Protein 5T0M (pdb70)

Foldseek 3Di:
DLAQAPLVPPFPDGAAEEEPADDDHDDDQAAEDQAADEDDDDCAPLPLVPDDEAADADLQPDQRGVQQVQQVGQQQDPVGFGPLPADQPDHGEHEAHEPSYNYDPRRNRCQQVNGADFHKYWYQDNPDGIFMFGQAKAAARHWHGWWYAYKAAPVVLVPDPDNLAWAWLDVAIIGRPSHYTHNVSRHEAAPPAQKGWHFYDYSHDRSRDTIIIITGRGIGHRPDTHHYHSDCVPLVPCLVPPFDDNVDPSGCTHPVNVVD/DDPDDDPD/DQDKDFQAQAPQVPPFPDGATEIERADDDHDDDQAAEDQAADEPDDPPAPLPLVPDDAAADPDLQQDQRGVQQVQLVGQQQDPVGFGNLPADQPDGGEHEAHEPNYPHDCNRRRCQQVVGADFHKYWYQDNPDGIFIFGQAKAAFRHWHHWWYAYKDWPVVLVPDPDNLAWAWLDDDPDGAIIGRPSHYTHNVSRHEAAPPAQKGWHFYDYSGPRSRDTITIITGRHIGHHPDTHHYHSDDVVLVPCLVPDFDPNPDPSGCTHPVNVVVVD/DDPDDDPD

Secondary structure (P-SEA, 3-state):
ccccccccccccbbbbbbbccccccccccbbbbcbbbbcccccccccccccccccccccccccccaaaaaaccccccccccccccccccccccccccccccccccccccccccccccbbbbbcccccccccccccccccccccccccccccccaaaaaacccccbbbbcccbbbbbccccccccccbbbbccccbbbbbbbcccccccbbbbbbbccccccccbbbbccccccccccccccccccccccccccccccccc/cccccccccccccccccbbbbbbbccccccccccbbbbcbbbbcccccccccccccccccccccccccccaaaaaaccccccccccccccccccccccccccccccccccccccccccccccbbbbbcccccccccccccccccccccccccccccccaaaaaacccccbbbbccccccbbbbbbccccccccccbbbbccccbbbbbbbcccccccbbbbbbbbcccccccbbbbcccccccccccccccccccccccccccaaaaaaac/cccccccc/cccccccc

Radius of gyration: 26.07 Å; Cα contacts (8 Å, |Δi|>4): 1324; chains: 4; bounding box: 69×45×85 Å

Organism: Homo sapiens (NCBI:txid9606)

B-factor: mean 37.74, std 10.96, range [20.21, 99.88]

Structure (mmCIF, N/CA/C/O backbone):
data_5T0M
#
_entry.id   5T0M
#
_cell.length_a   56.623
_cell.length_b   78.284
_cell.length_c   71.803
_cell.angle_alpha   90.00
_cell.angle_beta   91.16
_cell.angle_gamma   90.00
#
_symmetry.space_group_name_H-M   'P 1 21 1'
#
loop_
_entity.id
_entity.type
_entity.pdbx_description
1 polymer 'Histone-lysine N-methyltransferase EHMT2'
2 polymer THR-LYS-GLN-THR-ALA-ARG-NLE-SER-THR-GLY
3 non-polymer 'ZINC ION'
4 non-polymer S-ADENOSYLMETHIONINE
5 non-polymer S-ADENOSYL-L-HOMOCYSTEINE
6 water water
#
loop_
_atom_site.group_PDB
_atom_site.id
_atom_site.type_symbol
_atom_site.label_atom_id
_atom_site.label_alt_id
_atom_site.label_comp_id
_atom_site.label_asym_id
_atom_site.label_entity_id
_atom_site.label_seq_id
_atom_site.pdbx_PDB_ins_code
_atom_site.Cartn_x
_atom_site.Cartn_y
_atom_site.Cartn_z
_atom_site.occupancy
_atom_site.B_iso_or_equiv
_atom_site.auth_seq_id
_atom_site.auth_comp_id
_atom_site.auth_asym_id
_atom_site.auth_atom_id
_atom_site.pdbx_PDB_model_num
ATOM 1 N N . ILE A 1 9 ? 29.180 2.477 21.526 1.00 61.77 921 ILE A N 1
ATOM 2 C CA . ILE A 1 9 ? 30.295 1.686 22.030 1.00 55.43 921 ILE A CA 1
ATOM 3 C C . ILE A 1 9 ? 31.465 2.597 22.408 1.00 51.75 921 ILE A C 1
ATOM 4 O O . ILE A 1 9 ? 32.537 2.131 22.791 1.00 60.03 921 ILE A O 1
ATOM 9 N N . ILE A 1 10 ? 31.238 3.902 22.307 1.00 52.63 922 ILE A N 1
ATOM 10 C CA . ILE A 1 10 ? 32.124 4.891 22.904 1.00 48.46 922 ILE A CA 1
ATOM 11 C C . ILE A 1 10 ? 31.331 5.679 23.951 1.00 45.59 922 ILE A C 1
ATOM 12 O O . ILE A 1 10 ? 31.841 5.990 25.026 1.00 46.70 922 ILE A O 1
ATOM 17 N N A CYS A 1 11 ? 30.077 5.975 23.632 0.30 46.47 923 CYS A N 1
ATOM 18 N N B CYS A 1 11 ? 30.086 6.012 23.620 0.70 46.58 923 CYS A N 1
ATOM 19 C CA A CYS A 1 11 ? 29.154 6.574 24.588 0.30 41.64 923 CYS A CA 1
ATOM 20 C CA B CYS A 1 11 ? 29.145 6.571 24.589 0.70 41.66 923 CYS A CA 1
ATOM 21 C C A CYS A 1 11 ? 27.813 5.857 24.481 0.30 38.52 923 CYS A C 1
ATOM 22 C C B CYS A 1 11 ? 27.839 5.803 24.471 0.70 38.60 923 CYS A C 1
ATOM 23 O O A CYS A 1 11 ? 27.247 5.764 23.396 0.30 35.91 923 CYS A O 1
ATOM 24 O O B CYS A 1 11 ? 27.322 5.621 23.371 0.70 35.78 923 CYS A O 1
ATOM 29 N N . ARG A 1 12 ? 27.318 5.338 25.600 1.00 35.93 924 ARG A N 1
ATOM 30 C CA . ARG A 1 12 ? 26.111 4.513 25.582 1.00 34.49 924 ARG A CA 1
ATOM 31 C C . ARG A 1 12 ? 24.837 5.318 25.307 1.00 33.87 924 ARG A C 1
ATOM 32 O O . ARG A 1 12 ? 23.851 4.770 24.794 1.00 33.48 924 ARG A O 1
ATOM 40 N N . ASP A 1 13 ? 24.840 6.608 25.632 1.00 30.32 925 ASP A N 1
ATOM 41 C CA . ASP A 1 13 ? 23.663 7.426 25.336 1.00 30.23 925 ASP A CA 1
ATOM 42 C C . ASP A 1 13 ? 23.959 8.911 25.381 1.00 29.52 925 ASP A C 1
ATOM 43 O O . ASP A 1 13 ? 24.067 9.494 26.464 1.00 30.33 925 ASP A O 1
ATOM 48 N N . VAL A 1 14 ? 24.032 9.539 24.209 1.00 28.10 926 VAL A N 1
ATOM 49 C CA . VAL A 1 14 ? 24.373 10.954 24.152 1.00 29.19 926 VAL A CA 1
ATOM 50 C C . VAL A 1 14 ? 23.240 11.822 24.678 1.00 31.72 926 VAL A C 1
ATOM 51 O O . VAL A 1 14 ? 23.442 12.994 24.985 1.00 30.15 926 VAL A O 1
ATOM 55 N N . ALA A 1 15 ? 22.051 11.234 24.781 1.00 29.49 927 ALA A N 1
ATOM 56 C CA . ALA A 1 15 ? 20.871 11.936 25.286 1.00 30.86 927 ALA A CA 1
ATOM 57 C C . ALA A 1 15 ? 20.753 11.859 26.809 1.00 30.26 927 ALA A C 1
ATOM 58 O O . ALA A 1 15 ? 19.826 12.431 27.396 1.00 33.35 927 ALA A O 1
ATOM 60 N N . ARG A 1 16 ? 21.670 11.129 27.445 1.00 26.89 928 ARG A N 1
ATOM 61 C CA . ARG A 1 16 ? 21.708 11.032 28.905 1.00 32.27 928 ARG A CA 1
ATOM 62 C C . ARG A 1 16 ? 20.344 10.637 29.496 1.00 32.34 928 ARG A C 1
ATOM 63 O O . ARG A 1 16 ? 19.943 11.160 30.535 1.00 31.08 928 ARG A O 1
ATOM 71 N N . GLY A 1 17 ? 19.634 9.743 28.811 1.00 27.45 929 GLY A N 1
ATOM 72 C CA . GLY A 1 17 ? 18.369 9.221 29.304 1.00 37.30 929 GLY A CA 1
ATOM 73 C C . GLY A 1 17 ? 17.141 10.081 29.043 1.00 32.46 929 GLY A C 1
ATOM 74 O O . GLY A 1 17 ? 16.061 9.783 29.551 1.00 32.20 929 GLY A O 1
ATOM 75 N N . TYR A 1 18 ? 17.286 11.141 28.252 1.00 28.03 930 TYR A N 1
ATOM 76 C CA . TYR A 1 18 ? 16.163 12.042 28.002 1.00 34.86 930 TYR A CA 1
ATOM 77 C C . TYR A 1 18 ? 15.205 11.581 26.901 1.00 35.82 930 TYR A C 1
ATOM 78 O O . TYR A 1 18 ? 14.090 12.099 26.803 1.00 31.40 930 TYR A O 1
ATOM 87 N N . GLU A 1 19 ? 15.623 10.631 26.070 1.00 29.58 931 GLU A N 1
ATOM 88 C CA . GLU A 1 19 ? 14.749 10.145 25.002 1.00 36.03 931 GLU A CA 1
ATOM 89 C C . GLU A 1 19 ? 14.115 8.803 25.398 1.00 32.29 931 GLU A C 1
ATOM 90 O O . GLU A 1 19 ? 14.516 8.205 26.393 1.00 32.36 931 GLU A O 1
ATOM 96 N N . ASN A 1 20 ? 13.110 8.348 24.645 1.00 31.11 932 ASN A N 1
ATOM 97 C CA . ASN A 1 20 ? 12.493 7.041 24.911 1.00 32.37 932 ASN A CA 1
ATOM 98 C C . ASN A 1 20 ? 13.493 5.909 24.805 1.00 27.73 932 ASN A C 1
ATOM 99 O O . ASN A 1 20 ? 13.339 4.866 25.456 1.00 34.57 932 ASN A O 1
ATOM 104 N N . VAL A 1 21 ? 14.495 6.101 23.949 1.00 26.92 933 VAL A N 1
ATOM 105 C CA . VAL A 1 21 ? 15.497 5.072 23.672 1.00 26.77 933 VAL A CA 1
ATOM 106 C C . VAL A 1 21 ? 16.900 5.671 23.777 1.00 31.53 933 VAL A C 1
ATOM 107 O O . VAL A 1 21 ? 17.085 6.862 23.540 1.00 29.77 933 VAL A O 1
ATOM 111 N N . PRO A 1 22 ? 17.891 4.852 24.147 1.00 28.49 934 PRO A N 1
ATOM 112 C CA . PRO A 1 22 ? 19.241 5.428 24.198 1.00 32.35 934 PRO A CA 1
ATOM 113 C C . PRO A 1 22 ? 19.767 5.682 22.795 1.00 30.63 934 PRO A C 1
ATOM 114 O O . PRO A 1 22 ? 19.323 5.007 21.861 1.00 32.04 934 PRO A O 1
ATOM 118 N N . ILE A 1 23 ? 20.671 6.649 22.652 1.00 28.50 935 ILE A N 1
ATOM 119 C CA . ILE A 1 23 ? 21.275 6.969 21.365 1.00 29.40 935 ILE A CA 1
ATOM 120 C C . ILE A 1 23 ? 22.798 6.905 21.496 1.00 30.19 935 ILE A C 1
ATOM 121 O O . ILE A 1 23 ? 23.441 7.886 21.883 1.00 28.43 935 ILE A O 1
ATOM 126 N N . PRO A 1 24 ? 23.377 5.736 21.187 1.00 28.75 936 PRO A N 1
ATOM 127 C CA . PRO A 1 24 ? 24.814 5.553 21.407 1.00 25.35 936 PRO A CA 1
ATOM 128 C C . PRO A 1 24 ? 25.651 6.291 20.370 1.00 33.05 936 PRO A C 1
ATOM 129 O O . PRO A 1 24 ? 25.151 6.654 19.303 1.00 26.49 936 PRO A O 1
ATOM 133 N N . CYS A 1 25 ? 26.921 6.514 20.701 1.00 29.66 937 CYS A N 1
ATOM 134 C CA . CYS A 1 25 ? 27.866 7.168 19.803 1.00 28.47 937 CYS A CA 1
ATOM 135 C C . CYS A 1 25 ? 29.065 6.249 19.607 1.00 32.22 937 CYS A C 1
ATOM 136 O O . CYS A 1 25 ? 29.549 5.661 20.564 1.00 31.37 937 CYS A O 1
ATOM 139 N N . VAL A 1 26 ? 29.500 6.093 18.362 1.00 29.67 938 VAL A N 1
ATOM 140 C CA . VAL A 1 26 ? 30.687 5.293 18.048 1.00 34.62 938 VAL A CA 1
ATOM 141 C C . VAL A 1 26 ? 31.570 6.025 17.038 1.00 32.82 938 VAL A C 1
ATOM 142 O O . VAL A 1 26 ? 31.091 6.857 16.275 1.00 25.58 938 VAL A O 1
ATOM 146 N N . ASN A 1 27 ? 32.865 5.723 17.039 1.00 33.78 939 ASN A N 1
ATOM 147 C CA . ASN A 1 27 ? 33.770 6.291 16.046 1.00 30.83 939 ASN A CA 1
ATOM 148 C C . ASN A 1 27 ? 34.688 5.186 15.560 1.00 37.02 939 ASN A C 1
ATOM 149 O O . ASN A 1 27 ? 35.578 4.769 16.294 1.00 31.22 939 ASN A O 1
ATOM 154 N N . GLY A 1 28 ? 34.466 4.712 14.338 1.00 33.97 940 GLY A N 1
ATOM 155 C CA . GLY A 1 28 ? 35.360 3.738 13.729 1.00 35.47 940 GLY A CA 1
ATOM 156 C C . GLY A 1 28 ? 36.148 4.324 12.570 1.00 37.53 940 GLY A C 1
ATOM 157 O O . GLY A 1 28 ? 36.665 3.589 11.720 1.00 41.09 940 GLY A O 1
ATOM 158 N N . VAL A 1 29 ? 36.257 5.650 12.531 1.00 32.99 941 VAL A N 1
ATOM 159 C CA . VAL A 1 29 ? 36.926 6.312 11.409 1.00 36.31 941 VAL A CA 1
ATOM 160 C C . VAL A 1 29 ? 38.202 7.069 11.772 1.00 40.01 941 VAL A C 1
ATOM 161 O O . VAL A 1 29 ? 39.242 6.882 11.137 1.00 39.22 941 VAL A O 1
ATOM 165 N N . ASP A 1 30 ? 38.128 7.954 12.759 1.00 33.50 942 ASP A N 1
ATOM 166 C CA . ASP A 1 30 ? 39.312 8.708 13.144 1.00 31.75 942 ASP A CA 1
ATOM 167 C C . ASP A 1 30 ? 39.420 8.791 14.655 1.00 37.31 942 ASP A C 1
ATOM 168 O O . ASP A 1 30 ? 38.774 8.020 15.357 1.00 32.13 942 ASP A O 1
ATOM 173 N N . GLY A 1 31 ? 40.232 9.718 15.157 1.00 31.32 943 GLY A N 1
ATOM 174 C CA . GLY A 1 31 ? 40.479 9.761 16.586 1.00 30.70 943 GLY A CA 1
ATOM 175 C C . GLY A 1 31 ? 39.623 10.745 17.367 1.00 31.58 943 GLY A C 1
ATOM 176 O O . GLY A 1 31 ? 39.875 10.980 18.545 1.00 31.04 943 GLY A O 1
ATOM 177 N N . GLU A 1 32 ? 38.614 11.329 16.729 1.00 31.23 944 GLU A N 1
ATOM 178 C CA . GLU A 1 32 ? 37.820 12.353 17.405 1.00 36.61 944 GLU A CA 1
ATOM 179 C C . GLU A 1 32 ? 36.896 11.718 18.445 1.00 34.76 944 GLU A C 1
ATOM 180 O O . GLU A 1 32 ? 36.107 10.815 18.131 1.00 32.55 944 GLU A O 1
ATOM 186 N N . PRO A 1 33 ? 36.994 12.184 19.701 1.00 34.80 945 PRO A N 1
ATOM 187 C CA . PRO A 1 33 ? 36.111 11.695 20.763 1.00 31.56 945 PRO A CA 1
ATOM 188 C C . PRO A 1 33 ? 34.660 12.069 20.478 1.00 35.53 945 PRO A C 1
ATOM 189 O O . PRO A 1 33 ? 34.412 12.996 19.709 1.00 32.06 945 PRO A O 1
ATOM 193 N N . CYS A 1 34 ? 33.721 11.365 21.094 1.00 32.60 946 CYS A N 1
ATOM 194 C CA . CYS A 1 34 ? 32.306 11.682 20.910 1.00 27.60 946 CYS A CA 1
ATOM 195 C C . CYS A 1 34 ? 32.056 13.131 21.345 1.00 32.14 946 CYS A C 1
ATOM 196 O O . CYS A 1 34 ? 32.630 13.606 22.328 1.00 34.64 946 CYS A O 1
ATOM 199 N N . PRO A 1 35 ? 31.236 13.860 20.576 1.00 35.94 947 PRO A N 1
ATOM 200 C CA . PRO A 1 35 ? 31.169 15.318 20.745 1.00 37.30 947 PRO A CA 1
ATOM 201 C C . PRO A 1 35 ? 30.552 15.781 22.070 1.00 38.43 947 PRO A C 1
ATOM 202 O O . PRO A 1 35 ? 29.580 15.191 22.566 1.00 32.76 947 PRO A O 1
ATOM 206 N N . GLU A 1 36 ? 31.122 16.850 22.625 1.00 35.02 948 GLU A N 1
ATOM 207 C CA . GLU A 1 36 ? 30.660 17.400 23.895 1.00 44.48 948 GLU A CA 1
ATOM 208 C C . GLU A 1 36 ? 30.661 18.930 23.947 1.00 41.19 948 GLU A C 1
ATOM 209 O O . GLU A 1 36 ? 30.553 19.510 25.025 1.00 42.05 948 GLU A O 1
ATOM 215 N N . ASP A 1 37 ? 30.778 19.574 22.791 1.00 34.12 949 ASP A N 1
ATOM 216 C CA . ASP A 1 37 ? 30.792 21.032 22.718 1.00 35.89 949 ASP A CA 1
ATOM 217 C C . ASP A 1 37 ? 29.392 21.602 22.484 1.00 34.05 949 ASP A C 1
ATOM 218 O O . ASP A 1 37 ? 29.213 22.559 21.733 1.00 37.15 949 ASP A O 1
ATOM 223 N N . TYR A 1 38 ? 28.407 20.991 23.127 1.00 33.28 950 TYR A N 1
ATOM 224 C CA . TYR A 1 38 ? 27.019 21.426 23.021 1.00 31.71 950 TYR A CA 1
ATOM 225 C C . TYR A 1 38 ? 26.258 20.865 24.203 1.00 38.31 950 TYR A C 1
ATOM 226 O O . TYR A 1 38 ? 26.725 19.939 24.870 1.00 35.65 950 TYR A O 1
ATOM 235 N N . LYS A 1 39 ? 25.074 21.412 24.457 1.00 31.28 951 LYS A N 1
ATOM 236 C CA . LYS A 1 39 ? 24.225 20.902 25.510 1.00 29.39 951 LYS A CA 1
ATOM 237 C C . LYS A 1 39 ? 23.089 20.085 24.897 1.00 34.22 951 LYS A C 1
ATOM 238 O O . LYS A 1 39 ? 22.288 20.639 24.143 1.00 26.37 951 LYS A O 1
ATOM 244 N N . TYR A 1 40 ? 23.029 18.781 25.187 1.00 29.06 952 TYR A N 1
ATOM 245 C CA . TYR A 1 40 ? 21.938 17.956 24.682 1.00 26.14 952 TYR A CA 1
ATOM 246 C C . TYR A 1 40 ? 20.658 18.320 25.424 1.00 32.42 952 TYR A C 1
ATOM 247 O O . TYR A 1 40 ? 20.607 18.306 26.656 1.00 29.32 952 TYR A O 1
ATOM 256 N N . ILE A 1 41 ? 19.629 18.644 24.655 1.00 31.16 953 ILE A N 1
ATOM 257 C CA . ILE A 1 41 ? 18.300 18.862 25.211 1.00 28.30 953 ILE A CA 1
ATOM 258 C C . ILE A 1 41 ? 17.305 18.124 24.346 1.00 28.76 953 ILE A C 1
ATOM 259 O O . ILE A 1 41 ? 17.480 18.025 23.132 1.00 27.79 953 ILE A O 1
ATOM 264 N N . SER A 1 42 ? 16.247 17.617 24.961 1.00 26.55 954 SER A N 1
ATOM 265 C CA . SER A 1 42 ? 15.303 16.790 24.221 1.00 29.66 954 SER A CA 1
ATOM 266 C C . SER A 1 42 ? 14.090 17.582 23.725 1.00 31.93 954 SER A C 1
ATOM 267 O O . SER A 1 42 ? 13.341 17.091 22.877 1.00 27.82 954 SER A O 1
ATOM 270 N N . GLU A 1 43 ? 13.924 18.807 24.236 1.00 28.25 955 GLU A N 1
ATOM 271 C CA . GLU A 1 43 ? 12.870 19.724 23.793 1.00 27.09 955 GLU A CA 1
ATOM 272 C C . GLU A 1 43 ? 13.435 21.119 23.584 1.00 28.67 955 GLU A C 1
ATOM 273 O O . GLU A 1 43 ? 14.388 21.499 24.247 1.00 28.69 955 GLU A O 1
ATOM 279 N N . ASN A 1 44 ? 12.824 21.883 22.681 1.00 27.94 956 ASN A N 1
ATOM 280 C CA . ASN A 1 44 ? 13.251 23.255 22.393 1.00 35.29 956 ASN A CA 1
ATOM 281 C C . ASN A 1 44 ? 13.339 24.144 23.637 1.00 33.13 956 ASN A C 1
ATOM 282 O O . ASN A 1 44 ? 12.507 24.045 24.535 1.00 33.00 956 ASN A O 1
ATOM 287 N N . CYS A 1 45 ? 14.357 25.000 23.686 1.00 35.43 957 CYS A N 1
ATOM 288 C CA . CYS A 1 45 ? 14.552 25.916 24.810 1.00 28.83 957 CYS A CA 1
ATOM 289 C C . CYS A 1 45 ? 14.482 27.367 24.359 1.00 28.48 957 CYS A C 1
ATOM 290 O O . CYS A 1 45 ? 14.584 27.663 23.168 1.00 30.47 957 CYS A O 1
ATOM 293 N N . GLU A 1 46 ? 14.292 28.263 25.323 1.00 30.17 958 GLU A N 1
ATOM 294 C CA . GLU A 1 46 ? 14.292 29.697 25.064 1.00 29.79 958 GLU A CA 1
ATOM 295 C C . GLU A 1 46 ? 15.443 30.369 25.792 1.00 25.90 958 GLU A C 1
ATOM 296 O O . GLU A 1 46 ? 15.816 29.952 26.886 1.00 31.69 958 GLU A O 1
ATOM 302 N N . THR A 1 47 ? 15.978 31.427 25.197 1.00 30.25 959 THR A N 1
ATOM 303 C CA . THR A 1 47 ? 17.069 32.188 25.807 1.00 31.29 959 THR A CA 1
ATOM 304 C C . THR A 1 47 ? 16.760 33.675 25.842 1.00 31.04 959 THR A C 1
ATOM 305 O O . THR A 1 47 ? 17.605 34.483 26.219 1.00 38.73 959 THR A O 1
ATOM 309 N N . SER A 1 48 ? 15.547 34.022 25.431 1.00 36.59 960 SER A N 1
ATOM 310 C CA . SER A 1 48 ? 15.047 35.385 25.508 1.00 34.10 960 SER A CA 1
ATOM 311 C C . SER A 1 48 ? 13.525 35.348 25.579 1.00 49.66 960 SER A C 1
ATOM 312 O O . SER A 1 48 ? 12.930 34.276 25.551 1.00 38.98 960 SER A O 1
ATOM 315 N N . THR A 1 49 ? 12.903 36.522 25.651 1.00 42.20 961 THR A N 1
ATOM 316 C CA . THR A 1 49 ? 11.451 36.634 25.788 1.00 45.19 961 THR A CA 1
ATOM 317 C C . THR A 1 49 ? 10.748 36.283 24.476 1.00 40.28 961 THR A C 1
ATOM 318 O O . THR A 1 49 ? 10.874 36.989 23.480 1.00 47.45 961 THR A O 1
ATOM 322 N N . MET A 1 50 ? 10.019 35.173 24.484 1.00 44.31 962 MET A N 1
ATOM 323 C CA . MET A 1 50 ? 9.365 34.656 23.286 1.00 45.61 962 MET A CA 1
ATOM 324 C C . MET A 1 50 ? 7.834 34.661 23.410 1.00 35.58 962 MET A C 1
ATOM 325 O O . MET A 1 50 ? 7.119 34.888 22.437 1.00 33.95 962 MET A O 1
ATOM 330 N N . ASN A 1 51 ? 7.354 34.400 24.617 1.00 28.70 963 ASN A N 1
ATOM 331 C CA . ASN A 1 51 ? 5.926 34.334 24.908 1.00 30.49 963 ASN A CA 1
ATOM 332 C C . ASN A 1 51 ? 5.133 33.495 23.919 1.00 33.08 963 ASN A C 1
ATOM 333 O O . ASN A 1 51 ? 4.222 33.990 23.254 1.00 33.57 963 ASN A O 1
ATOM 338 N N . ILE A 1 52 ? 5.486 32.222 23.814 1.00 33.48 964 ILE A N 1
ATOM 339 C CA . ILE A 1 52 ? 4.703 31.316 23.000 1.00 27.22 964 ILE A CA 1
ATOM 340 C C . ILE A 1 52 ? 3.284 31.278 23.543 1.00 28.08 964 ILE A C 1
ATOM 341 O O . ILE A 1 52 ? 3.067 31.240 24.754 1.00 32.05 964 ILE A O 1
ATOM 346 N N . ASP A 1 53 ? 2.319 31.319 22.639 1.00 28.37 965 ASP A N 1
ATOM 347 C CA . ASP A 1 53 ? 0.917 31.335 23.016 1.00 28.47 965 ASP A CA 1
ATOM 348 C C . ASP A 1 53 ? 0.505 29.926 23.439 1.00 26.99 965 ASP A C 1
ATOM 349 O O . ASP A 1 53 ? 0.291 29.080 22.591 1.00 27.59 965 ASP A O 1
ATOM 354 N N . ARG A 1 54 ? 0.417 29.696 24.748 1.00 28.89 966 ARG A N 1
ATOM 355 C CA . ARG A 1 54 ? -0.007 28.408 25.315 1.00 31.30 966 ARG A CA 1
ATOM 356 C C . ARG A 1 54 ? -1.409 28.461 25.910 1.00 36.37 966 ARG A C 1
ATOM 357 O O . ARG A 1 54 ? -1.787 27.595 26.709 1.00 35.08 966 ARG A O 1
ATOM 365 N N . ASN A 1 55 ? -2.171 29.484 25.543 1.00 34.49 967 ASN A N 1
ATOM 366 C CA . ASN A 1 55 ? -3.539 29.615 26.056 1.00 29.79 967 ASN A CA 1
ATOM 367 C C . ASN A 1 55 ? -4.374 28.411 25.628 1.00 32.52 967 ASN A C 1
ATOM 368 O O . ASN A 1 55 ? -4.616 28.215 24.442 1.00 37.33 967 ASN A O 1
ATOM 373 N N . ILE A 1 56 ? -4.801 27.597 26.592 1.00 30.12 968 ILE A N 1
ATOM 374 C CA . ILE A 1 56 ? -5.515 26.364 26.270 1.00 28.00 968 ILE A CA 1
ATOM 375 C C . ILE A 1 56 ? -6.855 26.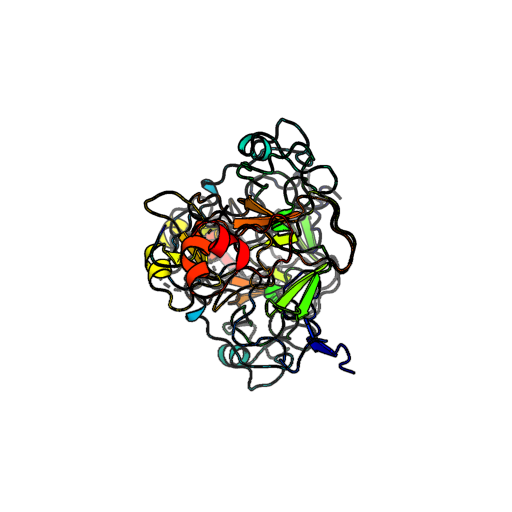675 25.590 1.00 36.00 968 ILE A C 1
ATOM 376 O O . ILE A 1 56 ? -7.371 25.867 24.812 1.00 37.08 968 ILE A O 1
ATOM 381 N N . THR A 1 57 ? -7.411 27.854 25.864 1.00 32.28 969 THR A N 1
ATOM 382 C CA . THR A 1 57 ? -8.683 28.239 25.256 1.00 34.61 969 THR A CA 1
ATOM 383 C C . THR A 1 57 ? -8.469 28.632 23.790 1.00 33.55 969 THR A C 1
ATOM 384 O O . THR A 1 57 ? -9.425 28.740 23.028 1.00 43.85 969 THR A O 1
ATOM 388 N N . HIS A 1 58 ? -7.217 28.846 23.401 1.00 36.85 970 HIS A N 1
ATOM 389 C CA . HIS A 1 58 ? -6.912 29.225 22.021 1.00 44.88 970 HIS A CA 1
ATOM 390 C C . HIS A 1 58 ? -6.774 28.013 21.106 1.00 44.57 970 HIS A C 1
ATOM 391 O O . HIS A 1 58 ? -6.805 28.144 19.883 1.00 47.11 970 HIS A O 1
ATOM 398 N N . LEU A 1 59 ? -6.615 26.837 21.704 1.00 40.99 971 LEU A N 1
ATOM 399 C CA . LEU A 1 59 ? -6.353 25.617 20.944 1.00 30.78 971 LEU A CA 1
ATOM 400 C C . LEU A 1 59 ? -7.557 25.138 20.153 1.00 36.87 971 LEU A C 1
ATOM 401 O O . LEU A 1 59 ? -8.634 24.922 20.722 1.00 33.32 971 LEU A O 1
ATOM 406 N N . GLN A 1 60 ? -7.389 24.948 18.851 1.00 30.99 972 GLN A N 1
ATOM 407 C CA . GLN A 1 60 ? -8.389 24.190 18.112 1.00 33.21 972 GLN A CA 1
ATOM 408 C C . GLN A 1 60 ? -8.233 22.721 18.484 1.00 34.21 972 GLN A C 1
ATOM 409 O O . GLN A 1 60 ? -7.115 22.202 18.554 1.00 26.85 972 GLN A O 1
ATOM 415 N N . HIS A 1 61 ? -9.356 22.064 18.742 1.00 30.10 973 HIS A N 1
ATOM 416 C CA . HIS A 1 61 ? -9.352 20.705 19.262 1.00 28.17 973 HIS A CA 1
ATOM 417 C C . HIS A 1 61 ? -10.562 19.944 18.768 1.00 35.44 973 HIS A C 1
ATOM 418 O O . HIS A 1 61 ? -11.536 20.551 18.311 1.00 28.93 973 HIS A O 1
ATOM 425 N N . CYS A 1 62 ? -10.519 18.622 18.899 1.00 34.45 974 CYS A N 1
ATOM 426 C CA . CYS A 1 62 ? -11.612 17.784 18.417 1.00 30.47 974 CYS A CA 1
ATOM 427 C C . CYS A 1 62 ? -12.461 17.230 19.550 1.00 28.03 974 CYS A C 1
ATOM 428 O O . CYS A 1 62 ? -12.067 17.250 20.721 1.00 26.03 974 CYS A O 1
ATOM 431 N N . THR A 1 63 ? -13.641 16.729 19.189 1.00 28.89 975 THR A N 1
ATOM 432 C CA . THR A 1 63 ? -14.577 16.199 20.160 1.00 28.44 975 THR A CA 1
ATOM 433 C C . THR A 1 63 ? -14.718 14.677 20.074 1.00 32.32 975 THR A C 1
ATOM 434 O O . THR A 1 63 ? -15.623 14.105 20.671 1.00 31.62 975 THR A O 1
ATOM 438 N N . CYS A 1 64 ? -13.820 14.034 19.326 1.00 24.76 976 CYS A N 1
ATOM 439 C CA . CYS A 1 64 ? -13.831 12.583 19.137 1.00 28.45 976 CYS A CA 1
ATOM 440 C C . CYS A 1 64 ? -13.830 11.798 20.440 1.00 29.28 976 CYS A C 1
ATOM 441 O O . CYS A 1 64 ? -13.092 12.132 21.363 1.00 30.27 976 CYS A O 1
ATOM 444 N N . VAL A 1 65 ? -14.650 10.751 20.516 1.00 31.29 977 VAL A N 1
ATOM 445 C CA . VAL A 1 65 ? -14.539 9.794 21.614 1.00 30.88 977 VAL A CA 1
ATOM 446 C C . VAL A 1 65 ? -14.110 8.424 21.086 1.00 36.02 977 VAL A C 1
ATOM 447 O O . VAL A 1 65 ? -14.162 7.423 21.807 1.00 37.52 977 VAL A O 1
ATOM 451 N N . ASP A 1 66 ? -13.688 8.381 19.825 1.00 26.65 978 ASP A N 1
ATOM 452 C CA . ASP A 1 66 ? -13.069 7.185 19.276 1.00 32.27 978 ASP A CA 1
ATOM 453 C C . ASP A 1 66 ? -11.558 7.461 19.262 1.00 33.89 978 ASP A C 1
ATOM 454 O O . ASP A 1 66 ? -11.085 8.309 20.020 1.00 29.76 978 ASP A O 1
ATOM 459 N N . ASP A 1 67 ? -10.820 6.779 18.397 1.00 30.52 979 ASP A N 1
ATOM 460 C CA . ASP A 1 67 ? -9.359 6.893 18.382 1.00 33.47 979 ASP A CA 1
ATOM 461 C C . ASP A 1 67 ? -8.866 7.921 17.362 1.00 28.56 979 ASP A C 1
ATOM 462 O O . ASP A 1 67 ? -7.693 7.909 16.976 1.00 31.16 979 ASP A O 1
ATOM 467 N N . CYS A 1 68 ? -9.773 8.797 16.935 1.00 31.38 980 CYS A N 1
ATOM 468 C CA . CYS A 1 68 ? -9.505 9.843 15.952 1.00 30.39 980 CYS A CA 1
ATOM 469 C C . CYS A 1 68 ? -9.070 9.287 14.593 1.00 33.24 980 CYS A C 1
ATOM 470 O O . CYS A 1 68 ? -8.245 9.885 13.907 1.00 32.19 980 CYS A O 1
ATOM 473 N N . SER A 1 69 ? -9.653 8.165 14.190 1.00 32.06 981 SER A N 1
ATOM 474 C CA . SER A 1 69 ? -9.395 7.609 12.861 1.00 36.00 981 SER A CA 1
ATOM 475 C C . SER A 1 69 ? -10.449 8.051 11.837 1.00 41.83 981 SER A C 1
ATOM 476 O O . SER A 1 69 ? -10.345 7.742 10.647 1.00 33.41 981 SER A O 1
ATOM 479 N N . SER A 1 70 ? -11.470 8.771 12.302 1.00 33.14 982 SER A N 1
ATOM 480 C CA . SER A 1 70 ? -12.564 9.162 11.419 1.00 30.60 982 SER A CA 1
ATOM 481 C C . SER A 1 70 ? -12.251 10.498 10.754 1.00 32.80 982 SER A C 1
ATOM 482 O O . SER A 1 70 ? -11.483 11.304 11.290 1.00 32.10 982 SER A O 1
ATOM 485 N N . SER A 1 71 ? -12.857 10.748 9.596 1.00 35.93 983 SER A N 1
ATOM 486 C CA . SER A 1 71 ? -12.622 12.002 8.880 1.00 41.23 983 SER A CA 1
ATOM 487 C C . SER A 1 71 ? -13.325 13.204 9.519 1.00 38.55 983 SER A C 1
ATOM 488 O O . SER A 1 71 ? -13.163 14.341 9.056 1.00 38.97 983 SER A O 1
ATOM 491 N N . ASN A 1 72 ? -14.100 12.954 10.575 1.00 36.20 984 ASN A N 1
ATOM 492 C CA . ASN A 1 72 ? -14.819 14.014 11.289 1.00 36.58 984 ASN A CA 1
ATOM 493 C C . ASN A 1 72 ? -13.934 14.681 12.340 1.00 35.86 984 ASN A C 1
ATOM 494 O O . ASN A 1 72 ? -14.278 15.731 12.874 1.00 41.27 984 ASN A O 1
ATOM 499 N N . CYS A 1 73 ? -12.793 14.061 12.639 1.00 34.93 985 CYS A N 1
ATOM 500 C CA . CYS A 1 73 ? -11.841 14.633 13.585 1.00 29.60 985 CYS A CA 1
ATOM 501 C C . CYS A 1 73 ? -11.384 16.006 13.100 1.00 29.74 985 CYS A C 1
ATOM 502 O O . CYS A 1 73 ? -10.782 16.114 12.027 1.00 36.57 985 CYS A O 1
ATOM 505 N N . LEU A 1 74 ? -11.652 17.048 13.880 1.00 24.76 986 LEU A N 1
ATOM 506 C CA . LEU A 1 74 ? -11.287 18.402 13.462 1.00 30.59 986 LEU A CA 1
ATOM 507 C C . LEU A 1 74 ? -9.780 18.538 13.287 1.00 34.38 986 LEU A C 1
ATOM 508 O O . LEU A 1 74 ? -9.292 19.224 12.380 1.00 31.06 986 LEU A O 1
ATOM 513 N N . CYS A 1 75 ? -9.044 17.896 14.179 1.00 30.33 987 CYS A N 1
ATOM 514 C CA . CYS A 1 75 ? -7.593 18.031 14.166 1.00 32.59 987 CYS A CA 1
ATOM 515 C C . CYS A 1 75 ? -7.029 17.480 12.863 1.00 33.47 987 CYS A C 1
ATOM 516 O O . CYS A 1 75 ? -6.133 18.077 12.258 1.00 35.36 987 CYS A O 1
ATOM 519 N N . GLY A 1 76 ? -7.584 16.357 12.423 1.00 31.58 988 GLY A N 1
ATOM 520 C CA . GLY A 1 76 ? -7.280 15.810 11.117 1.00 33.75 988 GLY A CA 1
ATOM 521 C C . GLY A 1 76 ? -7.639 16.783 10.011 1.00 33.98 988 GLY A C 1
ATOM 522 O O . GLY A 1 76 ? -6.858 16.998 9.082 1.00 33.08 988 GLY A O 1
ATOM 523 N N . GLN A 1 77 ? -8.815 17.397 10.117 1.00 32.49 989 GLN A N 1
ATOM 524 C CA . GLN A 1 77 ? -9.261 18.339 9.093 1.00 34.19 989 GLN A CA 1
ATOM 525 C C . GLN A 1 77 ? -8.352 1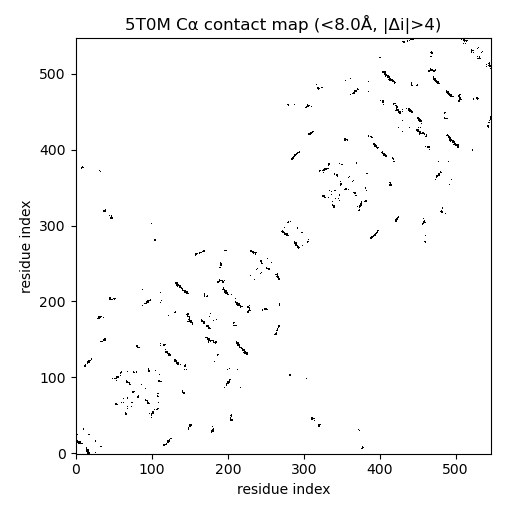9.563 8.955 1.00 36.44 989 GLN A C 1
ATOM 526 O O . GLN A 1 77 ? -8.162 20.066 7.853 1.00 42.35 989 GLN A O 1
ATOM 532 N N . LEU A 1 78 ? -7.799 20.046 10.064 1.00 33.31 990 LEU A N 1
ATOM 533 C CA . LEU A 1 78 ? -6.866 21.169 10.032 1.00 37.50 990 LEU A CA 1
ATOM 534 C C . LEU A 1 78 ? -5.621 20.792 9.234 1.00 39.08 990 LEU A C 1
ATOM 535 O O . LEU A 1 78 ? -4.973 21.648 8.628 1.00 38.86 990 LEU A O 1
ATOM 540 N N . SER A 1 79 ? -5.315 19.497 9.242 1.00 35.86 991 SER A N 1
ATOM 541 C CA . SER A 1 79 ? -4.174 18.928 8.527 1.00 44.39 991 SER A CA 1
ATOM 542 C C . SER A 1 79 ? -4.547 18.516 7.110 1.00 46.00 991 SER A C 1
ATOM 543 O O . SER A 1 79 ? -3.798 17.769 6.483 1.00 40.87 991 SER A O 1
ATOM 546 N N . ILE A 1 80 ? -5.705 18.993 6.635 1.00 42.29 992 ILE A N 1
ATOM 547 C CA . ILE A 1 80 ? -6.377 18.507 5.417 1.00 41.35 992 ILE A CA 1
ATOM 548 C C . ILE A 1 80 ? -7.021 17.138 5.686 1.00 46.22 992 ILE A C 1
ATOM 549 O O . ILE A 1 80 ? -8.208 16.942 5.444 1.00 47.06 992 ILE A O 1
ATOM 554 N N . ARG A 1 81 ? -6.218 16.194 6.168 1.00 46.66 993 ARG A N 1
ATOM 555 C CA . ARG A 1 81 ? -6.708 14.955 6.767 1.00 38.66 993 ARG A CA 1
ATOM 556 C C . ARG A 1 81 ? -5.609 14.487 7.708 1.00 40.55 993 ARG A C 1
ATOM 557 O O . ARG A 1 81 ? -4.494 14.999 7.642 1.00 40.58 993 ARG A O 1
ATOM 565 N N . CYS A 1 82 ? -5.896 13.533 8.585 1.00 36.25 994 CYS A N 1
ATOM 566 C CA . CYS A 1 82 ? -4.823 12.967 9.387 1.00 37.67 994 CYS A CA 1
ATOM 567 C C . CYS A 1 82 ? -3.982 12.096 8.461 1.00 40.75 994 CYS A C 1
ATOM 568 O O . CYS A 1 82 ? -4.518 11.245 7.750 1.00 42.46 994 CYS A O 1
ATOM 571 N N . TRP A 1 83 ? -2.672 12.311 8.455 1.00 33.39 995 TRP A N 1
ATOM 572 C CA . TRP A 1 83 ? -1.812 11.613 7.499 1.00 38.17 995 TRP A CA 1
ATOM 573 C C . TRP A 1 83 ? -1.156 10.363 8.087 1.00 33.59 995 TRP A C 1
ATOM 574 O O . TRP A 1 83 ? -0.351 9.701 7.421 1.00 35.35 995 TRP A O 1
ATOM 585 N N . TYR A 1 84 ? -1.521 10.023 9.321 1.00 30.83 996 TYR A N 1
ATOM 586 C CA . TYR A 1 84 ? -0.939 8.862 9.987 1.00 33.10 996 TYR A CA 1
ATOM 587 C C . TYR A 1 84 ? -1.780 7.611 9.780 1.00 40.20 996 TYR A C 1
ATOM 588 O O . TYR A 1 84 ? -2.991 7.651 9.982 1.00 33.95 996 TYR A O 1
ATOM 597 N N . ASP A 1 85 ? -1.151 6.501 9.405 1.00 38.60 997 ASP A N 1
ATOM 598 C CA . ASP A 1 85 ? -1.892 5.243 9.318 1.00 38.07 997 ASP A CA 1
ATOM 599 C C . ASP A 1 85 ? -2.033 4.622 10.704 1.00 34.23 997 ASP A C 1
ATOM 600 O O . ASP A 1 85 ? -1.721 5.255 11.713 1.00 33.19 997 ASP A O 1
ATOM 605 N N . LYS A 1 86 ? -2.500 3.380 10.751 1.00 36.35 998 LYS A N 1
ATOM 606 C CA . LYS A 1 86 ? -2.775 2.720 12.020 1.00 37.74 998 LYS A CA 1
ATOM 607 C C . LYS A 1 86 ? -1.498 2.480 12.826 1.00 42.02 998 LYS A C 1
ATOM 608 O O . LYS A 1 86 ? -1.546 2.331 14.048 1.00 36.53 998 LYS A O 1
ATOM 614 N N . ASP A 1 87 ? -0.356 2.471 12.141 1.00 31.59 999 ASP A N 1
ATOM 615 C CA . ASP A 1 87 ? 0.928 2.248 12.794 1.00 36.81 999 ASP A CA 1
ATOM 616 C C . ASP A 1 87 ? 1.718 3.543 12.992 1.00 40.09 999 ASP A C 1
ATOM 617 O O . ASP A 1 87 ? 2.898 3.504 13.346 1.00 40.60 999 ASP A O 1
ATOM 622 N N . GLY A 1 88 ? 1.074 4.679 12.747 1.00 34.86 1000 GLY A N 1
ATOM 623 C CA . GLY A 1 88 ? 1.697 5.974 12.984 1.00 34.53 1000 GLY A CA 1
ATOM 624 C C . GLY A 1 88 ? 2.696 6.413 11.927 1.00 38.67 1000 GLY A C 1
ATOM 625 O O . GLY A 1 88 ? 3.526 7.297 12.171 1.00 33.03 1000 GLY A O 1
ATOM 626 N N . ARG A 1 89 ? 2.617 5.805 10.748 1.00 32.24 1001 ARG A N 1
ATOM 627 C CA . ARG A 1 89 ? 3.462 6.206 9.634 1.00 32.45 1001 ARG A CA 1
ATOM 628 C C . ARG A 1 89 ? 2.691 7.082 8.654 1.00 34.32 1001 ARG A C 1
ATOM 629 O O . ARG A 1 89 ? 1.481 6.932 8.505 1.00 38.63 1001 ARG A O 1
ATOM 637 N N . LEU A 1 90 ? 3.386 7.985 7.977 1.00 30.34 1002 LEU A N 1
ATOM 638 C CA . LEU A 1 90 ? 2.745 8.828 6.966 1.00 34.31 1002 LEU A CA 1
ATOM 639 C C . LEU A 1 90 ? 2.174 7.971 5.834 1.00 44.67 1002 LEU A C 1
ATOM 640 O O . LEU A 1 90 ? 2.783 6.965 5.442 1.00 41.83 1002 LEU A O 1
ATOM 645 N N . LEU A 1 91 ? 1.009 8.357 5.316 1.00 39.14 1003 LEU A N 1
ATOM 646 C CA . LEU A 1 91 ? 0.444 7.679 4.151 1.00 44.52 1003 LEU A CA 1
ATOM 647 C C . LEU A 1 91 ? 1.401 7.821 2.968 1.00 47.15 1003 LEU A C 1
ATOM 648 O O . LEU A 1 91 ? 2.125 8.808 2.874 1.00 41.33 1003 LEU A O 1
ATOM 653 N N . GLN A 1 92 ? 1.395 6.836 2.074 1.00 49.05 1004 GLN A N 1
ATOM 654 C CA . GLN A 1 92 ? 2.285 6.833 0.914 1.00 55.27 1004 GLN A CA 1
ATOM 655 C C . GLN A 1 92 ? 2.051 8.050 0.026 1.00 58.10 1004 GLN A C 1
ATOM 656 O O . GLN A 1 92 ? 2.980 8.574 -0.592 1.00 56.44 1004 GLN A O 1
ATOM 662 N N . GLU A 1 93 ? 0.803 8.504 -0.019 1.00 57.18 1005 GLU A N 1
ATOM 663 C CA . GLU A 1 93 ? 0.418 9.606 -0.889 1.00 54.31 1005 GLU A CA 1
ATOM 664 C C . GLU A 1 93 ? 0.581 10.958 -0.194 1.00 54.46 1005 GLU A C 1
ATOM 665 O O . GLU A 1 93 ? 0.039 11.972 -0.646 1.00 58.00 1005 GLU A O 1
ATOM 671 N N . PHE A 1 94 ? 1.329 10.967 0.906 1.00 50.28 1006 PHE A N 1
ATOM 672 C CA . PHE A 1 94 ? 1.671 12.207 1.605 1.00 50.56 1006 PHE A CA 1
ATOM 673 C C . PHE A 1 94 ? 2.607 13.048 0.737 1.00 53.63 1006 PHE A C 1
ATOM 674 O O . PHE A 1 94 ? 3.562 12.529 0.158 1.00 48.92 1006 PHE A O 1
ATOM 682 N N . ASN A 1 95 ? 2.329 14.343 0.649 1.00 52.77 1007 ASN A N 1
ATOM 683 C CA . ASN A 1 95 ? 3.124 15.242 -0.181 1.00 46.48 1007 ASN A CA 1
ATOM 684 C C . ASN A 1 95 ? 4.518 15.469 0.405 1.00 53.30 1007 ASN A C 1
ATOM 685 O O . ASN A 1 95 ? 4.700 16.302 1.296 1.00 47.11 1007 ASN A O 1
ATOM 690 N N . LYS A 1 96 ? 5.498 14.732 -0.113 1.00 53.90 1008 LYS A N 1
ATOM 691 C CA . LYS A 1 96 ? 6.860 14.758 0.414 1.00 52.24 1008 LYS A CA 1
ATOM 692 C C . LYS A 1 96 ? 7.671 15.956 -0.082 1.00 55.80 1008 LYS A C 1
ATOM 693 O O . LYS A 1 96 ? 8.692 16.313 0.510 1.00 56.11 1008 LYS A O 1
ATOM 699 N N . ILE A 1 97 ? 7.222 16.575 -1.168 1.00 55.20 1009 ILE A N 1
ATOM 700 C CA . ILE A 1 97 ? 7.921 17.730 -1.719 1.00 58.02 1009 ILE A CA 1
ATOM 701 C C . ILE A 1 97 ? 7.464 19.016 -1.040 1.00 56.66 1009 ILE A C 1
ATOM 702 O O . ILE A 1 97 ? 8.284 19.836 -0.621 1.00 57.43 1009 ILE A O 1
ATOM 707 N N . GLU A 1 98 ? 6.150 19.183 -0.934 1.00 60.45 1010 GLU A N 1
ATOM 708 C CA . GLU A 1 98 ? 5.571 20.336 -0.257 1.00 58.40 1010 GLU A CA 1
ATOM 709 C C . GLU A 1 98 ? 4.602 19.885 0.831 1.00 51.91 1010 GLU A C 1
ATOM 710 O O . GLU A 1 98 ? 3.395 19.841 0.609 1.00 57.65 1010 GLU A O 1
ATOM 716 N N . PRO A 1 99 ? 5.135 19.553 2.015 1.00 47.05 1011 PRO A N 1
ATOM 717 C CA . PRO A 1 99 ? 4.348 18.996 3.124 1.00 42.77 1011 PRO A CA 1
ATOM 718 C C . PRO A 1 99 ? 3.281 19.942 3.665 1.00 45.56 1011 PRO A C 1
ATOM 719 O O . PRO A 1 99 ? 3.497 21.150 3.747 1.00 39.85 1011 PRO A O 1
ATOM 723 N N . PRO A 1 100 ? 2.120 19.390 4.033 1.00 42.05 1012 PRO A N 1
ATOM 724 C CA . PRO A 1 100 ? 1.104 20.198 4.712 1.00 42.07 1012 PRO A CA 1
ATOM 725 C C . PRO A 1 100 ? 1.509 20.482 6.154 1.00 40.28 1012 PRO A C 1
ATOM 726 O O . PRO A 1 100 ? 2.420 19.822 6.654 1.00 44.26 1012 PRO A O 1
ATOM 730 N N . LEU A 1 101 ? 0.866 21.449 6.805 1.00 34.11 1013 LEU A N 1
ATOM 731 C CA . LEU A 1 101 ? 1.036 21.616 8.241 1.00 33.85 1013 LEU A CA 1
ATOM 732 C C . LEU A 1 101 ? 0.296 20.501 8.950 1.00 38.25 1013 LEU A C 1
ATOM 733 O O . LEU A 1 101 ? -0.845 20.204 8.594 1.00 41.81 1013 LEU A O 1
ATOM 738 N N . ILE A 1 102 ? 0.920 19.896 9.956 1.00 26.28 1014 ILE A N 1
ATOM 739 C CA . ILE A 1 102 ? 0.243 18.863 10.724 1.00 32.08 1014 ILE A CA 1
ATOM 740 C C . ILE A 1 102 ? -0.189 19.365 12.096 1.00 30.83 1014 ILE A C 1
ATOM 741 O O . ILE A 1 102 ? 0.607 19.902 12.862 1.00 28.93 1014 ILE A O 1
ATOM 746 N N . PHE A 1 103 ? -1.471 19.188 12.392 1.00 21.57 1015 PHE A N 1
ATOM 747 C CA . PHE A 1 103 ? -1.989 19.493 13.713 1.00 28.65 1015 PHE A CA 1
ATOM 748 C C . PHE A 1 103 ? -2.325 18.218 14.460 1.00 31.78 1015 PHE A C 1
ATOM 749 O O . PHE A 1 103 ? -3.355 17.573 14.200 1.00 29.38 1015 PHE A O 1
ATOM 757 N N . GLU A 1 104 ? -1.469 17.857 15.402 1.00 24.84 1016 GLU A N 1
ATOM 758 C CA . GLU A 1 104 ? -1.756 16.696 16.230 1.00 24.97 1016 GLU A CA 1
ATOM 759 C C . GLU A 1 104 ? -2.801 17.037 17.288 1.00 27.72 1016 GLU A C 1
ATOM 760 O O . GLU A 1 104 ? -3.046 18.215 17.569 1.00 26.30 1016 GLU A O 1
ATOM 766 N N . CYS A 1 105 ? -3.414 16.008 17.875 1.00 22.40 1017 CYS A N 1
ATOM 767 C CA . CYS A 1 105 ? -4.341 16.232 18.986 1.00 29.85 1017 CYS A CA 1
ATOM 768 C C . CYS A 1 105 ? -3.579 16.755 20.192 1.00 26.62 1017 CYS A C 1
ATOM 769 O O . CYS A 1 105 ? -2.356 16.654 20.272 1.00 28.04 1017 CYS A O 1
ATOM 772 N N . ASN A 1 106 ? -4.309 17.344 21.128 1.00 28.36 1018 ASN A N 1
ATOM 773 C CA . ASN A 1 106 ? -3.674 18.068 22.207 1.00 27.19 1018 ASN A CA 1
ATOM 774 C C . ASN A 1 106 ? -4.460 17.886 23.501 1.00 26.31 1018 ASN A C 1
ATOM 775 O O . ASN A 1 106 ? -5.391 17.089 23.564 1.00 28.11 1018 ASN A O 1
ATOM 780 N N . GLN A 1 107 ? -4.090 18.657 24.512 1.00 29.16 1019 GLN A N 1
ATOM 781 C CA . GLN A 1 107 ? -4.667 18.542 25.842 1.00 29.86 1019 GLN A CA 1
ATOM 782 C C . GLN A 1 107 ? -6.104 19.088 25.944 1.00 27.23 1019 GLN A C 1
ATOM 783 O O . GLN A 1 107 ? -6.796 18.837 26.932 1.00 23.96 1019 GLN A O 1
ATOM 789 N N . ALA A 1 108 ? -6.551 19.834 24.938 1.00 27.16 1020 ALA A N 1
ATOM 790 C CA . ALA A 1 108 ? -7.932 20.335 24.934 1.00 30.48 1020 ALA A CA 1
ATOM 791 C C . ALA A 1 108 ? -8.895 19.354 24.260 1.00 31.67 1020 ALA A C 1
ATOM 792 O O . ALA A 1 108 ? -10.112 19.425 24.471 1.00 25.22 1020 ALA A O 1
ATOM 794 N N . CYS A 1 109 ? -8.352 18.454 23.442 1.00 26.32 1021 CYS A N 1
ATOM 795 C CA . CYS A 1 109 ? -9.166 17.445 22.745 1.00 30.13 1021 CYS A CA 1
ATOM 796 C C . CYS A 1 109 ? -9.892 16.525 23.732 1.00 28.21 1021 CYS A C 1
ATOM 797 O O . CYS A 1 109 ? -9.419 16.299 24.844 1.00 29.54 1021 CYS A O 1
ATOM 800 N N . SER A 1 110 ? -11.043 16.001 23.316 1.00 28.28 1022 SER A N 1
ATOM 801 C CA . SER A 1 110 ? -11.785 15.015 24.097 1.00 24.25 1022 SER A CA 1
ATOM 802 C C . SER A 1 110 ? -11.162 13.618 24.062 1.00 30.65 1022 SER A C 1
ATOM 803 O O . SER A 1 110 ? -11.437 12.793 24.926 1.00 28.38 1022 SER A O 1
ATOM 806 N N . CYS A 1 111 ? -10.333 13.355 23.056 1.00 29.48 1023 CYS A N 1
ATOM 807 C CA . CYS A 1 111 ? -9.810 12.000 22.846 1.00 30.18 1023 CYS A CA 1
ATOM 808 C C . CYS A 1 111 ? -8.776 11.587 23.903 1.00 30.73 1023 CYS A C 1
ATOM 809 O O . CYS A 1 111 ? -8.298 12.414 24.680 1.00 29.97 1023 CYS A O 1
ATOM 812 N N . TRP A 1 112 ? -8.421 10.305 23.910 1.00 28.82 1024 TRP A N 1
ATOM 813 C CA . TRP A 1 112 ? -7.427 9.787 24.843 1.00 28.91 1024 TRP A CA 1
ATOM 814 C C . TRP A 1 112 ? -6.007 9.977 24.311 1.00 27.80 1024 TRP A C 1
ATOM 815 O O . TRP A 1 112 ? -5.798 10.236 23.122 1.00 31.51 1024 TRP A O 1
ATOM 826 N N . ARG A 1 113 ? -5.032 9.845 25.201 1.00 30.36 1025 ARG A N 1
ATOM 827 C CA . ARG A 1 113 ? -3.619 10.069 24.855 1.00 28.79 1025 ARG A CA 1
ATOM 828 C C . ARG A 1 113 ? -3.091 9.068 23.817 1.00 27.50 1025 ARG A C 1
ATOM 829 O O . ARG A 1 113 ? -2.057 9.303 23.183 1.00 34.89 1025 ARG A O 1
ATOM 837 N N . ASN A 1 114 ? -3.813 7.967 23.639 1.00 30.09 1026 ASN A N 1
ATOM 838 C CA . ASN A 1 114 ? -3.418 6.901 22.718 1.00 31.73 1026 ASN A CA 1
ATOM 839 C C . ASN A 1 114 ? -4.135 6.960 21.370 1.00 39.38 1026 ASN A C 1
ATOM 840 O O . ASN A 1 114 ? -4.100 5.987 20.617 1.00 32.91 1026 ASN A O 1
ATOM 845 N N . CYS A 1 115 ? -4.785 8.089 21.064 1.00 31.38 1027 CYS A N 1
ATOM 846 C CA . CYS A 1 115 ? -5.489 8.239 19.789 1.00 29.89 1027 CYS A CA 1
ATOM 847 C C . CYS A 1 115 ? -4.481 8.200 18.644 1.00 30.38 1027 CYS A C 1
ATOM 848 O O . CYS A 1 115 ? -3.261 8.212 18.886 1.00 26.91 1027 CYS A O 1
ATOM 851 N N . LYS A 1 116 ? -4.974 8.144 17.407 1.00 24.25 1028 LYS A N 1
ATOM 852 C CA . LYS A 1 116 ? -4.105 7.911 16.244 1.00 30.23 1028 LYS A CA 1
ATOM 853 C C . LYS A 1 116 ? -3.403 9.159 15.716 1.00 31.30 1028 LYS A C 1
ATOM 854 O O . LYS A 1 116 ? -2.642 9.087 14.755 1.00 26.20 1028 LYS A O 1
ATOM 860 N N . ASN A 1 117 ? -3.657 10.295 16.346 1.00 25.44 1029 ASN A N 1
ATOM 861 C CA . ASN A 1 117 ? -3.151 11.555 15.846 1.00 21.13 1029 ASN A CA 1
ATOM 862 C C . ASN A 1 117 ? -2.171 12.188 16.829 1.00 29.07 1029 ASN A C 1
ATOM 863 O O . ASN A 1 117 ? -2.259 13.385 17.121 1.00 28.35 1029 ASN A O 1
ATOM 868 N N . ARG A 1 118 ? -1.220 11.396 17.325 1.00 26.57 1030 ARG A N 1
ATOM 869 C CA . ARG A 1 118 ? -0.281 11.891 18.328 1.00 25.80 1030 ARG A CA 1
ATOM 870 C C . ARG A 1 118 ? 1.121 11.304 18.152 1.00 28.14 1030 ARG A C 1
ATOM 871 O O . ARG A 1 118 ? 1.816 11.035 19.124 1.00 35.19 1030 ARG A O 1
ATOM 879 N N . VAL A 1 119 ? 1.532 11.130 16.904 1.00 26.55 1031 VAL A N 1
ATOM 880 C CA . VAL A 1 119 ? 2.803 10.484 16.605 1.00 29.17 1031 VAL A CA 1
ATOM 881 C C . VAL A 1 119 ? 4.020 11.254 17.110 1.00 26.92 1031 VAL A C 1
ATOM 882 O O . VAL A 1 119 ? 4.807 10.711 17.891 1.00 26.56 1031 VAL A O 1
ATOM 886 N N . VAL A 1 120 ? 4.167 12.511 16.695 1.00 24.55 1032 VAL A N 1
ATOM 887 C CA . VAL A 1 120 ? 5.389 13.263 17.001 1.00 30.28 1032 VAL A CA 1
ATOM 888 C C . VAL A 1 120 ? 5.506 13.517 18.501 1.00 28.71 1032 VAL A C 1
ATOM 889 O O . VAL A 1 120 ? 6.579 13.394 19.079 1.00 24.67 1032 VAL A O 1
ATOM 893 N N . GLN A 1 121 ? 4.381 13.817 19.145 1.00 25.22 1033 GLN A N 1
ATOM 894 C CA . GLN A 1 121 ? 4.408 14.134 20.564 1.00 26.55 1033 GLN A CA 1
ATOM 895 C C . GLN A 1 121 ? 4.810 12.940 21.440 1.00 25.62 1033 GLN A C 1
ATOM 896 O O . GLN A 1 121 ? 5.161 13.111 22.608 1.00 30.30 1033 GLN A O 1
ATOM 902 N N . SER A 1 122 ? 4.768 11.737 20.877 1.00 21.49 1034 SER A N 1
ATOM 903 C CA . SER A 1 122 ? 5.134 10.539 21.615 1.00 24.56 1034 SER A CA 1
ATOM 904 C C . SER A 1 122 ? 6.640 10.255 21.567 1.00 27.57 1034 SER A C 1
ATOM 905 O O . SER A 1 122 ? 7.121 9.324 22.220 1.00 26.67 1034 SER A O 1
ATOM 908 N N . GLY A 1 123 ? 7.369 11.022 20.760 1.00 23.32 1035 GLY A N 1
ATOM 909 C CA . GLY A 1 123 ? 8.836 10.942 20.760 1.00 22.04 1035 GLY A CA 1
ATOM 910 C C . GLY A 1 123 ? 9.511 9.850 19.931 1.00 25.54 1035 GLY A C 1
ATOM 911 O O . GLY A 1 123 ? 8.891 9.152 19.132 1.00 25.86 1035 GLY A O 1
ATOM 912 N N . ILE A 1 124 ? 10.819 9.707 20.114 1.00 26.76 1036 ILE A N 1
ATOM 913 C CA . ILE A 1 124 ? 11.605 8.773 19.309 1.00 23.98 1036 ILE A CA 1
ATOM 914 C C . ILE A 1 124 ? 11.264 7.313 19.606 1.00 25.10 1036 ILE A C 1
ATOM 915 O O . ILE A 1 124 ? 11.214 6.913 20.762 1.00 26.11 1036 ILE A O 1
ATOM 920 N N . LYS A 1 125 ? 11.067 6.520 18.560 1.00 24.58 1037 LYS A N 1
ATOM 921 C CA . LYS A 1 125 ? 10.824 5.092 18.736 1.00 31.10 1037 LYS A CA 1
ATOM 922 C C . LYS A 1 125 ? 11.896 4.204 18.099 1.00 30.84 1037 LYS A C 1
ATOM 923 O O . LYS A 1 125 ? 12.103 3.074 18.535 1.00 28.89 1037 LYS A O 1
ATOM 929 N N . VAL A 1 126 ? 12.584 4.710 17.084 1.00 32.21 1038 VAL A N 1
ATOM 930 C CA . VAL A 1 126 ? 13.505 3.866 16.337 1.00 23.87 1038 VAL A CA 1
ATOM 931 C C . VAL A 1 126 ? 14.910 3.912 16.937 1.00 31.14 1038 VAL A C 1
ATOM 932 O O . VAL A 1 126 ? 15.250 4.827 17.687 1.00 27.52 1038 VAL A O 1
ATOM 936 N N . ARG A 1 127 ? 15.721 2.908 16.616 1.00 30.88 1039 ARG A N 1
ATOM 937 C CA . ARG A 1 127 ? 17.070 2.829 17.161 1.00 26.66 1039 ARG A CA 1
ATOM 938 C C . ARG A 1 127 ? 18.011 3.541 16.215 1.00 28.36 1039 ARG A C 1
ATOM 939 O O . ARG A 1 127 ? 18.131 3.171 15.043 1.00 30.09 1039 ARG A O 1
ATOM 947 N N . LEU A 1 128 ? 18.655 4.579 16.735 1.00 29.10 1040 LEU A N 1
ATOM 948 C CA . LEU A 1 128 ? 19.552 5.419 15.953 1.00 27.18 1040 LEU A CA 1
ATOM 949 C C . LEU A 1 128 ? 20.939 5.376 16.561 1.00 28.43 1040 LEU A C 1
ATOM 950 O O . LEU A 1 128 ? 21.119 4.962 17.705 1.00 29.21 1040 LEU A O 1
ATOM 955 N N . GLN A 1 129 ? 21.916 5.844 15.800 1.00 25.27 1041 GLN A N 1
ATOM 956 C CA . GLN A 1 129 ? 23.279 5.883 16.293 1.00 27.59 1041 GLN A CA 1
ATOM 957 C C . GLN A 1 129 ? 24.032 7.094 15.756 1.00 27.54 1041 GLN A C 1
ATOM 958 O O . GLN A 1 129 ? 23.978 7.405 14.563 1.00 27.40 1041 GLN A O 1
ATOM 964 N N . LEU A 1 130 ? 24.699 7.800 16.662 1.00 27.15 1042 LEU A N 1
ATOM 965 C CA . LEU A 1 130 ? 25.606 8.862 16.274 1.00 25.56 1042 LEU A CA 1
ATOM 966 C C . LEU A 1 130 ? 26.912 8.175 15.891 1.00 26.82 1042 LEU A C 1
ATOM 967 O O . LEU A 1 130 ? 27.431 7.380 16.665 1.00 27.45 1042 LEU A O 1
ATOM 972 N N . TYR A 1 131 ? 27.424 8.454 14.702 1.00 25.34 1043 TYR A N 1
ATOM 973 C CA . TYR A 1 131 ? 28.663 7.810 14.275 1.00 27.77 1043 TYR A CA 1
ATOM 974 C C . TYR A 1 131 ? 29.546 8.759 13.493 1.00 30.39 1043 TYR A C 1
ATOM 975 O O . TYR A 1 131 ? 29.108 9.819 13.045 1.00 26.06 1043 TYR A O 1
ATOM 984 N N . ARG A 1 132 ? 30.815 8.390 13.349 1.00 27.45 1044 ARG A N 1
ATOM 985 C CA . ARG A 1 132 ? 31.721 9.229 12.602 1.00 24.49 1044 ARG A CA 1
ATOM 986 C C . ARG A 1 132 ? 31.680 8.834 11.132 1.00 25.03 1044 ARG A C 1
ATOM 987 O O . ARG A 1 132 ? 31.857 7.670 10.799 1.00 30.01 1044 ARG A O 1
ATOM 995 N N . THR A 1 133 ? 31.417 9.795 10.258 1.00 30.97 1045 THR A N 1
ATOM 996 C CA . THR A 1 133 ? 31.387 9.530 8.832 1.00 25.85 1045 THR A CA 1
ATOM 997 C C . THR A 1 133 ? 32.787 9.658 8.266 1.00 36.04 1045 THR A C 1
ATOM 998 O O . THR A 1 133 ? 33.708 10.107 8.944 1.00 30.07 1045 THR A O 1
ATOM 1002 N N . ALA A 1 134 ? 32.925 9.279 7.008 1.00 40.45 1046 ALA A N 1
ATOM 1003 C CA . ALA A 1 134 ? 34.206 9.350 6.327 1.00 38.68 1046 ALA A CA 1
ATOM 1004 C C . ALA A 1 134 ? 34.553 10.788 5.952 1.00 42.88 1046 ALA A C 1
ATOM 1005 O O . ALA A 1 134 ? 35.714 11.203 6.048 1.00 40.28 1046 ALA A O 1
ATOM 1007 N N . LYS A 1 135 ? 33.558 11.570 5.543 1.00 35.05 1047 LYS A N 1
ATOM 1008 C CA . LYS A 1 135 ? 33.872 12.880 4.977 1.00 32.94 1047 LYS A CA 1
ATOM 1009 C C . LYS A 1 135 ? 33.009 14.065 5.437 1.00 37.27 1047 LYS A C 1
ATO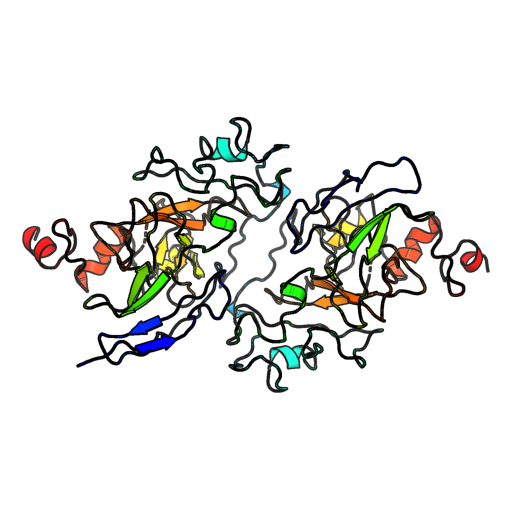M 1010 O O . LYS A 1 135 ? 33.277 15.198 5.053 1.00 35.32 1047 LYS A O 1
ATOM 1016 N N . MET A 1 136 ? 31.995 13.824 6.263 1.00 35.05 1048 MET A N 1
ATOM 1017 C CA . MET A 1 136 ? 31.116 14.910 6.693 1.00 34.82 1048 MET A CA 1
ATOM 1018 C C . MET A 1 136 ? 31.088 15.093 8.210 1.00 38.10 1048 MET A C 1
ATOM 1019 O O . MET A 1 136 ? 30.114 15.626 8.756 1.00 35.47 1048 MET A O 1
ATOM 1024 N N . GLY A 1 137 ? 32.135 14.644 8.895 1.00 33.63 1049 GLY A N 1
ATOM 1025 C CA . GLY A 1 137 ? 32.177 14.725 10.347 1.00 30.06 1049 GLY A CA 1
ATOM 1026 C C . GLY A 1 137 ? 31.236 13.707 10.978 1.00 35.30 1049 GLY A C 1
ATOM 1027 O O . GLY A 1 137 ? 31.173 12.559 10.536 1.00 32.95 1049 GLY A O 1
ATOM 1028 N N . TRP A 1 138 ? 30.511 14.118 12.014 1.00 29.11 1050 TRP A N 1
ATOM 1029 C CA . TRP A 1 138 ? 29.551 13.221 12.650 1.00 30.30 1050 TRP A CA 1
ATOM 1030 C C . TRP A 1 138 ? 28.285 13.159 11.816 1.00 27.47 1050 TRP A C 1
ATOM 1031 O O . TRP A 1 138 ? 27.970 14.090 11.080 1.00 26.98 1050 TRP A O 1
ATOM 1042 N N . GLY A 1 139 ? 27.579 12.045 11.926 1.00 28.94 1051 GLY A N 1
ATOM 1043 C CA . GLY A 1 139 ? 26.313 11.864 11.242 1.00 32.07 1051 GLY A CA 1
ATOM 1044 C C . GLY A 1 139 ? 25.426 10.943 12.049 1.00 28.15 1051 GLY A C 1
ATOM 1045 O O . GLY A 1 139 ? 25.790 10.500 13.139 1.00 28.91 1051 GLY A O 1
ATOM 1046 N N . VAL A 1 140 ? 24.244 10.654 11.524 1.00 27.93 1052 VAL A N 1
ATOM 1047 C CA . VAL A 1 140 ? 23.316 9.794 12.229 1.00 25.43 1052 VAL A CA 1
ATOM 1048 C C . VAL A 1 140 ? 22.894 8.669 11.297 1.00 28.77 1052 VAL A C 1
ATOM 1049 O O . VAL A 1 140 ? 22.569 8.916 10.139 1.00 28.42 1052 VAL A O 1
ATOM 1053 N N . ARG A 1 141 ? 22.913 7.439 11.794 1.00 26.69 1053 ARG A N 1
ATOM 1054 C CA . ARG A 1 141 ? 22.419 6.310 11.006 1.00 29.40 1053 ARG A CA 1
ATOM 1055 C C . ARG A 1 141 ? 21.458 5.419 11.790 1.00 31.11 1053 ARG A C 1
ATOM 1056 O O . ARG A 1 141 ? 21.417 5.442 13.025 1.00 30.83 1053 ARG A O 1
ATOM 1064 N N . ALA A 1 142 ? 20.679 4.632 11.053 1.00 29.35 1054 ALA A N 1
ATOM 1065 C CA . ALA A 1 142 ? 19.720 3.722 11.646 1.00 30.82 1054 ALA A CA 1
ATOM 1066 C C . ALA A 1 142 ? 20.371 2.413 12.091 1.00 35.52 1054 ALA A C 1
ATOM 1067 O O . ALA A 1 142 ? 21.263 1.889 11.417 1.00 32.38 1054 ALA A O 1
ATOM 1069 N N . LEU A 1 143 ? 19.929 1.919 13.244 1.00 28.03 1055 LEU A N 1
ATOM 1070 C CA . LEU A 1 143 ? 20.341 0.628 13.765 1.00 33.02 1055 LEU A CA 1
ATOM 1071 C C . LEU A 1 143 ? 19.265 -0.429 13.508 1.00 36.48 1055 LEU A C 1
ATOM 1072 O O . LEU A 1 143 ? 19.290 -1.504 14.103 1.00 35.08 1055 LEU A O 1
ATOM 1077 N N . GLN A 1 144 ? 18.325 -0.107 12.622 1.00 32.69 1056 GLN A N 1
ATOM 1078 C CA . GLN A 1 144 ? 17.221 -0.998 12.300 1.00 34.75 1056 GLN A CA 1
ATOM 1079 C C . GLN A 1 144 ? 16.641 -0.659 10.939 1.00 35.16 1056 GLN A C 1
ATOM 1080 O O . GLN A 1 144 ? 16.941 0.386 10.372 1.00 30.44 1056 GLN A O 1
ATOM 1086 N N . THR A 1 145 ? 15.787 -1.540 10.430 1.00 36.62 1057 THR A N 1
ATOM 1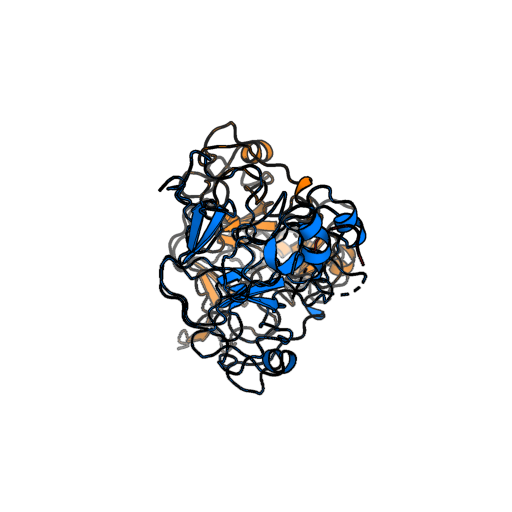087 C CA . THR A 1 145 ? 14.963 -1.211 9.279 1.00 40.71 1057 THR A CA 1
ATOM 1088 C C . THR A 1 145 ? 13.951 -0.150 9.684 1.00 31.29 1057 THR A C 1
ATOM 1089 O O . THR A 1 145 ? 13.366 -0.237 10.757 1.00 30.53 1057 THR A O 1
ATOM 1093 N N . ILE A 1 146 ? 13.781 0.857 8.833 1.00 32.61 1058 ILE A N 1
ATOM 1094 C CA . ILE A 1 146 ? 12.810 1.919 9.059 1.00 31.81 1058 ILE A CA 1
ATOM 1095 C C . ILE A 1 146 ? 11.944 2.097 7.822 1.00 31.47 1058 ILE A C 1
ATOM 1096 O O . ILE A 1 146 ? 12.386 2.655 6.831 1.00 35.33 1058 ILE A O 1
ATOM 1101 N N . PRO A 1 147 ? 10.698 1.612 7.877 1.00 35.00 1059 PRO A N 1
ATOM 1102 C CA . PRO A 1 147 ? 9.791 1.733 6.730 1.00 36.35 1059 PRO A CA 1
ATOM 1103 C C . PRO A 1 147 ? 9.505 3.187 6.367 1.00 34.95 1059 PRO A C 1
ATOM 1104 O O . PRO A 1 147 ? 9.607 4.072 7.223 1.00 34.17 1059 PRO A O 1
ATOM 1108 N N . GLN A 1 148 ? 9.175 3.430 5.103 1.00 32.92 1060 GLN A N 1
ATOM 1109 C CA . GLN A 1 148 ? 8.789 4.760 4.649 1.00 35.57 1060 GLN A CA 1
ATOM 1110 C C . GLN A 1 148 ? 7.640 5.320 5.507 1.00 33.23 1060 GLN A C 1
ATOM 1111 O O . GLN A 1 148 ? 6.723 4.581 5.873 1.00 36.47 1060 GLN A O 1
ATOM 1117 N N . GLY A 1 149 ? 7.713 6.608 5.852 1.00 33.17 1061 GLY A N 1
ATOM 1118 C CA . GLY A 1 149 ? 6.648 7.269 6.600 1.00 30.32 1061 GLY A CA 1
ATOM 1119 C C . GLY A 1 149 ? 6.797 7.253 8.116 1.00 29.90 1061 GLY A C 1
ATOM 1120 O O . GLY A 1 149 ? 5.947 7.778 8.837 1.00 27.40 1061 GLY A O 1
ATOM 1121 N N . THR A 1 150 ? 7.890 6.671 8.604 1.00 32.32 1062 THR A N 1
ATOM 1122 C CA . THR A 1 150 ? 8.124 6.545 10.039 1.00 25.87 1062 THR A CA 1
ATOM 1123 C C . THR A 1 150 ? 8.672 7.831 10.642 1.00 27.75 1062 THR A C 1
ATOM 1124 O O . THR A 1 150 ? 9.599 8.419 10.095 1.00 29.29 1062 THR A O 1
ATOM 1128 N N . PHE A 1 151 ? 8.103 8.256 11.769 1.00 25.74 1063 PHE A N 1
ATOM 1129 C CA . PHE A 1 151 ? 8.680 9.354 12.544 1.00 28.11 1063 PHE A CA 1
ATOM 1130 C C . PHE A 1 151 ? 10.067 8.949 13.041 1.00 24.86 1063 PHE A C 1
ATOM 1131 O O . PHE A 1 151 ? 10.222 7.871 13.611 1.00 29.34 1063 PHE A O 1
ATOM 1139 N N . ILE A 1 152 ? 11.055 9.814 12.818 1.00 21.06 1064 ILE A N 1
ATOM 1140 C CA . ILE A 1 152 ? 12.438 9.590 13.260 1.00 23.89 1064 ILE A CA 1
ATOM 1141 C C . ILE A 1 152 ? 12.771 10.371 14.523 1.00 24.93 1064 ILE A C 1
ATOM 1142 O O . ILE A 1 152 ? 13.046 9.792 15.567 1.00 27.43 1064 ILE A O 1
ATOM 1147 N N . CYS A 1 153 ? 12.737 11.696 14.419 1.00 21.01 1065 CYS A N 1
ATOM 1148 C CA . CYS A 1 153 ? 13.149 12.553 15.514 1.00 20.92 1065 CYS A CA 1
ATOM 1149 C C . CYS A 1 153 ? 12.759 13.983 15.178 1.00 25.39 1065 CYS A C 1
ATOM 1150 O O . CYS A 1 153 ? 12.373 14.290 14.043 1.00 25.55 1065 CYS A O 1
ATOM 1153 N N . GLU A 1 154 ? 12.829 14.846 16.179 1.00 23.64 1066 GLU A N 1
ATOM 1154 C CA . GLU A 1 154 ? 12.487 16.258 15.993 1.00 22.59 1066 GLU A CA 1
ATOM 1155 C C . GLU A 1 154 ? 13.767 17.113 15.934 1.00 27.53 1066 GLU A C 1
ATOM 1156 O O . GLU A 1 154 ? 14.739 16.822 16.642 1.00 27.34 1066 GLU A O 1
ATOM 1162 N N . TYR A 1 155 ? 13.788 18.135 15.071 1.00 23.98 1067 TYR A N 1
ATOM 1163 C CA . TYR A 1 155 ? 14.900 19.086 15.073 1.00 34.08 1067 TYR A CA 1
ATOM 1164 C C . TYR A 1 155 ? 14.739 20.026 16.254 1.00 28.69 1067 TYR A C 1
ATOM 1165 O O . TYR A 1 155 ? 13.887 20.907 16.256 1.00 29.51 1067 TYR A O 1
ATOM 1174 N N . VAL A 1 156 ? 15.567 19.815 17.267 1.00 28.29 1068 VAL A N 1
ATOM 1175 C CA . VAL A 1 156 ? 15.393 20.486 18.545 1.00 27.35 1068 VAL A CA 1
ATOM 1176 C C . VAL A 1 156 ? 16.561 21.399 18.882 1.00 29.17 1068 VAL A C 1
ATOM 1177 O O . VAL A 1 156 ? 17.722 21.037 18.680 1.00 25.04 1068 VAL A O 1
ATOM 1181 N N . GLY A 1 157 ? 16.261 22.577 19.420 1.00 28.70 1069 GLY A N 1
ATOM 1182 C CA . GLY A 1 157 ? 17.328 23.441 19.884 1.00 28.11 1069 GLY A CA 1
ATOM 1183 C C . GLY A 1 157 ? 16.835 24.742 20.475 1.00 32.39 1069 GLY A C 1
ATOM 1184 O O . GLY A 1 157 ? 15.764 24.799 21.101 1.00 29.83 1069 GLY A O 1
ATOM 1185 N N . GLU A 1 158 ? 17.636 25.779 20.261 1.00 33.57 1070 GLU A N 1
ATOM 1186 C CA . GLU A 1 158 ? 17.415 27.116 20.804 1.00 26.15 1070 GLU A CA 1
ATOM 1187 C C . GLU A 1 158 ? 16.534 27.957 19.878 1.00 29.04 1070 GLU A C 1
ATOM 1188 O O . GLU A 1 158 ? 16.894 28.211 18.726 1.00 32.83 1070 GLU A O 1
ATOM 1194 N N . LEU A 1 159 ? 15.381 28.388 20.384 1.00 28.48 1071 LEU A N 1
ATOM 1195 C CA . LEU A 1 159 ? 14.479 29.247 19.629 1.00 28.32 1071 LEU A CA 1
ATOM 1196 C C . LEU A 1 159 ? 14.998 30.686 19.666 1.00 30.08 1071 LEU A C 1
ATOM 1197 O O . LEU A 1 159 ? 15.177 31.264 20.735 1.00 35.43 1071 LEU A O 1
ATOM 1202 N N . ILE A 1 160 ? 15.260 31.246 18.495 1.00 31.37 1072 ILE A N 1
ATOM 1203 C CA . ILE A 1 160 ? 15.766 32.625 18.384 1.00 33.34 1072 ILE A CA 1
ATOM 1204 C C . ILE A 1 160 ? 15.064 33.382 17.264 1.00 33.10 1072 ILE A C 1
ATOM 1205 O O . ILE A 1 160 ? 14.488 32.775 16.365 1.00 35.82 1072 ILE A O 1
ATOM 1210 N N . SER A 1 161 ? 15.137 34.712 17.295 1.00 34.14 1073 SER A N 1
ATOM 1211 C CA . SER A 1 161 ? 14.517 35.508 16.246 1.00 32.34 1073 SER A CA 1
ATOM 1212 C C . SER A 1 161 ? 15.296 35.431 14.941 1.00 38.67 1073 SER A C 1
ATOM 1213 O O . SER A 1 161 ? 16.482 35.074 14.924 1.00 36.65 1073 SER A O 1
ATOM 1216 N N . ASP A 1 162 ? 14.625 35.784 13.849 1.00 37.38 1074 ASP A N 1
ATOM 1217 C CA . ASP A 1 162 ? 15.279 35.949 12.552 1.00 42.37 1074 ASP A CA 1
ATOM 1218 C C . ASP A 1 162 ? 16.496 36.877 12.656 1.00 42.85 1074 ASP A C 1
ATOM 1219 O O . ASP A 1 162 ? 17.564 36.588 12.103 1.00 38.73 1074 ASP A O 1
ATOM 1224 N N . ALA A 1 163 ? 16.327 37.977 13.385 1.00 42.85 1075 ALA A N 1
ATOM 1225 C CA . ALA A 1 163 ? 17.378 38.978 13.566 1.00 43.65 1075 ALA A CA 1
ATOM 1226 C C . ALA A 1 163 ? 18.585 38.408 14.307 1.00 38.08 1075 ALA A C 1
ATOM 1227 O O . ALA A 1 163 ? 19.738 38.716 13.978 1.00 35.84 1075 ALA A O 1
ATOM 1229 N N . GLU A 1 164 ? 18.310 37.578 15.308 1.00 35.46 1076 GLU A N 1
ATOM 1230 C CA . GLU A 1 164 ? 19.346 36.973 16.139 1.00 35.46 1076 GLU A CA 1
ATOM 1231 C C . GLU A 1 164 ? 20.112 35.904 15.375 1.00 41.02 1076 GLU A C 1
ATOM 1232 O O . GLU A 1 164 ? 21.344 35.811 15.470 1.00 42.20 1076 GLU A O 1
ATOM 1238 N N . ALA A 1 165 ? 19.372 35.090 14.628 1.00 39.82 1077 ALA A N 1
ATOM 1239 C CA . ALA A 1 165 ? 19.993 34.073 13.795 1.00 39.49 1077 ALA A CA 1
ATOM 1240 C C . ALA A 1 165 ? 20.982 34.706 12.837 1.00 38.62 1077 ALA A C 1
ATOM 1241 O O . ALA A 1 165 ? 22.006 34.117 12.512 1.00 39.39 1077 ALA A O 1
ATOM 1243 N N . ASP A 1 166 ? 20.702 35.923 12.386 1.00 39.11 1078 ASP A N 1
ATOM 1244 C CA . ASP A 1 166 ? 21.514 36.414 11.295 1.00 41.48 1078 ASP A CA 1
ATOM 1245 C C . ASP A 1 166 ? 22.796 37.087 11.783 1.00 34.80 1078 ASP A C 1
ATOM 1246 O O . ASP A 1 166 ? 23.595 37.531 10.967 1.00 36.68 1078 ASP A O 1
ATOM 1251 N N . VAL A 1 167 ? 23.003 37.147 13.097 1.00 37.17 1079 VAL A N 1
ATOM 1252 C CA . VAL A 1 167 ? 24.271 37.613 13.642 1.00 37.52 1079 VAL A CA 1
ATOM 1253 C C . VAL A 1 167 ? 24.974 36.479 14.373 1.00 39.42 1079 VAL A C 1
ATOM 1254 O O . VAL A 1 167 ? 25.993 36.678 15.027 1.00 41.14 1079 VAL A O 1
ATOM 1258 N N . ARG A 1 168 ? 24.434 35.274 14.236 1.00 42.20 1080 ARG A N 1
ATOM 1259 C CA . ARG A 1 168 ? 25.066 34.103 14.819 1.00 38.07 1080 ARG A CA 1
ATOM 1260 C C . ARG A 1 168 ? 26.344 33.762 14.058 1.00 38.12 1080 ARG A C 1
ATOM 1261 O O . ARG A 1 168 ? 26.309 33.596 12.840 1.00 40.07 1080 ARG A O 1
ATOM 1269 N N . GLU A 1 169 ? 27.462 33.663 14.779 1.00 35.66 1081 GLU A N 1
ATOM 1270 C CA . GLU A 1 169 ? 28.764 33.398 14.161 1.00 43.13 1081 GLU A CA 1
ATOM 1271 C C . GLU A 1 169 ? 28.831 32.002 13.533 1.00 46.38 1081 GLU A C 1
ATOM 1272 O O . GLU A 1 169 ? 29.411 31.822 12.466 1.00 36.95 1081 GLU A O 1
ATOM 1278 N N . ASP A 1 170 ? 28.232 31.022 14.202 1.00 44.62 1082 ASP A N 1
ATOM 1279 C CA . ASP A 1 170 ? 28.179 29.660 13.690 1.00 33.23 1082 ASP A CA 1
ATOM 1280 C C . ASP A 1 170 ? 26.799 29.435 13.090 1.00 39.91 1082 ASP A C 1
ATOM 1281 O O . ASP A 1 170 ? 25.782 29.396 13.809 1.00 38.78 1082 ASP A O 1
ATOM 1286 N N . ASP A 1 171 ? 26.762 29.317 11.768 1.00 37.50 1083 ASP A N 1
ATOM 1287 C CA . ASP A 1 171 ? 25.503 29.144 11.065 1.00 36.88 1083 ASP A CA 1
ATOM 1288 C C . ASP A 1 171 ? 25.423 27.775 10.403 1.00 35.49 1083 ASP A C 1
ATOM 1289 O O . ASP A 1 171 ? 24.935 27.644 9.279 1.00 37.91 1083 ASP A O 1
ATOM 1294 N N . SER A 1 172 ? 25.889 26.755 11.124 1.00 30.84 1084 SER A N 1
ATOM 1295 C CA . SER A 1 172 ? 25.843 25.384 10.635 1.00 29.70 1084 SER A CA 1
ATOM 1296 C C . SER A 1 172 ? 24.622 24.602 11.164 1.00 28.86 1084 SER A C 1
ATOM 1297 O O . SER A 1 172 ? 24.342 23.500 10.691 1.00 29.58 1084 SER A O 1
ATOM 1300 N N . TYR A 1 173 ? 23.892 25.173 12.124 1.00 28.70 1085 TYR A N 1
ATOM 1301 C CA . TYR A 1 173 ? 22.789 24.450 12.788 1.00 28.77 1085 TYR A CA 1
ATOM 1302 C C . TYR A 1 173 ? 21.494 25.263 12.902 1.00 30.35 1085 TYR A C 1
ATOM 1303 O O . TYR A 1 173 ? 20.713 25.076 13.841 1.00 31.06 1085 TYR A O 1
ATOM 1312 N N . LEU A 1 174 ? 21.267 26.155 11.945 1.00 31.93 1086 LEU A N 1
ATOM 1313 C CA . LEU A 1 174 ? 20.111 27.044 11.970 1.00 32.92 1086 LEU A CA 1
ATOM 1314 C C . LEU A 1 174 ? 18.985 26.527 11.090 1.00 34.13 1086 LEU A C 1
ATOM 1315 O O . LEU A 1 174 ? 19.178 26.285 9.901 1.00 35.09 1086 LEU A O 1
ATOM 1320 N N . PHE A 1 175 ? 17.804 26.366 11.674 1.00 28.59 1087 PHE A N 1
ATOM 1321 C CA . PHE A 1 175 ? 16.656 25.882 10.931 1.00 32.43 1087 PHE A CA 1
ATOM 1322 C C . PHE A 1 175 ? 15.571 26.947 10.988 1.00 32.28 1087 PHE A C 1
ATOM 1323 O O . PHE A 1 175 ? 15.107 27.281 12.071 1.00 30.71 1087 PHE A O 1
ATOM 1331 N N . ASP A 1 176 ? 15.199 27.487 9.826 1.00 33.93 1088 ASP A N 1
ATOM 1332 C CA . ASP A 1 176 ? 14.129 28.479 9.712 1.00 28.92 1088 ASP A CA 1
ATOM 1333 C C . ASP A 1 176 ? 12.765 27.824 9.869 1.00 31.49 1088 ASP A C 1
ATOM 1334 O O . ASP A 1 176 ? 12.466 26.846 9.194 1.00 32.43 1088 ASP A O 1
ATOM 1339 N N . LEU A 1 177 ? 11.923 28.387 10.725 1.00 32.91 1089 LEU A N 1
ATOM 1340 C CA . LEU A 1 177 ? 10.623 27.776 10.995 1.00 31.22 1089 LEU A CA 1
ATOM 1341 C C . LEU A 1 177 ? 9.549 28.139 9.956 1.00 39.39 1089 LEU A C 1
ATOM 1342 O O . LEU A 1 177 ? 8.550 27.431 9.808 1.00 47.34 1089 LEU A O 1
ATOM 1347 N N A ASP A 1 178 ? 9.737 29.239 9.238 0.50 43.69 1090 ASP A N 1
ATOM 1348 N N B ASP A 1 178 ? 9.792 29.231 9.238 0.50 43.68 1090 ASP A N 1
ATOM 1349 C CA A ASP A 1 178 ? 8.849 29.581 8.126 0.50 44.41 1090 ASP A CA 1
ATOM 1350 C CA B ASP A 1 178 ? 8.884 29.715 8.208 0.50 44.55 1090 ASP A CA 1
ATOM 1351 C C A ASP A 1 178 ? 9.635 30.330 7.047 0.50 49.45 1090 ASP A C 1
ATOM 1352 C C B ASP A 1 178 ? 9.678 30.456 7.130 0.50 49.45 1090 ASP A C 1
ATOM 1353 O O A ASP A 1 178 ? 10.042 29.748 6.039 0.50 47.09 1090 ASP A O 1
ATOM 1354 O O B ASP A 1 178 ? 10.131 29.862 6.152 0.50 46.97 1090 ASP A O 1
ATOM 1363 N N . GLU A 1 183 ? 10.624 38.355 10.216 1.00 56.06 1095 GLU A N 1
ATOM 1364 C CA . GLU A 1 183 ? 9.210 38.007 10.320 1.00 62.35 1095 GLU A CA 1
ATOM 1365 C C . GLU A 1 183 ? 9.032 36.573 10.827 1.00 57.35 1095 GLU A C 1
ATOM 1366 O O . GLU A 1 183 ? 7.946 36.178 11.257 1.00 56.44 1095 GLU A O 1
ATOM 1372 N N . VAL A 1 184 ? 10.112 35.802 10.778 1.00 49.54 1096 VAL A N 1
ATOM 1373 C CA . VAL A 1 184 ? 10.073 34.399 11.157 1.00 42.44 1096 VAL A CA 1
ATOM 1374 C C . VAL A 1 184 ? 11.016 34.104 12.313 1.00 44.02 1096 VAL A C 1
ATOM 1375 O O . VAL A 1 184 ? 11.814 34.954 12.718 1.00 42.34 1096 VAL A O 1
ATOM 1379 N N . TYR A 1 185 ? 10.932 32.889 12.835 1.00 33.80 1097 TYR A N 1
ATOM 1380 C CA . TYR A 1 185 ? 11.812 32.483 13.919 1.00 32.31 1097 TYR A CA 1
ATOM 1381 C C . TYR A 1 185 ? 12.664 31.292 13.476 1.00 30.81 1097 TYR A C 1
ATOM 1382 O O . TYR A 1 185 ? 12.425 30.704 12.428 1.00 29.61 1097 TYR A O 1
ATOM 1391 N N A CYS A 1 186 ? 13.648 30.934 14.294 0.64 30.78 1098 CYS A N 1
ATOM 1392 N N B CYS A 1 186 ? 13.677 30.967 14.269 0.36 30.84 1098 CYS A N 1
ATOM 1393 C CA A CYS A 1 186 ? 14.678 29.987 13.885 0.64 31.84 1098 CYS A CA 1
ATOM 1394 C CA B CYS A 1 186 ? 14.628 29.935 13.888 0.36 31.81 1098 CYS A CA 1
ATOM 1395 C C A CYS A 1 186 ? 15.113 29.078 15.030 0.64 29.59 1098 CYS A C 1
ATOM 1396 C C B CYS A 1 186 ? 14.911 28.997 15.045 0.36 29.94 1098 CYS A C 1
ATOM 1397 O O A CYS A 1 186 ? 15.147 29.500 16.183 0.64 34.67 1098 CYS A O 1
ATOM 1398 O O B CYS A 1 186 ? 14.650 29.318 16.204 0.36 33.40 1098 CYS A O 1
ATOM 1403 N N . ILE A 1 187 ? 15.432 27.825 14.720 1.00 29.77 1099 ILE A N 1
ATOM 1404 C CA . ILE A 1 187 ? 15.947 26.934 15.731 1.00 24.86 1099 ILE A CA 1
ATOM 1405 C C . ILE A 1 187 ? 17.453 26.863 15.504 1.00 27.79 1099 ILE A C 1
ATOM 1406 O O . ILE A 1 187 ? 17.889 26.471 14.424 1.00 28.49 1099 ILE A O 1
ATOM 1411 N N . ASP A 1 188 ? 18.228 27.251 16.510 1.00 27.01 1100 ASP A N 1
ATOM 1412 C CA . ASP A 1 188 ? 19.686 27.109 16.462 1.00 26.96 1100 ASP A CA 1
ATOM 1413 C C . ASP A 1 188 ? 20.068 25.950 17.347 1.00 23.63 1100 ASP A C 1
ATOM 1414 O O . ASP A 1 188 ? 19.900 26.004 18.561 1.00 26.38 1100 ASP A O 1
ATOM 1419 N N . ALA A 1 189 ? 20.576 24.888 16.747 1.00 27.71 1101 ALA A N 1
ATOM 1420 C CA . ALA A 1 189 ? 20.940 23.726 17.536 1.00 26.43 1101 ALA A CA 1
ATOM 1421 C C . ALA A 1 189 ? 22.446 23.709 17.855 1.00 29.22 1101 ALA A C 1
ATOM 1422 O O . ALA A 1 189 ? 22.977 22.694 18.301 1.00 29.49 1101 ALA A O 1
ATOM 1424 N N . ARG A 1 190 ? 23.126 24.833 17.651 1.00 29.32 1102 ARG A N 1
ATOM 1425 C CA . ARG A 1 190 ? 24.591 24.874 17.863 1.00 29.59 1102 ARG A CA 1
ATOM 1426 C C . ARG A 1 190 ? 24.985 24.640 19.320 1.00 27.75 1102 ARG A C 1
ATOM 1427 O O . ARG A 1 190 ? 25.815 23.793 19.622 1.00 28.70 1102 ARG A O 1
ATOM 1435 N N . TYR A 1 191 ? 24.384 25.409 20.219 1.00 32.89 1103 TYR A N 1
ATOM 1436 C CA . TYR A 1 191 ? 24.770 25.386 21.625 1.00 35.38 1103 TYR A CA 1
ATOM 1437 C C . TYR A 1 191 ? 23.890 24.446 22.431 1.00 30.88 1103 TYR A C 1
ATOM 1438 O O . TYR A 1 191 ? 24.345 23.808 23.383 1.00 31.87 1103 TYR A O 1
ATOM 1447 N N . TYR A 1 192 ? 22.633 24.358 22.011 1.00 29.11 1104 TYR A N 1
ATOM 1448 C CA . TYR A 1 192 ? 21.633 23.477 22.600 1.00 32.50 1104 TYR A CA 1
ATOM 1449 C C . TYR A 1 192 ? 20.953 22.697 21.487 1.00 28.00 1104 TYR A C 1
ATOM 1450 O O . TYR A 1 192 ? 20.469 23.300 20.541 1.00 29.67 1104 TYR A O 1
ATOM 1459 N N . GLY A 1 193 ? 20.914 21.368 21.579 1.00 27.94 1105 GLY A N 1
ATOM 1460 C CA . GLY A 1 193 ? 20.360 20.578 20.495 1.00 26.74 1105 GLY A CA 1
ATOM 1461 C C . GLY A 1 193 ? 20.155 19.120 20.854 1.00 24.37 1105 GLY A C 1
ATOM 1462 O O . GLY A 1 193 ? 20.660 18.655 21.865 1.00 26.95 1105 GLY A O 1
ATOM 1463 N N . ASN A 1 194 ? 19.390 18.397 20.043 1.00 28.32 1106 ASN A N 1
ATOM 1464 C CA . ASN A 1 194 ? 19.263 16.948 20.224 1.00 21.91 1106 ASN A CA 1
ATOM 1465 C C . ASN A 1 194 ? 19.995 16.198 19.107 1.00 26.45 1106 ASN A C 1
ATOM 1466 O O . ASN A 1 194 ? 20.802 16.787 18.392 1.00 26.66 1106 ASN A O 1
ATOM 1471 N N . ILE A 1 195 ? 19.698 14.910 18.942 1.00 24.90 1107 ILE A N 1
ATOM 1472 C CA . ILE A 1 195 ? 20.382 14.072 17.949 1.00 26.67 1107 ILE A CA 1
ATOM 1473 C C . ILE A 1 195 ? 20.260 14.614 16.515 1.00 26.99 1107 ILE A C 1
ATOM 1474 O O . ILE A 1 195 ? 21.108 14.336 15.670 1.00 27.69 1107 ILE A O 1
ATOM 1479 N N A SER A 1 196 ? 19.229 15.414 16.254 0.56 26.04 1108 SER A N 1
ATOM 1480 N N B SER A 1 196 ? 19.216 15.394 16.254 0.44 26.06 1108 SER A N 1
ATOM 1481 C CA A SER A 1 196 ? 19.001 15.938 14.904 0.56 28.39 1108 SER A CA 1
ATOM 1482 C CA B SER A 1 196 ? 18.992 15.947 14.919 0.44 28.38 1108 SER A CA 1
ATOM 1483 C C A SER A 1 196 ? 20.063 16.944 14.444 0.56 28.43 1108 SER A C 1
ATOM 1484 C C B SER A 1 196 ? 20.092 16.899 14.448 0.44 28.40 1108 SER A C 1
ATOM 1485 O O A SER A 1 196 ? 20.220 17.186 13.248 0.56 27.87 1108 SER A O 1
ATOM 1486 O O B SER A 1 196 ? 20.298 17.063 13.247 0.44 27.92 1108 SER A O 1
ATOM 1491 N N . ARG A 1 197 ? 20.777 17.538 15.393 1.00 25.30 1109 ARG A N 1
ATOM 1492 C CA . ARG A 1 197 ? 21.828 18.497 15.056 1.00 27.97 1109 ARG A CA 1
ATOM 1493 C C . ARG A 1 197 ? 22.954 17.788 14.307 1.00 26.61 1109 ARG A C 1
ATOM 1494 O O . ARG A 1 197 ? 23.806 18.427 13.679 1.00 28.47 1109 ARG A O 1
ATOM 1502 N N . PHE A 1 198 ? 22.940 16.461 14.361 1.00 26.90 1110 PHE A N 1
ATOM 1503 C CA . PHE A 1 198 ? 24.019 15.667 13.790 1.00 27.68 1110 PHE A CA 1
ATOM 1504 C C . PHE A 1 198 ? 23.648 15.059 12.442 1.00 28.45 1110 PHE A C 1
ATOM 1505 O O . PHE A 1 198 ? 24.486 14.424 11.792 1.00 27.90 1110 PHE A O 1
ATOM 1513 N N . ILE A 1 199 ? 22.403 15.257 12.010 1.00 25.20 1111 ILE A N 1
ATOM 1514 C CA . ILE A 1 199 ? 21.988 14.764 10.696 1.00 25.57 1111 ILE A CA 1
ATOM 1515 C C . ILE A 1 199 ? 22.564 15.605 9.554 1.00 29.56 1111 ILE A C 1
ATOM 1516 O O . ILE A 1 199 ? 22.400 16.824 9.517 1.00 29.11 1111 ILE A O 1
ATOM 1521 N N . ASN A 1 200 ? 23.230 14.938 8.614 1.00 28.61 1112 ASN A N 1
ATOM 1522 C CA . ASN A 1 200 ? 23.881 15.625 7.509 1.00 25.53 1112 ASN A CA 1
ATOM 1523 C C . ASN A 1 200 ? 22.978 15.881 6.314 1.00 29.25 1112 ASN A C 1
ATOM 1524 O O . ASN A 1 200 ? 21.860 15.352 6.234 1.00 30.30 1112 ASN A O 1
ATOM 1529 N N . HIS A 1 201 ? 23.450 16.739 5.412 1.00 31.75 1113 HIS A N 1
ATOM 1530 C CA . HIS A 1 201 ? 22.767 17.000 4.150 1.00 29.14 1113 HIS A CA 1
ATOM 1531 C C . HIS A 1 201 ? 23.042 15.905 3.141 1.00 35.26 1113 HIS A C 1
ATOM 1532 O O . HIS A 1 201 ? 24.201 15.519 2.928 1.00 33.44 1113 HIS A O 1
ATOM 1539 N N . LEU A 1 202 ? 21.975 15.412 2.520 1.00 33.37 1114 LEU A N 1
ATOM 1540 C CA . LEU A 1 202 ? 22.092 14.498 1.389 1.00 36.45 1114 LEU A CA 1
ATOM 1541 C C . LEU A 1 202 ? 21.314 15.036 0.196 1.00 39.57 1114 LEU A C 1
ATOM 1542 O O . LEU A 1 202 ? 20.167 15.467 0.339 1.00 36.09 1114 LEU A O 1
ATOM 1547 N N . CYS A 1 203 ? 21.942 15.009 -0.977 1.00 34.85 1115 CYS A N 1
ATOM 1548 C CA . CYS A 1 203 ? 21.283 15.434 -2.208 1.00 39.93 1115 CYS A CA 1
ATOM 1549 C C . CYS A 1 203 ? 20.309 14.357 -2.689 1.00 38.84 1115 CYS A C 1
ATOM 1550 O O . CYS A 1 203 ? 19.438 14.620 -3.516 1.00 39.76 1115 CYS A O 1
ATOM 1553 N N . ASP A 1 204 ? 20.455 13.147 -2.157 1.00 40.42 1116 ASP A N 1
ATOM 1554 C CA . ASP A 1 204 ? 19.477 12.086 -2.368 1.00 42.06 1116 ASP A CA 1
ATOM 1555 C C . ASP A 1 204 ? 18.949 11.659 -1.000 1.00 36.61 1116 ASP A C 1
ATOM 1556 O O . ASP A 1 204 ? 19.303 10.591 -0.500 1.00 36.64 1116 ASP A O 1
ATOM 1561 N N . PRO A 1 205 ? 18.112 12.514 -0.385 1.00 33.54 1117 PRO A N 1
ATOM 1562 C CA . PRO A 1 205 ? 17.689 12.366 1.012 1.00 39.29 1117 PRO A CA 1
ATOM 1563 C C . PRO A 1 205 ? 16.787 11.165 1.263 1.00 33.61 1117 PRO A C 1
ATOM 1564 O O . PRO A 1 205 ? 16.082 10.727 0.354 1.00 34.59 1117 PRO A O 1
ATOM 1568 N N . ASN A 1 206 ? 16.805 10.645 2.488 1.00 32.11 1118 ASN A N 1
ATOM 1569 C CA . ASN A 1 206 ? 15.869 9.593 2.864 1.00 34.26 1118 ASN A CA 1
ATOM 1570 C C . ASN A 1 206 ? 14.932 10.017 4.000 1.00 31.30 1118 ASN A C 1
ATOM 1571 O O . ASN A 1 206 ? 14.133 9.209 4.470 1.00 31.64 1118 ASN A O 1
ATOM 1576 N N . ILE A 1 207 ? 15.046 11.264 4.455 1.00 30.91 1119 ILE A N 1
ATOM 1577 C CA . ILE A 1 207 ? 14.085 11.814 5.423 1.00 30.69 1119 ILE A CA 1
ATOM 1578 C C . ILE A 1 207 ? 13.655 13.223 5.024 1.00 31.94 1119 ILE A C 1
ATOM 1579 O O . ILE A 1 207 ? 14.380 13.922 4.332 1.00 32.80 1119 ILE A O 1
ATOM 1584 N N . ILE A 1 208 ? 12.460 13.628 5.456 1.00 32.12 1120 ILE A N 1
ATOM 1585 C CA . ILE A 1 208 ? 11.966 14.978 5.189 1.00 26.81 1120 ILE A CA 1
ATOM 1586 C C . ILE A 1 208 ? 11.487 15.660 6.474 1.00 32.97 1120 ILE A C 1
ATOM 1587 O O . ILE A 1 208 ? 10.878 15.011 7.342 1.00 30.75 1120 ILE A O 1
ATOM 1592 N N . PRO A 1 209 ? 11.755 16.970 6.602 1.00 27.16 1121 PRO A N 1
ATOM 1593 C CA . PRO A 1 209 ? 11.238 17.731 7.741 1.00 28.58 1121 PRO A CA 1
ATOM 1594 C C . PRO A 1 209 ? 9.806 18.150 7.500 1.00 32.87 1121 PRO A C 1
ATOM 1595 O O . PRO A 1 209 ? 9.468 18.550 6.381 1.00 31.26 1121 PRO A O 1
ATOM 1599 N N . VAL A 1 210 ? 8.989 18.057 8.544 1.00 29.02 1122 VAL A N 1
ATOM 1600 C CA . VAL A 1 210 ? 7.593 18.482 8.485 1.00 29.52 1122 VAL A CA 1
ATOM 1601 C C . VAL A 1 210 ? 7.254 19.394 9.671 1.00 32.06 1122 VAL A C 1
ATOM 1602 O O . VAL A 1 210 ? 7.653 19.132 10.807 1.00 26.36 1122 VAL A O 1
ATOM 1606 N N . ARG A 1 211 ? 6.526 20.473 9.408 1.00 27.58 1123 ARG A N 1
ATOM 1607 C CA . ARG A 1 211 ? 6.077 21.347 10.482 1.00 28.08 1123 ARG A CA 1
ATOM 1608 C C . ARG A 1 211 ? 4.865 20.764 11.187 1.00 27.42 1123 ARG A C 1
ATOM 1609 O O . ARG A 1 211 ? 3.879 20.415 10.546 1.00 31.28 1123 ARG A O 1
ATOM 1617 N N . VAL A 1 212 ? 4.946 20.671 12.510 1.00 25.54 1124 VAL A N 1
ATOM 1618 C CA . VAL A 1 212 ? 3.913 20.047 13.313 1.00 27.80 1124 VAL A CA 1
ATOM 1619 C C . VAL A 1 212 ? 3.539 20.936 14.492 1.00 27.07 1124 VAL A C 1
ATOM 1620 O O . VAL A 1 212 ? 4.378 21.644 15.054 1.00 27.42 1124 VAL A O 1
ATOM 1624 N N . PHE A 1 213 ? 2.263 20.892 14.851 1.00 21.77 1125 PHE A N 1
ATOM 1625 C CA . PHE A 1 213 ? 1.775 21.547 16.053 1.00 26.46 1125 PHE A CA 1
ATOM 1626 C C . PHE A 1 213 ? 1.213 20.516 17.017 1.00 24.96 1125 PHE A C 1
ATOM 1627 O O . PHE A 1 213 ? 0.553 19.568 16.608 1.00 24.35 1125 PHE A O 1
ATOM 1635 N N . MET A 1 214 ? 1.531 20.677 18.293 1.00 25.84 1126 MET A N 1
ATOM 1636 C CA . MET A 1 214 ? 1.072 19.738 19.302 1.00 27.36 1126 MET A CA 1
ATOM 1637 C C . MET A 1 214 ? 0.425 20.450 20.492 1.00 27.14 1126 MET A C 1
ATOM 1638 O O . MET A 1 214 ? -0.791 20.668 20.488 1.00 26.25 1126 MET A O 1
ATOM 1643 N N . LEU A 1 215 ? 1.217 20.812 21.499 1.00 24.61 1127 LEU A N 1
ATOM 1644 C CA . LEU A 1 215 ? 0.658 21.321 22.759 1.00 27.25 1127 LEU A CA 1
ATOM 1645 C C . LEU A 1 215 ? 0.291 22.802 22.691 1.00 26.39 1127 LEU A C 1
ATOM 1646 O O . LEU A 1 215 ? -0.358 23.344 23.600 1.00 27.95 1127 LEU A O 1
ATOM 1651 N N . HIS A 1 216 ? 0.694 23.444 21.604 1.00 25.31 1128 HIS A N 1
ATOM 1652 C CA . HIS A 1 216 ? 0.329 24.822 21.323 1.00 25.44 1128 HIS A CA 1
ATOM 1653 C C . HIS A 1 216 ? 0.120 24.938 19.828 1.00 27.39 1128 HIS A C 1
ATOM 1654 O O . HIS A 1 216 ? 0.547 24.057 19.065 1.00 26.25 1128 HIS A O 1
ATOM 1661 N N . GLN A 1 217 ? -0.540 26.017 19.419 1.00 23.54 1129 GLN A N 1
ATOM 1662 C CA . GLN A 1 217 ? -0.811 26.288 18.013 1.00 26.02 1129 GLN A CA 1
ATOM 1663 C C . GLN A 1 217 ? -0.411 27.715 17.655 1.00 32.27 1129 GLN A C 1
ATOM 1664 O O . GLN A 1 217 ? -1.064 28.383 16.845 1.00 28.60 1129 GLN A O 1
ATOM 1670 N N . ASP A 1 218 ? 0.669 28.169 18.283 1.00 27.69 1130 ASP A N 1
ATOM 1671 C CA . ASP A 1 218 ? 1.285 29.460 17.973 1.00 29.06 1130 ASP A CA 1
ATOM 1672 C C . ASP A 1 218 ? 2.041 29.309 16.652 1.00 29.05 1130 ASP A C 1
ATOM 1673 O O . ASP A 1 218 ? 3.102 28.681 16.610 1.00 30.70 1130 ASP A O 1
ATOM 1678 N N . LEU A 1 219 ? 1.499 29.882 15.579 1.00 30.10 1131 LEU A N 1
ATOM 1679 C CA . LEU A 1 219 ? 1.993 29.621 14.219 1.00 28.60 1131 LEU A CA 1
ATOM 1680 C C . LEU A 1 219 ? 3.401 30.148 13.937 1.00 35.17 1131 LEU A C 1
ATOM 1681 O O . LEU A 1 219 ? 3.986 29.847 12.894 1.00 32.33 1131 LEU A O 1
ATOM 1686 N N . ARG A 1 220 ? 3.940 30.933 14.861 1.00 35.57 1132 ARG A N 1
ATOM 1687 C CA . ARG A 1 220 ? 5.329 31.362 14.778 1.00 28.56 1132 ARG A CA 1
ATOM 1688 C C . ARG A 1 220 ? 6.274 30.213 15.101 1.00 33.10 1132 ARG A C 1
ATOM 1689 O O . ARG A 1 220 ? 7.462 30.242 14.749 1.00 28.81 1132 ARG A O 1
ATOM 1697 N N . PHE A 1 221 ? 5.750 29.198 15.782 1.00 28.25 1133 PHE A N 1
ATOM 1698 C CA . PHE A 1 221 ? 6.612 28.131 16.276 1.00 27.71 1133 PHE A CA 1
ATOM 1699 C C . PHE A 1 221 ? 6.153 26.720 15.939 1.00 26.14 1133 PHE A C 1
ATOM 1700 O O . PHE A 1 221 ? 5.898 25.925 16.839 1.00 30.04 1133 PHE A O 1
ATOM 1708 N N . PRO A 1 222 ? 6.091 26.396 14.640 1.00 29.41 1134 PRO A N 1
ATOM 1709 C CA . PRO A 1 222 ? 5.980 24.982 14.285 1.00 28.04 1134 PRO A CA 1
ATOM 1710 C C . PRO A 1 222 ? 7.164 24.219 14.868 1.00 29.57 1134 PRO A C 1
ATOM 1711 O O . PRO A 1 222 ? 8.223 24.808 15.112 1.00 28.51 1134 PRO A O 1
ATOM 1715 N N . ARG A 1 223 ? 6.969 22.932 15.124 1.00 28.04 1135 ARG A N 1
ATOM 1716 C CA . ARG A 1 223 ? 8.059 22.072 15.535 1.00 29.61 1135 ARG A CA 1
ATOM 1717 C C . ARG A 1 223 ? 8.418 21.229 14.335 1.00 26.24 1135 ARG A C 1
ATOM 1718 O O . ARG A 1 223 ? 7.555 20.898 13.515 1.00 26.23 1135 ARG A O 1
ATOM 1726 N N . ILE A 1 224 ? 9.699 20.917 14.206 1.00 25.04 1136 ILE A N 1
ATOM 1727 C CA . ILE A 1 224 ? 10.179 20.302 12.993 1.00 25.13 1136 ILE A CA 1
ATOM 1728 C C . ILE A 1 224 ? 10.366 18.813 13.199 1.00 24.70 1136 ILE A C 1
ATOM 1729 O O . ILE A 1 224 ? 11.184 18.385 14.010 1.00 24.17 1136 ILE A O 1
ATOM 1734 N N . ALA A 1 225 ? 9.599 18.029 12.453 1.00 26.05 1137 ALA A N 1
ATOM 1735 C CA . ALA A 1 225 ? 9.594 16.580 12.600 1.00 20.90 1137 ALA A CA 1
ATOM 1736 C C . ALA A 1 225 ? 10.146 15.888 11.355 1.00 22.18 1137 ALA A C 1
ATOM 1737 O O . ALA A 1 225 ? 9.686 16.143 10.246 1.00 26.36 1137 ALA A O 1
ATOM 1739 N N . PHE A 1 226 ? 11.106 14.988 11.549 1.00 25.59 1138 PHE A N 1
ATOM 1740 C CA . PHE A 1 226 ? 11.673 14.228 10.440 1.00 28.53 1138 PHE A CA 1
ATOM 1741 C C . PHE A 1 226 ? 10.964 12.886 10.297 1.00 23.74 1138 PHE A C 1
ATOM 1742 O O . PHE A 1 226 ? 10.880 12.119 11.252 1.00 26.04 1138 PHE A O 1
ATOM 1750 N N . PHE A 1 227 ? 10.453 12.624 9.099 1.00 28.18 1139 PHE A N 1
ATOM 1751 C CA . PHE A 1 227 ? 9.907 11.314 8.726 1.00 28.29 1139 PHE A CA 1
ATOM 1752 C C . PHE A 1 227 ? 10.735 10.689 7.601 1.00 26.53 1139 PHE A C 1
ATOM 1753 O O . PHE A 1 227 ? 11.208 11.401 6.719 1.00 26.81 1139 PHE A O 1
ATOM 1761 N N . SER A 1 228 ? 10.886 9.368 7.605 1.00 27.56 1140 SER A N 1
ATOM 1762 C CA . SER A 1 228 ? 11.534 8.694 6.473 1.00 29.10 1140 SER A CA 1
ATOM 1763 C C . SER A 1 228 ? 10.720 8.911 5.191 1.00 35.25 1140 SER A C 1
ATOM 1764 O O . SER A 1 228 ? 9.486 8.829 5.210 1.00 30.08 1140 SER A O 1
ATOM 1767 N N . SER A 1 229 ? 11.403 9.237 4.092 1.00 34.27 1141 SER A N 1
ATOM 1768 C CA . SER A 1 229 ? 10.721 9.477 2.818 1.00 35.64 1141 SER A CA 1
ATOM 1769 C C . SER A 1 229 ? 10.713 8.203 1.965 1.00 38.58 1141 SER A C 1
ATOM 1770 O O . SER A 1 229 ? 10.068 8.141 0.918 1.00 38.87 1141 SER A O 1
ATOM 1773 N N . ARG A 1 230 ? 11.438 7.189 2.424 1.00 34.69 1142 ARG A N 1
ATOM 1774 C CA . ARG A 1 230 ? 11.420 5.874 1.798 1.00 38.19 1142 ARG A CA 1
ATOM 1775 C C . ARG A 1 230 ? 11.864 4.838 2.827 1.00 36.33 1142 ARG A C 1
ATOM 1776 O O . ARG A 1 230 ? 12.185 5.190 3.960 1.00 37.75 1142 ARG A O 1
ATOM 1784 N N . ASP A 1 231 ? 11.860 3.561 2.455 1.00 37.14 1143 ASP A N 1
ATOM 1785 C CA . ASP A 1 231 ? 12.332 2.530 3.371 1.00 34.95 1143 ASP A CA 1
ATOM 1786 C C . ASP A 1 231 ? 13.829 2.728 3.594 1.00 40.76 1143 ASP A C 1
ATOM 1787 O O . ASP A 1 231 ? 14.562 3.026 2.651 1.00 36.99 1143 ASP A O 1
ATOM 1792 N N . ILE A 1 232 ? 14.277 2.573 4.835 1.00 36.92 1144 ILE A N 1
ATOM 1793 C CA . ILE A 1 232 ? 15.689 2.767 5.165 1.00 39.82 1144 ILE A CA 1
ATOM 1794 C C . ILE A 1 232 ? 16.280 1.480 5.732 1.00 36.13 1144 ILE A C 1
ATOM 1795 O O . ILE A 1 232 ? 15.701 0.864 6.631 1.00 39.46 1144 ILE A O 1
ATOM 1800 N N . ARG A 1 233 ? 17.424 1.076 5.180 1.00 39.29 1145 ARG A N 1
ATOM 1801 C CA . ARG A 1 233 ? 18.148 -0.116 5.613 1.00 44.03 1145 ARG A CA 1
ATOM 1802 C C . ARG A 1 233 ? 18.904 0.118 6.909 1.00 38.80 1145 ARG A C 1
ATOM 1803 O O . ARG A 1 233 ? 19.369 1.226 7.163 1.00 34.67 1145 ARG A O 1
ATOM 1811 N N . THR A 1 234 ? 19.053 -0.932 7.708 1.00 36.73 1146 THR A N 1
ATOM 1812 C CA . THR A 1 234 ? 19.945 -0.889 8.858 1.00 38.50 1146 THR A CA 1
ATOM 1813 C C . THR A 1 234 ? 21.327 -0.407 8.419 1.00 38.42 1146 THR A C 1
ATOM 1814 O O . THR A 1 234 ? 21.867 -0.897 7.429 1.00 34.38 1146 THR A O 1
ATOM 1818 N N . GLY A 1 235 ? 21.865 0.589 9.124 1.00 35.73 1147 GLY A N 1
ATOM 1819 C CA . GLY A 1 235 ? 23.211 1.080 8.869 1.00 32.81 1147 GLY A CA 1
ATOM 1820 C C . GLY A 1 235 ? 23.302 2.248 7.903 1.00 33.17 1147 GLY A C 1
ATOM 1821 O O . GLY A 1 235 ? 24.361 2.860 7.755 1.00 35.14 1147 GLY A O 1
ATOM 1822 N N . GLU A 1 236 ? 22.196 2.561 7.235 1.00 32.77 1148 GLU A N 1
ATOM 1823 C CA . GLU A 1 236 ? 22.178 3.678 6.300 1.00 34.89 1148 GLU A CA 1
ATOM 1824 C C . GLU A 1 236 ? 22.210 5.020 7.025 1.00 33.77 1148 GLU A C 1
ATOM 1825 O O . GLU A 1 236 ? 21.490 5.223 8.004 1.00 29.91 1148 GLU A O 1
ATOM 1831 N N . GLU A 1 237 ? 23.039 5.939 6.547 1.00 32.25 1149 GLU A N 1
ATOM 1832 C CA . GLU A 1 237 ? 23.021 7.290 7.099 1.00 36.43 1149 GLU A CA 1
ATOM 1833 C C . GLU A 1 237 ? 21.670 7.965 6.820 1.00 33.10 1149 GLU A C 1
ATOM 1834 O O . GLU A 1 237 ? 21.107 7.829 5.732 1.00 31.91 1149 GLU A O 1
ATOM 1840 N N . LEU A 1 238 ? 21.143 8.669 7.819 1.00 31.73 1150 LEU A N 1
ATOM 1841 C CA . LEU A 1 238 ? 19.990 9.529 7.611 1.00 30.93 1150 LEU A CA 1
ATOM 1842 C C . LEU A 1 238 ? 20.437 10.895 7.111 1.00 29.70 1150 LEU A C 1
ATOM 1843 O O . LEU A 1 238 ? 21.475 11.416 7.525 1.00 32.49 1150 LEU A O 1
ATOM 1848 N N . GLY A 1 239 ? 19.653 11.481 6.219 1.00 33.99 1151 GLY A N 1
ATOM 1849 C CA . GLY A 1 239 ? 19.929 12.829 5.773 1.00 28.08 1151 GLY A CA 1
ATOM 1850 C C . GLY A 1 239 ? 18.761 13.471 5.052 1.00 28.54 1151 GLY A C 1
ATOM 1851 O O . GLY A 1 239 ? 17.951 12.798 4.420 1.00 32.34 1151 GLY A O 1
ATOM 1852 N N . PHE A 1 240 ? 18.674 14.789 5.135 1.00 26.71 1152 PHE A N 1
ATOM 1853 C CA . PHE A 1 240 ? 17.665 15.505 4.380 1.00 31.18 1152 PHE A CA 1
ATOM 1854 C C . PHE A 1 240 ? 18.324 16.553 3.509 1.00 35.21 1152 PHE A C 1
ATOM 1855 O O . PHE A 1 240 ? 19.520 16.810 3.629 1.00 35.49 1152 PHE A O 1
ATOM 1863 N N . ASP A 1 241 ? 17.554 17.102 2.583 1.00 35.83 1153 ASP A N 1
ATOM 1864 C CA . ASP A 1 241 ? 18.029 18.186 1.743 1.00 35.91 1153 ASP A CA 1
ATOM 1865 C C . ASP A 1 241 ? 17.910 19.468 2.553 1.00 36.78 1153 ASP A C 1
ATOM 1866 O O . ASP A 1 241 ? 16.807 19.945 2.798 1.00 29.60 1153 ASP A O 1
ATOM 1871 N N . TYR A 1 242 ? 19.046 20.018 2.971 1.00 32.45 1154 TYR A N 1
ATOM 1872 C CA . TYR A 1 242 ? 19.068 21.250 3.759 1.00 29.83 1154 TYR A CA 1
ATOM 1873 C C . TYR A 1 242 ? 18.421 22.424 3.032 1.00 32.68 1154 TYR A C 1
ATOM 1874 O O . TYR A 1 242 ? 17.890 23.342 3.672 1.00 39.31 1154 TYR A O 1
ATOM 1883 N N . GLY A 1 243 ? 18.499 22.420 1.703 1.00 34.83 1155 GLY A N 1
ATOM 1884 C CA . GLY A 1 243 ? 17.920 23.478 0.890 1.00 39.14 1155 GLY A CA 1
ATOM 1885 C C . GLY A 1 243 ? 18.850 24.627 0.530 1.00 36.70 1155 GLY A C 1
ATOM 1886 O O . GLY A 1 243 ? 19.912 24.800 1.132 1.00 38.87 1155 GLY A O 1
ATOM 1887 N N . ASP A 1 244 ? 18.429 25.435 -0.441 1.00 37.95 1156 ASP A N 1
ATOM 1888 C CA . ASP A 1 244 ? 19.271 26.496 -0.996 1.00 52.93 1156 ASP A CA 1
ATOM 1889 C C . ASP A 1 244 ? 19.522 27.653 -0.030 1.00 47.27 1156 ASP A C 1
ATOM 1890 O O . ASP A 1 244 ? 20.535 28.339 -0.145 1.00 47.15 1156 ASP A O 1
ATOM 1895 N N . ARG A 1 245 ? 18.621 27.867 0.926 1.00 41.00 1157 ARG A N 1
ATOM 1896 C CA . ARG A 1 245 ? 18.825 28.923 1.921 1.00 41.20 1157 ARG A CA 1
ATOM 1897 C C . ARG A 1 245 ? 20.008 28.594 2.827 1.00 37.12 1157 ARG A C 1
ATOM 1898 O O . ARG A 1 245 ? 20.455 29.437 3.600 1.00 41.25 1157 ARG A O 1
ATOM 1906 N N . PHE A 1 246 ? 20.485 27.356 2.742 1.00 36.25 1158 PHE A N 1
ATOM 1907 C CA . PHE A 1 246 ? 21.685 26.917 3.442 1.00 41.34 1158 PHE A CA 1
ATOM 1908 C C . PHE A 1 246 ? 22.881 26.992 2.499 1.00 40.60 1158 PHE A C 1
ATOM 1909 O O . PHE A 1 246 ? 23.876 27.674 2.780 1.00 42.39 1158 PHE A O 1
ATOM 1917 N N . TRP A 1 247 ? 22.774 26.303 1.367 1.00 36.73 1159 TRP A N 1
ATOM 1918 C CA . TRP A 1 247 ? 23.921 26.141 0.475 1.00 37.72 1159 TRP A CA 1
ATOM 1919 C C . TRP A 1 247 ? 24.319 27.397 -0.300 1.00 42.04 1159 TRP A C 1
ATOM 1920 O O . TRP A 1 247 ? 25.478 27.524 -0.684 1.00 46.43 1159 TRP A O 1
ATOM 1931 N N . ASP A 1 248 ? 23.379 28.307 -0.545 1.00 45.88 1160 ASP A N 1
ATOM 1932 C CA . ASP A 1 248 ? 23.713 29.565 -1.218 1.00 44.82 1160 ASP A CA 1
ATOM 1933 C C . ASP A 1 248 ? 24.822 30.273 -0.453 1.00 48.98 1160 ASP A C 1
ATOM 1934 O O . ASP A 1 248 ? 25.776 30.788 -1.040 1.00 50.27 1160 ASP A O 1
ATOM 1939 N N . ILE A 1 249 ? 24.702 30.264 0.868 1.00 44.99 1161 ILE A N 1
ATOM 1940 C CA . ILE A 1 249 ? 25.694 30.883 1.731 1.00 44.64 1161 ILE A CA 1
ATOM 1941 C C . ILE A 1 249 ? 26.883 29.964 1.975 1.00 45.09 1161 ILE A C 1
ATOM 1942 O O . ILE A 1 249 ? 28.036 30.368 1.845 1.00 54.12 1161 ILE A O 1
ATOM 1947 N N . LYS A 1 250 ? 26.592 28.713 2.308 1.00 40.12 1162 LYS A N 1
ATOM 1948 C CA . LYS A 1 250 ? 27.606 27.796 2.813 1.00 36.01 1162 LYS A CA 1
ATOM 1949 C C . LYS A 1 250 ? 28.577 27.279 1.748 1.00 42.91 1162 LYS A C 1
ATOM 1950 O O . LYS A 1 250 ? 29.728 26.958 2.056 1.00 40.20 1162 LYS A O 1
ATOM 1956 N N . SER A 1 251 ? 28.119 27.200 0.502 1.00 42.23 1163 SER A N 1
ATOM 1957 C CA . SER A 1 251 ? 28.941 26.639 -0.568 1.00 46.06 1163 SER A CA 1
ATOM 1958 C C . SER A 1 251 ? 30.197 27.480 -0.814 1.00 51.21 1163 SER A C 1
ATOM 1959 O O . SER A 1 251 ? 31.179 26.999 -1.373 1.00 50.12 1163 SER A O 1
ATOM 1962 N N . LYS A 1 252 ? 30.180 28.731 -0.375 1.00 53.49 1164 LYS A N 1
ATOM 1963 C CA . LYS A 1 252 ? 31.352 29.579 -0.531 1.00 56.94 1164 LYS A CA 1
ATOM 1964 C C . LYS A 1 252 ? 32.401 29.276 0.540 1.00 53.77 1164 LYS A C 1
ATOM 1965 O O . LYS A 1 252 ? 33.454 29.905 0.578 1.00 57.73 1164 LYS A O 1
ATOM 1971 N N . TYR A 1 253 ? 32.113 28.309 1.406 1.00 48.56 1165 TYR A N 1
ATOM 1972 C CA . TYR A 1 253 ? 33.063 27.905 2.442 1.00 46.73 1165 TYR A CA 1
ATOM 1973 C C . TYR A 1 253 ? 33.422 26.428 2.327 1.00 47.69 1165 TYR A C 1
ATOM 1974 O O . TYR A 1 253 ? 34.536 26.026 2.664 1.00 52.96 1165 TYR A O 1
ATOM 1983 N N . PHE A 1 254 ? 32.467 25.618 1.877 1.00 45.57 1166 PHE A N 1
ATOM 1984 C CA . PHE A 1 254 ? 32.725 24.204 1.616 1.00 39.74 1166 PHE A CA 1
ATOM 1985 C C . PHE A 1 254 ? 31.720 23.639 0.625 1.00 42.78 1166 PHE A C 1
ATOM 1986 O O . PHE A 1 254 ? 30.693 24.252 0.336 1.00 48.34 1166 PHE A O 1
ATOM 1994 N N . THR A 1 255 ? 32.017 22.449 0.125 1.00 42.14 1167 THR A N 1
ATOM 1995 C CA . THR A 1 255 ? 31.198 21.825 -0.905 1.00 43.89 1167 THR A CA 1
ATOM 1996 C C . THR A 1 255 ? 30.605 20.520 -0.396 1.00 40.35 1167 THR A C 1
ATOM 1997 O O . THR A 1 255 ? 31.018 20.004 0.643 1.00 38.25 1167 THR A O 1
ATOM 2001 N N . CYS A 1 256 ? 29.637 19.985 -1.132 1.00 43.52 1168 CYS A N 1
ATOM 2002 C CA . CYS A 1 256 ? 28.906 18.807 -0.682 1.00 38.13 1168 CYS A CA 1
ATOM 2003 C C . CYS A 1 256 ? 29.666 17.501 -0.913 1.00 39.53 1168 CYS A C 1
ATOM 2004 O O . CYS A 1 256 ? 30.143 17.225 -2.012 1.00 40.83 1168 CYS A O 1
ATOM 2007 N N . GLN A 1 257 ? 29.760 16.688 0.132 1.00 39.43 1169 GLN A N 1
ATOM 2008 C CA . GLN A 1 257 ? 30.438 15.399 0.040 1.00 42.10 1169 GLN A CA 1
ATOM 2009 C C . GLN A 1 257 ? 29.482 14.205 0.020 1.00 36.76 1169 GLN A C 1
ATOM 2010 O O . GLN A 1 257 ? 29.890 13.090 0.341 1.00 45.39 1169 GLN A O 1
ATOM 2016 N N . CYS A 1 258 ? 28.217 14.410 -0.346 1.00 39.41 1170 CYS A N 1
ATOM 2017 C CA . CYS A 1 258 ? 27.246 13.320 -0.239 1.00 42.16 1170 CYS A CA 1
ATOM 2018 C C . CYS A 1 258 ? 27.569 12.203 -1.227 1.00 43.10 1170 CYS A C 1
ATOM 2019 O O . CYS A 1 258 ? 27.182 11.058 -1.029 1.00 42.64 1170 CYS A O 1
ATOM 2022 N N . GLY A 1 259 ? 28.281 12.545 -2.291 1.00 43.92 1171 GLY A N 1
ATOM 2023 C CA . GLY A 1 259 ? 28.821 11.545 -3.192 1.00 47.81 1171 GLY A CA 1
ATOM 2024 C C . GLY A 1 259 ? 27.805 10.992 -4.167 1.00 50.70 1171 GLY A C 1
ATOM 2025 O O . GLY A 1 259 ? 28.106 10.079 -4.935 1.00 46.30 1171 GLY A O 1
ATOM 2026 N N . SER A 1 260 ? 26.601 11.549 -4.144 1.00 41.74 1172 SER A N 1
ATOM 2027 C CA . SER A 1 260 ? 25.547 11.096 -5.038 1.00 50.22 1172 SER A CA 1
ATOM 2028 C C . SER A 1 260 ? 25.805 11.538 -6.464 1.00 54.47 1172 SER A C 1
ATOM 2029 O O . SER A 1 260 ? 26.381 12.596 -6.695 1.00 43.46 1172 SER A O 1
ATOM 2032 N N . GLU A 1 261 ? 25.351 10.735 -7.421 1.00 53.29 1173 GLU A N 1
ATOM 2033 C CA . GLU A 1 261 ? 25.523 11.086 -8.823 1.00 60.99 1173 GLU A CA 1
ATOM 2034 C C . GLU A 1 261 ? 24.628 12.266 -9.182 1.00 56.30 1173 GLU A C 1
ATOM 2035 O O . GLU A 1 261 ? 24.840 12.928 -10.200 1.00 60.02 1173 GLU A O 1
ATOM 2041 N N . LYS A 1 262 ? 23.648 12.534 -8.321 1.00 52.99 1174 LYS A N 1
ATOM 2042 C CA . LYS A 1 262 ? 22.714 13.640 -8.506 1.00 58.14 1174 LYS A CA 1
ATOM 2043 C C . LYS A 1 262 ? 23.081 14.851 -7.649 1.00 52.98 1174 LYS A C 1
ATOM 2044 O O . LYS A 1 262 ? 22.269 15.756 -7.467 1.00 54.59 1174 LYS A O 1
ATOM 2050 N N . CYS A 1 263 ? 24.303 14.861 -7.127 1.00 47.62 1175 CYS A N 1
ATOM 2051 C CA . CYS A 1 263 ? 24.724 15.881 -6.176 1.00 41.96 1175 CYS A CA 1
ATOM 2052 C C . CYS A 1 263 ? 24.694 17.273 -6.799 1.00 47.73 1175 CYS A C 1
ATOM 2053 O O . CYS A 1 263 ? 25.200 17.485 -7.900 1.00 51.29 1175 CYS A O 1
ATOM 2056 N N . LYS A 1 264 ? 24.086 18.217 -6.085 1.00 41.55 1176 LYS A N 1
ATOM 2057 C CA . LYS A 1 264 ? 23.833 19.542 -6.622 1.00 40.54 1176 LYS A CA 1
ATOM 2058 C C . LYS A 1 264 ? 24.817 20.571 -6.092 1.00 45.38 1176 LYS A C 1
ATOM 2059 O O . LYS A 1 264 ? 24.810 21.722 -6.526 1.00 46.99 1176 LYS A O 1
ATOM 2065 N N . HIS A 1 265 ? 25.646 20.173 -5.134 1.00 37.68 1177 HIS A N 1
ATOM 2066 C CA . HIS A 1 265 ? 26.475 21.152 -4.443 1.00 43.83 1177 HIS A CA 1
ATOM 2067 C C . HIS A 1 265 ? 27.923 20.706 -4.282 1.00 41.82 1177 HIS A C 1
ATOM 2068 O O . HIS A 1 265 ? 28.628 21.215 -3.411 1.00 39.88 1177 HIS A O 1
ATOM 2075 N N . SER A 1 266 ? 28.363 19.767 -5.116 1.00 37.57 1178 SER A N 1
ATOM 2076 C CA . SER A 1 266 ? 29.748 19.308 -5.076 1.00 45.15 1178 SER A CA 1
ATOM 2077 C C . SER A 1 266 ? 30.689 20.391 -5.581 1.00 44.74 1178 SER A C 1
ATOM 2078 O O . SER A 1 266 ? 30.256 21.367 -6.192 1.00 41.64 1178 SER A O 1
ATOM 2081 N N . ALA A 1 267 ? 31.977 20.209 -5.327 1.00 40.31 1179 ALA A N 1
ATOM 2082 C CA . ALA A 1 267 ? 32.987 21.087 -5.902 1.00 45.52 1179 ALA A CA 1
ATOM 2083 C C . ALA A 1 267 ? 32.820 21.115 -7.420 1.00 39.85 1179 ALA A C 1
ATOM 2084 O O . ALA A 1 267 ? 32.821 22.175 -8.039 1.00 43.28 1179 ALA A O 1
ATOM 2086 N N . GLU A 1 268 ? 32.632 19.931 -7.992 1.00 43.65 1180 GLU A N 1
ATOM 2087 C CA . GLU A 1 268 ? 32.453 19.742 -9.426 1.00 45.20 1180 GLU A CA 1
ATOM 2088 C C . GLU A 1 268 ? 31.198 20.433 -9.967 1.00 53.69 1180 GLU A C 1
ATOM 2089 O O . GLU A 1 268 ? 31.289 21.251 -10.882 1.00 55.89 1180 GLU A O 1
ATOM 2095 N N . ALA A 1 269 ? 30.032 20.091 -9.411 1.00 53.67 1181 ALA A N 1
ATOM 2096 C CA . ALA A 1 269 ? 28.752 20.626 -9.886 1.00 44.30 1181 ALA A CA 1
ATOM 2097 C C . ALA A 1 269 ? 28.729 22.155 -9.874 1.00 50.19 1181 ALA A C 1
ATOM 2098 O O . ALA A 1 269 ? 28.208 22.783 -10.794 1.00 59.97 1181 ALA A O 1
ATOM 2100 N N . ILE A 1 270 ? 29.297 22.749 -8.831 1.00 46.29 1182 ILE A N 1
ATOM 2101 C CA . ILE A 1 270 ? 29.437 24.196 -8.761 1.00 45.79 1182 ILE A CA 1
ATOM 2102 C C . ILE A 1 270 ? 30.312 24.705 -9.910 1.00 55.18 1182 ILE A C 1
ATOM 2103 O O . ILE A 1 270 ? 30.021 25.739 -10.516 1.00 48.88 1182 ILE A O 1
ATOM 2108 N N . ALA A 1 271 ? 31.376 23.967 -10.221 1.00 57.76 1183 ALA A N 1
ATOM 2109 C CA . ALA A 1 271 ? 32.264 24.346 -11.317 1.00 55.37 1183 ALA A CA 1
ATOM 2110 C C . ALA A 1 271 ? 31.591 24.124 -12.670 1.00 55.02 1183 ALA A C 1
ATOM 2111 O O . ALA A 1 271 ? 31.710 24.954 -13.569 1.00 62.33 1183 ALA A O 1
ATOM 2113 N N . LEU A 1 272 ? 30.875 23.009 -12.803 1.00 56.23 1184 LEU A N 1
ATOM 2114 C CA . LEU A 1 272 ? 30.186 22.678 -14.051 1.00 57.72 1184 LEU A CA 1
ATOM 2115 C C . LEU A 1 272 ? 29.063 23.665 -14.355 1.00 69.61 1184 LEU A C 1
ATOM 2116 O O . LEU A 1 272 ? 28.738 23.910 -15.518 1.00 75.36 1184 LEU A O 1
ATOM 2121 N N . THR B 2 3 ? 17.194 37.210 0.880 1.00 64.79 3 THR P N 1
ATOM 2122 C CA . THR B 2 3 ? 18.593 36.859 1.112 1.00 59.77 3 THR P CA 1
ATOM 2123 C C . THR B 2 3 ? 19.041 37.273 2.510 1.00 62.26 3 THR P C 1
ATOM 2124 O O . THR B 2 3 ? 18.928 38.440 2.888 1.00 60.30 3 THR P O 1
ATOM 2128 N N . LYS B 2 4 ? 19.554 36.310 3.270 1.00 56.47 4 LYS P N 1
ATOM 2129 C CA . LYS B 2 4 ? 19.977 36.552 4.644 1.00 48.16 4 LYS P CA 1
ATOM 2130 C C . LYS B 2 4 ? 21.494 36.500 4.756 1.00 43.97 4 LYS P C 1
ATOM 2131 O O . LYS B 2 4 ? 22.167 36.138 3.799 1.00 45.16 4 LYS P O 1
ATOM 2137 N N . GLN B 2 5 ? 22.029 36.863 5.920 1.00 41.96 5 GLN P N 1
ATOM 2138 C CA . GLN B 2 5 ? 23.478 36.874 6.126 1.00 42.28 5 GLN P CA 1
ATOM 2139 C C . GLN B 2 5 ? 23.980 35.498 6.582 1.00 44.35 5 GLN P C 1
ATOM 2140 O O . GLN B 2 5 ? 25.146 35.166 6.370 1.00 46.06 5 GLN P O 1
ATOM 2146 N N . THR B 2 6 ? 23.112 34.698 7.208 1.00 41.70 6 THR P N 1
ATOM 2147 C CA . THR B 2 6 ? 23.528 33.394 7.734 1.00 37.74 6 THR P CA 1
ATOM 2148 C C . THR B 2 6 ? 22.802 32.239 7.057 1.00 33.07 6 THR P C 1
ATOM 2149 O O . THR B 2 6 ? 21.688 32.400 6.572 1.00 34.10 6 THR P O 1
ATOM 2153 N N . ALA B 2 7 ? 23.452 31.078 7.017 1.00 35.26 7 ALA P N 1
ATOM 2154 C CA . ALA B 2 7 ? 22.877 29.878 6.408 1.00 36.20 7 ALA P CA 1
ATOM 2155 C C . ALA B 2 7 ? 21.689 29.353 7.211 1.00 33.18 7 ALA P C 1
ATOM 2156 O O . ALA B 2 7 ? 21.767 29.236 8.433 1.00 35.15 7 ALA P O 1
ATOM 2158 N N . ARG B 2 8 ? 20.594 29.043 6.521 1.00 35.80 8 ARG P N 1
ATOM 2159 C CA . ARG B 2 8 ? 19.395 28.508 7.168 1.00 31.32 8 ARG P CA 1
ATOM 2160 C C . ARG B 2 8 ? 18.922 27.222 6.491 1.00 31.40 8 ARG P C 1
ATOM 2161 O O . ARG B 2 8 ? 18.645 27.225 5.295 1.00 36.82 8 ARG P O 1
ATOM 2177 N N . SER B 2 10 ? 15.896 24.579 5.780 1.00 37.36 10 SER P N 1
ATOM 2178 C CA . SER B 2 10 ? 14.478 24.918 5.587 1.00 43.43 10 SER P CA 1
ATOM 2179 C C . SER B 2 10 ? 13.602 23.751 5.104 1.00 42.55 10 SER P C 1
ATOM 2180 O O . SER B 2 10 ? 14.103 22.798 4.511 1.00 36.38 10 SER P O 1
ATOM 2183 N N . THR B 2 11 ? 12.292 23.837 5.363 1.00 42.49 11 THR P N 1
ATOM 2184 C CA . THR B 2 11 ? 11.319 22.857 4.870 1.00 39.14 11 THR P CA 1
ATOM 2185 C C . THR B 2 11 ? 10.843 23.199 3.458 1.00 47.64 11 THR P C 1
ATOM 2186 O O . THR B 2 11 ? 10.738 24.369 3.098 1.00 54.69 11 THR P O 1
ATOM 2190 N N . GLY B 2 12 ? 10.530 22.176 2.671 1.00 49.57 12 GLY P N 1
ATOM 2191 N N . ILE C 1 4 ? -28.139 -2.509 49.389 1.00 61.58 916 ILE B N 1
ATOM 2192 C CA . ILE C 1 4 ? -28.218 -3.350 48.200 1.00 61.51 916 ILE B CA 1
ATOM 2193 C C . ILE C 1 4 ? -27.428 -2.725 47.054 1.00 56.35 916 ILE B C 1
ATOM 2194 O O . ILE C 1 4 ? -27.237 -3.342 46.008 1.00 51.81 916 ILE B O 1
ATOM 2199 N N . ARG C 1 5 ? -26.985 -1.489 47.259 1.00 56.53 917 ARG B N 1
ATOM 2200 C CA . ARG C 1 5 ? -26.177 -0.780 46.273 1.00 62.62 917 ARG B CA 1
ATOM 2201 C C . ARG C 1 5 ? -24.836 -1.485 46.067 1.00 58.09 917 ARG B C 1
ATOM 2202 O O . ARG C 1 5 ? -24.048 -1.617 47.004 1.00 52.04 917 ARG B O 1
ATOM 2210 N N . THR C 1 6 ? -24.577 -1.939 44.847 1.00 50.98 918 THR B N 1
ATOM 2211 C CA . THR C 1 6 ? -23.273 -2.515 44.530 1.00 59.97 918 THR B CA 1
ATOM 2212 C C . THR C 1 6 ? -22.310 -1.441 44.022 1.00 53.49 918 THR B C 1
ATOM 2213 O O . THR C 1 6 ? -22.732 -0.382 43.553 1.00 47.59 918 THR B O 1
ATOM 2217 N N . GLU C 1 7 ? -21.014 -1.716 44.129 1.00 41.16 919 GLU B N 1
ATOM 2218 C CA . GLU C 1 7 ? -20.001 -0.777 43.668 1.00 41.51 919 GLU B CA 1
ATOM 2219 C C . GLU C 1 7 ? -19.832 -0.921 42.165 1.00 38.92 919 GLU B C 1
ATOM 2220 O O . GLU C 1 7 ? -19.534 -2.007 41.666 1.00 48.06 919 GLU B O 1
ATOM 2226 N N . LYS C 1 8 ? -20.043 0.166 41.441 1.00 35.05 920 LYS B N 1
ATOM 2227 C CA . LYS C 1 8 ? -19.898 0.151 39.991 1.00 41.01 920 LYS B CA 1
ATOM 2228 C C . LYS C 1 8 ? -18.638 0.880 39.538 1.00 35.18 920 LYS B C 1
ATOM 2229 O O . LYS C 1 8 ? -18.327 1.954 40.043 1.00 33.75 920 LYS B O 1
ATOM 2235 N N . ILE C 1 9 ? -17.937 0.297 38.573 1.00 34.52 921 ILE B N 1
ATOM 2236 C CA . ILE C 1 9 ? -16.820 0.964 37.921 1.00 36.75 921 ILE B CA 1
ATOM 2237 C C . ILE C 1 9 ? -17.379 1.769 36.755 1.00 38.76 921 ILE B C 1
ATOM 2238 O O . ILE C 1 9 ? -17.843 1.210 35.762 1.00 41.55 921 ILE B O 1
ATOM 2243 N N . ILE C 1 10 ? -17.362 3.084 36.893 1.00 31.60 922 ILE B N 1
ATOM 2244 C CA . ILE C 1 10 ? -18.029 3.956 35.939 1.00 39.41 922 ILE B CA 1
ATOM 2245 C C . ILE C 1 10 ? -17.050 4.474 34.884 1.00 42.55 922 ILE B C 1
ATOM 2246 O O . ILE C 1 10 ? -17.439 4.825 33.770 1.00 44.78 922 ILE B O 1
ATOM 2251 N N . CYS C 1 11 ? -15.770 4.501 35.231 1.00 35.89 923 CYS B N 1
ATOM 2252 C CA . CYS C 1 11 ? -14.750 4.937 34.290 1.00 30.93 923 CYS B CA 1
ATOM 2253 C C . CYS C 1 11 ? -13.454 4.183 34.545 1.00 29.39 923 CYS B C 1
ATOM 2254 O O . CYS C 1 11 ? -12.995 4.117 35.682 1.00 32.50 923 CYS B O 1
ATOM 2257 N N . ARG C 1 12 ? -12.879 3.604 33.495 1.00 34.52 924 ARG B N 1
ATOM 2258 C CA . ARG C 1 12 ? -11.615 2.892 33.621 1.00 34.99 924 ARG B CA 1
ATOM 2259 C C . ARG C 1 12 ? -10.452 3.835 33.941 1.00 33.59 924 ARG B C 1
ATOM 2260 O O . ARG C 1 12 ? -9.529 3.459 34.663 1.00 29.75 924 ARG B O 1
ATOM 2268 N N . ASP C 1 13 ? -10.491 5.054 33.399 1.00 29.97 925 ASP B N 1
ATOM 2269 C CA . ASP C 1 13 ? -9.404 6.008 33.608 1.00 29.01 925 ASP B CA 1
ATOM 2270 C C . ASP C 1 13 ? -9.862 7.453 33.410 1.00 29.20 925 ASP B C 1
ATOM 2271 O O . ASP C 1 13 ? -10.045 7.900 32.280 1.00 28.08 925 ASP B O 1
ATOM 2276 N N . VAL C 1 14 ? -10.023 8.189 34.503 1.00 28.76 926 VAL B N 1
ATOM 2277 C CA . VAL C 1 14 ? -10.445 9.582 34.381 1.00 29.53 926 VAL B CA 1
ATOM 2278 C C . VAL C 1 14 ? -9.386 10.447 33.701 1.00 24.40 926 VAL B C 1
ATOM 2279 O O . VAL C 1 14 ? -9.699 11.542 33.228 1.00 25.73 926 VAL B O 1
ATOM 2283 N N . ALA C 1 15 ? -8.140 9.966 33.630 1.00 25.62 927 ALA B N 1
ATOM 2284 C CA . ALA C 1 15 ? -7.061 10.772 33.028 1.00 29.79 927 ALA B CA 1
ATOM 2285 C C . ALA C 1 15 ? -6.892 10.504 31.535 1.00 28.24 927 ALA B C 1
ATOM 2286 O O . ALA C 1 15 ? -6.016 11.088 30.888 1.00 25.67 927 ALA B O 1
ATOM 2288 N N . ARG C 1 16 ? -7.734 9.617 31.003 1.00 31.33 928 ARG B N 1
ATOM 2289 C CA . ARG C 1 16 ? -7.782 9.316 29.574 1.00 28.89 928 ARG B CA 1
ATOM 2290 C C . ARG C 1 16 ? -6.394 8.944 29.058 1.00 32.33 928 ARG B C 1
ATOM 2291 O O . ARG C 1 16 ? -6.010 9.316 27.952 1.00 28.75 928 ARG B O 1
ATOM 2299 N N . GLY C 1 17 ? -5.636 8.233 29.883 1.00 25.83 929 GLY B N 1
ATOM 2300 C CA . GLY C 1 17 ? -4.334 7.733 29.464 1.00 29.68 929 GLY B CA 1
ATOM 2301 C C . GLY C 1 17 ? -3.180 8.714 29.555 1.00 30.87 929 GLY B C 1
ATOM 2302 O O . GLY C 1 17 ? -2.067 8.410 29.091 1.00 26.38 929 GLY B O 1
ATOM 2303 N N . TYR C 1 18 ? -3.414 9.890 30.144 1.00 24.55 930 TYR B N 1
ATOM 2304 C CA . TYR C 1 18 ? -2.352 10.907 30.210 1.00 28.41 930 TYR B CA 1
ATOM 2305 C C . TYR C 1 18 ? -1.360 10.689 31.346 1.00 27.34 930 TYR B C 1
ATOM 2306 O O . TYR C 1 18 ? -0.314 11.320 31.377 1.00 29.63 930 TYR B O 1
ATOM 2315 N N . GLU C 1 19 ? -1.711 9.850 32.315 1.00 26.01 931 GLU B N 1
ATOM 2316 C CA . GLU C 1 19 ? -0.826 9.602 33.450 1.00 28.24 931 GLU B CA 1
ATOM 2317 C C . GLU C 1 19 ? -0.054 8.293 33.245 1.00 29.36 931 GLU B C 1
ATOM 2318 O O . GLU C 1 19 ? -0.346 7.543 32.316 1.00 26.51 931 GLU B O 1
ATOM 2324 N N . ASN C 1 20 ? 0.922 8.026 34.110 1.00 28.89 932 ASN B N 1
ATOM 2325 C CA . ASN C 1 20 ? 1.735 6.812 34.001 1.00 30.87 932 ASN B CA 1
ATOM 2326 C C . ASN C 1 20 ? 0.891 5.572 34.276 1.00 31.12 932 ASN B C 1
ATOM 2327 O O . ASN C 1 20 ? 1.198 4.471 33.803 1.00 32.17 932 ASN B O 1
ATOM 2332 N N . VAL C 1 21 ? -0.177 5.767 35.043 1.00 30.18 933 VAL B N 1
ATOM 2333 C CA . VAL C 1 21 ? -1.056 4.698 35.496 1.00 33.53 933 VAL B CA 1
ATOM 2334 C C . VAL C 1 21 ? -2.511 5.129 35.320 1.00 30.31 933 VAL B C 1
ATOM 2335 O O . VAL C 1 21 ? -2.792 6.330 35.256 1.00 29.21 933 VAL B O 1
ATOM 2339 N N . PRO C 1 22 ? -3.433 4.161 35.211 1.00 31.57 934 PRO B N 1
ATOM 2340 C CA . PRO C 1 22 ? -4.848 4.540 35.122 1.00 26.92 934 PRO B CA 1
ATOM 2341 C C . PRO C 1 22 ? -5.399 5.005 36.468 1.00 29.33 934 PRO B C 1
ATOM 2342 O O . PRO C 1 22 ? -4.875 4.622 37.515 1.00 30.34 934 PRO B O 1
ATOM 2346 N N . ILE C 1 23 ? -6.444 5.829 36.434 1.00 26.57 935 ILE B N 1
ATOM 2347 C CA . ILE C 1 23 ? -7.109 6.287 37.647 1.00 22.44 935 ILE B CA 1
ATOM 2348 C C . ILE C 1 23 ? -8.597 6.092 37.444 1.00 26.97 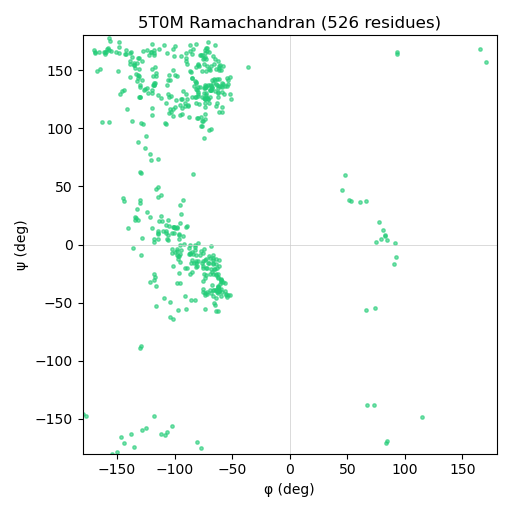935 ILE B C 1
ATOM 2349 O O . ILE C 1 23 ? -9.288 6.995 36.961 1.00 26.32 935 ILE B O 1
ATOM 2354 N N . PRO C 1 24 ? -9.091 4.893 37.793 1.00 29.73 936 PRO B N 1
ATOM 2355 C CA . PRO C 1 24 ? -10.495 4.539 37.593 1.00 28.34 936 PRO B CA 1
ATOM 2356 C C . PRO C 1 24 ? -11.401 5.260 38.563 1.00 27.74 936 PRO B C 1
ATOM 2357 O O . PRO C 1 24 ? -10.955 5.709 39.627 1.00 24.21 936 PRO B O 1
ATOM 2361 N N . CYS C 1 25 ? -12.673 5.338 38.201 1.00 25.53 937 CYS B N 1
ATOM 2362 C CA . CYS C 1 25 ? -13.672 5.947 39.053 1.00 26.19 937 CYS B CA 1
ATOM 2363 C C . CYS C 1 25 ? -14.729 4.909 39.374 1.00 29.83 937 CYS B C 1
ATOM 2364 O O . CYS C 1 25 ? -15.191 4.197 38.481 1.00 30.73 937 CYS B O 1
ATOM 2367 N N . VAL C 1 26 ? -15.091 4.809 40.646 1.00 25.32 938 VAL B N 1
ATOM 2368 C CA . VAL C 1 26 ? -16.139 3.889 41.051 1.00 29.08 938 VAL B CA 1
ATOM 2369 C C . VAL C 1 26 ? -17.144 4.580 41.981 1.00 28.42 938 VAL B C 1
ATOM 2370 O O . VAL C 1 26 ? -16.832 5.576 42.629 1.00 27.86 938 VAL B O 1
ATOM 2374 N N . ASN C 1 27 ? -18.355 4.047 42.027 1.00 28.79 939 ASN B N 1
ATOM 2375 C CA . ASN C 1 27 ? -19.392 4.579 42.913 1.00 34.43 939 ASN B CA 1
ATOM 2376 C C . ASN C 1 27 ? -20.213 3.441 43.514 1.00 33.81 939 ASN B C 1
ATOM 2377 O O . ASN C 1 27 ? -20.870 2.697 42.792 1.00 32.72 939 ASN B O 1
ATOM 2382 N N . GLY C 1 28 ? -20.160 3.305 44.836 1.00 31.38 940 GLY B N 1
ATOM 2383 C CA . GLY C 1 28 ? -20.974 2.330 45.536 1.00 37.23 940 GLY B CA 1
ATOM 2384 C C . GLY C 1 28 ? -21.900 3.001 46.533 1.00 42.24 940 GLY B C 1
ATOM 2385 O O . GLY C 1 28 ? -22.479 2.345 47.394 1.00 44.25 940 GLY B O 1
ATOM 2386 N N . VAL C 1 29 ? -22.042 4.318 46.416 1.00 38.26 941 VAL B N 1
ATOM 2387 C CA . VAL C 1 29 ? -22.796 5.078 47.402 1.00 40.81 941 VAL B CA 1
ATOM 2388 C C . VAL C 1 29 ? -24.127 5.580 46.851 1.00 44.89 941 VAL B C 1
ATOM 2389 O O . VAL C 1 29 ? -25.152 5.455 47.514 1.00 39.66 941 VAL B O 1
ATOM 2393 N N . ASP C 1 30 ? -24.122 6.148 45.647 1.00 34.39 942 ASP B N 1
ATOM 2394 C CA . ASP C 1 30 ? -25.370 6.659 45.079 1.00 37.61 942 ASP B CA 1
ATOM 2395 C C . ASP C 1 30 ? -25.396 6.505 43.563 1.00 38.84 942 ASP B C 1
ATOM 2396 O O . ASP C 1 30 ? -24.578 5.791 42.997 1.00 32.67 942 ASP B O 1
ATOM 2401 N N . GLY C 1 31 ? -26.327 7.197 42.911 1.00 37.76 943 GLY B N 1
ATOM 2402 C CA . GLY C 1 31 ? -26.511 7.057 41.476 1.00 37.58 943 GLY B CA 1
ATOM 2403 C C . GLY C 1 31 ? -25.736 8.059 40.638 1.00 37.07 943 GLY B C 1
ATOM 2404 O O . GLY C 1 31 ? -25.904 8.123 39.424 1.00 40.44 943 GLY B O 1
ATOM 2405 N N . GLU C 1 32 ? -24.873 8.836 41.280 1.00 38.41 944 GLU B N 1
ATOM 2406 C CA . GLU C 1 32 ? -24.095 9.864 40.584 1.00 43.88 944 GLU B CA 1
ATOM 2407 C C . GLU C 1 32 ? -23.027 9.268 39.659 1.00 44.24 944 GLU B C 1
ATOM 2408 O O . GLU C 1 32 ? -22.171 8.502 40.105 1.00 47.67 944 GLU B O 1
ATOM 2414 N N . PRO C 1 33 ? -23.083 9.602 38.358 1.00 37.62 945 PRO B N 1
ATOM 2415 C CA . PRO C 1 33 ? -22.046 9.134 37.433 1.00 37.22 945 PRO B CA 1
ATOM 2416 C C . PRO C 1 33 ? -20.742 9.878 37.673 1.00 37.15 945 PRO B C 1
ATOM 2417 O O . PRO C 1 33 ? -20.725 10.863 38.408 1.00 36.15 945 PRO B O 1
ATOM 2421 N N . CYS C 1 34 ? -19.659 9.418 37.064 1.00 38.72 946 CYS B N 1
ATOM 2422 C CA . CYS C 1 34 ? -18.378 10.067 37.284 1.00 33.43 946 CYS B CA 1
ATOM 2423 C C . CYS C 1 34 ? -18.421 11.486 36.716 1.00 36.64 946 CYS B C 1
ATOM 2424 O O . CYS C 1 34 ? -19.061 11.733 35.696 1.00 40.04 946 CYS B O 1
ATOM 2427 N N . PRO C 1 35 ? -17.778 12.431 37.408 1.00 38.56 947 PRO B N 1
ATOM 2428 C CA . PRO C 1 35 ? -17.866 13.841 37.007 1.00 39.87 947 PRO B CA 1
ATOM 2429 C C . PRO C 1 35 ? -17.374 14.097 35.591 1.00 36.94 947 PRO B C 1
ATOM 2430 O O . PRO C 1 35 ? -16.329 13.568 35.184 1.00 34.28 947 PRO B O 1
ATOM 2434 N N . GLU C 1 36 ? -18.124 14.897 34.840 1.00 35.69 948 GLU B N 1
ATOM 2435 C CA . GLU C 1 36 ? -17.639 15.344 33.546 1.00 48.13 948 GLU B CA 1
ATOM 2436 C C . GLU C 1 36 ? -17.874 16.838 33.358 1.00 35.95 948 GLU B C 1
ATOM 2437 O O . GLU C 1 36 ? -17.938 17.323 32.235 1.00 39.29 948 GLU B O 1
ATOM 2443 N N . ASP C 1 37 ? -17.995 17.563 34.464 1.00 30.65 949 ASP B N 1
ATOM 2444 C CA . ASP C 1 37 ? -18.169 19.015 34.404 1.00 36.51 949 ASP B CA 1
ATOM 2445 C C . ASP C 1 37 ? -16.826 19.733 34.559 1.00 33.33 949 ASP B C 1
ATOM 2446 O O . ASP C 1 37 ? -16.734 20.824 35.134 1.00 36.59 949 ASP B O 1
ATOM 2451 N N . TYR C 1 38 ? -15.783 19.107 34.029 1.00 29.94 950 TYR B N 1
ATOM 2452 C CA . TYR C 1 38 ? -14.441 19.668 34.072 1.00 29.62 950 TYR B CA 1
ATOM 2453 C C . TYR C 1 38 ? -13.601 18.997 33.004 1.00 38.45 950 TYR B C 1
ATOM 2454 O O . TYR C 1 38 ? -13.967 17.945 32.469 1.00 33.50 950 TYR B O 1
ATOM 2463 N N . LYS C 1 39 ? -12.451 19.588 32.714 1.00 32.11 951 LYS B N 1
ATOM 2464 C CA . LYS C 1 39 ? -11.540 18.986 31.762 1.00 34.73 951 LYS B CA 1
ATOM 2465 C C . LYS C 1 39 ? -10.330 18.420 32.497 1.00 33.50 951 LYS B C 1
ATOM 2466 O O . LYS C 1 39 ? -9.655 19.163 33.202 1.00 31.93 951 LYS B O 1
ATOM 2472 N N . TYR C 1 40 ? -10.069 17.115 32.363 1.00 25.23 952 TYR B N 1
ATOM 2473 C CA . TYR C 1 40 ? -8.868 16.530 32.961 1.00 25.04 952 TYR B CA 1
ATOM 2474 C C . TYR C 1 40 ? -7.637 16.954 32.187 1.00 27.02 952 TYR B C 1
ATOM 2475 O O . TYR C 1 40 ? -7.559 16.778 30.971 1.00 33.77 952 TYR B O 1
ATOM 2484 N N . ILE C 1 41 ? -6.666 17.500 32.909 1.00 25.24 953 ILE B N 1
ATOM 2485 C CA . ILE C 1 41 ? -5.369 17.826 32.339 1.00 24.65 953 ILE B CA 1
ATOM 2486 C C . ILE C 1 41 ? -4.312 17.263 33.263 1.00 26.19 953 ILE B C 1
ATOM 2487 O O . ILE C 1 41 ? -4.488 17.271 34.484 1.00 25.33 953 ILE B O 1
ATOM 2492 N N . SER C 1 42 ? -3.206 16.806 32.694 1.00 26.82 954 SER B N 1
ATOM 2493 C CA . SER C 1 42 ? -2.166 16.183 33.503 1.00 26.76 954 SER B CA 1
ATOM 2494 C C . SER C 1 42 ? -1.060 17.155 33.912 1.00 29.92 954 SER B C 1
ATOM 2495 O O . SER C 1 42 ? -0.282 16.859 34.821 1.00 26.66 954 SER B O 1
ATOM 2498 N N . GLU C 1 43 ? -1.000 18.318 33.260 1.00 27.80 955 GLU B N 1
ATOM 2499 C CA . GLU C 1 43 ? -0.096 19.377 33.701 1.00 27.81 955 GLU B CA 1
ATOM 2500 C C . GLU C 1 43 ? -0.771 20.753 33.618 1.00 28.79 955 GLU B C 1
ATOM 2501 O O . GLU C 1 43 ? -1.766 20.940 32.898 1.00 25.36 955 GLU B O 1
ATOM 2507 N N . ASN C 1 44 ? -0.283 21.687 34.422 1.00 23.79 956 ASN B N 1
ATOM 2508 C CA . ASN C 1 44 ? -0.928 23.003 34.549 1.00 29.86 956 ASN B CA 1
ATOM 2509 C C . ASN C 1 44 ? -1.170 23.659 33.200 1.00 30.46 956 ASN B C 1
ATOM 2510 O O . ASN C 1 44 ? -0.354 23.514 32.292 1.00 28.53 956 ASN B O 1
ATOM 2515 N N . CYS C 1 45 ? -2.286 24.375 33.069 1.00 34.47 957 CYS B N 1
ATOM 2516 C CA . CYS C 1 45 ? -2.584 25.090 31.830 1.00 30.64 957 CYS B CA 1
ATOM 2517 C C . CYS C 1 45 ? -2.669 26.596 32.076 1.00 27.57 957 CYS B C 1
ATOM 2518 O O . CYS C 1 45 ? -2.759 27.040 33.222 1.00 31.18 957 CYS B O 1
ATOM 2521 N N . GLU C 1 46 ? -2.628 27.371 30.997 1.00 27.15 958 GLU B N 1
ATOM 2522 C CA . GLU C 1 46 ? -2.759 28.822 31.070 1.00 31.09 958 GLU B CA 1
ATOM 2523 C C . GLU C 1 46 ? -3.981 29.271 30.280 1.00 25.87 958 GLU B C 1
ATOM 2524 O O . GLU C 1 46 ? -4.216 28.781 29.181 1.00 30.37 958 GLU B O 1
ATOM 2530 N N . THR C 1 47 ? -4.751 30.201 30.833 1.00 28.02 959 THR B N 1
ATOM 2531 C CA . THR C 1 47 ? -5.880 30.789 30.109 1.00 28.53 959 THR B CA 1
ATOM 2532 C C . THR C 1 47 ? -5.681 32.288 29.907 1.00 33.38 959 THR B C 1
ATOM 2533 O O . THR C 1 47 ? -6.566 32.966 29.404 1.00 28.67 959 THR B O 1
ATOM 2537 N N . SER C 1 48 ? -4.513 32.784 30.307 1.00 31.35 960 SER B N 1
ATOM 2538 C CA . SER C 1 48 ? -4.077 34.140 29.991 1.00 35.52 960 SER B CA 1
ATOM 2539 C C . SER C 1 48 ? -2.562 34.209 30.182 1.00 36.36 960 SER B C 1
ATOM 2540 O O . SER C 1 48 ? -1.959 33.312 30.778 1.00 29.44 960 SER B O 1
ATOM 2543 N N . THR C 1 49 ? -1.945 35.264 29.668 1.00 34.29 961 THR B N 1
ATOM 2544 C CA . THR C 1 49 ? -0.490 35.356 29.684 1.00 35.12 961 THR B CA 1
ATOM 2545 C C . THR C 1 49 ? 0.071 35.402 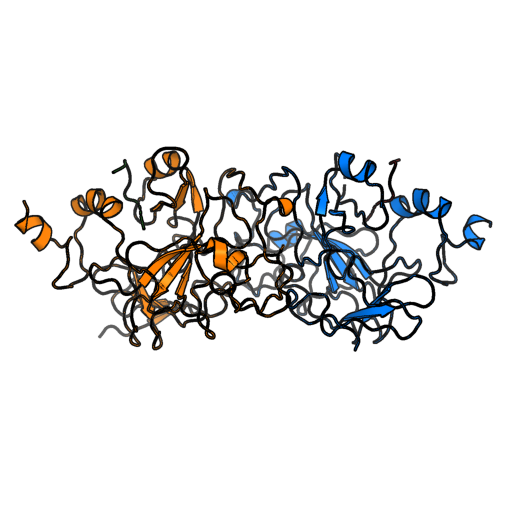31.108 1.00 36.75 961 THR B C 1
ATOM 2546 O O . THR C 1 49 ? -0.275 36.283 31.897 1.00 38.13 961 THR B O 1
ATOM 2550 N N . MET C 1 50 ? 0.928 34.438 31.431 1.00 31.39 962 MET B N 1
ATOM 2551 C CA . MET C 1 50 ? 1.585 34.374 32.733 1.00 29.34 962 MET B CA 1
ATOM 2552 C C . MET C 1 50 ? 3.034 34.889 32.694 1.00 32.11 962 MET B C 1
ATOM 2553 O O . MET C 1 50 ? 3.609 35.204 33.731 1.00 32.19 962 MET B O 1
ATOM 2558 N N . ASN C 1 51 ? 3.609 34.945 31.496 1.00 27.91 963 ASN B N 1
ATOM 2559 C CA . ASN C 1 51 ? 5.008 35.332 31.292 1.00 32.15 963 ASN B CA 1
ATOM 2560 C C . ASN C 1 51 ? 5.974 34.652 32.264 1.00 31.67 963 ASN B C 1
ATOM 2561 O O . ASN C 1 51 ? 6.856 35.284 32.861 1.00 30.89 963 ASN B O 1
ATOM 2566 N N . ILE C 1 52 ? 5.804 33.343 32.414 1.00 28.39 964 ILE B N 1
ATOM 2567 C CA . ILE C 1 52 ? 6.712 32.546 33.220 1.00 25.27 964 ILE B CA 1
ATOM 2568 C C . ILE C 1 52 ? 8.113 32.614 32.640 1.00 29.77 964 ILE B C 1
ATOM 2569 O O . ILE C 1 52 ? 8.288 32.525 31.430 1.00 34.75 964 ILE B O 1
ATOM 2574 N N . ASP C 1 53 ? 9.109 32.777 33.501 1.00 29.24 965 ASP B N 1
ATOM 2575 C CA . ASP C 1 53 ? 10.492 32.837 33.054 1.00 30.55 965 ASP B CA 1
ATOM 2576 C C . ASP C 1 53 ? 10.991 31.430 32.724 1.00 30.34 965 ASP B C 1
ATOM 2577 O O . ASP C 1 53 ? 11.310 30.669 33.623 1.00 35.31 965 ASP B O 1
ATOM 2582 N N . ARG C 1 54 ? 11.043 31.104 31.433 1.00 30.54 966 ARG B N 1
ATOM 2583 C CA . ARG C 1 54 ? 11.514 29.803 30.954 1.00 33.80 966 ARG B CA 1
ATOM 2584 C C . ARG C 1 54 ? 12.909 29.858 30.329 1.00 40.81 966 ARG B C 1
ATOM 2585 O O . ARG C 1 54 ? 13.364 28.872 29.736 1.00 37.67 966 ARG B O 1
ATOM 2593 N N . ASN C 1 55 ? 13.580 31.002 30.450 1.00 34.94 967 ASN B N 1
ATOM 2594 C CA . ASN C 1 55 ? 14.927 31.166 29.891 1.00 32.80 967 ASN B CA 1
ATOM 2595 C C . ASN C 1 55 ? 15.888 30.135 30.482 1.00 31.41 967 ASN B C 1
ATOM 2596 O O . ASN C 1 55 ? 16.186 30.164 31.672 1.00 35.44 967 ASN B O 1
ATOM 2601 N N . ILE C 1 56 ? 16.372 29.217 29.650 1.00 32.49 968 ILE B N 1
ATOM 2602 C CA . ILE C 1 56 ? 17.190 28.121 30.153 1.00 34.54 968 ILE B CA 1
ATOM 2603 C C . ILE C 1 56 ? 18.484 28.635 30.801 1.00 36.95 968 ILE B C 1
ATOM 2604 O O . ILE C 1 56 ? 19.045 27.979 31.681 1.00 39.70 968 ILE B O 1
ATOM 2609 N N . THR C 1 57 ? 18.941 29.820 30.398 1.00 35.39 969 THR B N 1
ATOM 2610 C CA . THR C 1 57 ? 20.182 30.362 30.957 1.00 37.63 969 THR B CA 1
ATOM 2611 C C . THR C 1 57 ? 19.957 30.959 32.351 1.00 36.51 969 THR B C 1
ATOM 2612 O O . THR C 1 57 ? 20.910 31.308 33.041 1.00 44.11 969 THR B O 1
ATOM 2616 N N . HIS C 1 58 ? 18.698 31.079 32.764 1.00 39.57 970 HIS B N 1
ATOM 2617 C CA . HIS C 1 58 ? 18.386 31.577 34.098 1.00 42.12 970 HIS B CA 1
ATOM 2618 C C . HIS C 1 58 ? 18.368 30.457 35.133 1.00 47.97 970 HIS B C 1
ATOM 2619 O O . HIS C 1 58 ? 18.260 30.719 36.330 1.00 50.62 970 HIS B O 1
ATOM 2626 N N . LEU C 1 59 ? 18.465 29.211 34.675 1.00 43.11 971 LEU B N 1
ATOM 2627 C CA . LEU C 1 59 ? 18.357 28.074 35.586 1.00 34.92 971 LEU B CA 1
ATOM 2628 C C . LEU C 1 59 ? 19.622 27.871 36.401 1.00 38.19 971 LEU B C 1
ATOM 2629 O O . LEU C 1 59 ? 20.721 27.783 35.847 1.00 36.27 971 LEU B O 1
ATOM 2634 N N . GLN C 1 60 ? 19.475 27.797 37.717 1.00 31.47 972 GLN B N 1
ATOM 2635 C CA . GLN C 1 60 ? 20.547 27.257 38.535 1.00 37.50 972 GLN B CA 1
ATOM 2636 C C . GLN C 1 60 ? 20.568 25.751 38.313 1.00 37.03 972 GLN B C 1
ATOM 2637 O O . GLN C 1 60 ? 19.514 25.108 38.246 1.00 37.14 972 GLN B O 1
ATOM 2643 N N . HIS C 1 61 ? 21.762 25.188 38.176 1.00 30.97 973 HIS B N 1
ATOM 2644 C CA . HIS C 1 61 ? 21.880 23.784 37.829 1.00 32.41 973 HIS B CA 1
ATOM 2645 C C . HIS C 1 61 ? 23.159 23.208 38.403 1.00 40.47 973 HIS B C 1
ATOM 2646 O O . HIS C 1 61 ? 24.043 23.948 38.836 1.00 34.39 973 HIS B O 1
ATOM 2653 N N . CYS C 1 62 ? 23.255 21.885 38.413 1.00 37.66 974 CYS B N 1
ATOM 2654 C CA . CYS C 1 62 ? 24.423 21.230 38.969 1.00 39.22 974 CYS B CA 1
ATOM 2655 C C . CYS C 1 62 ? 25.392 20.787 37.876 1.00 34.78 974 CYS B C 1
ATOM 2656 O O . CYS C 1 62 ? 25.037 20.704 36.699 1.00 30.52 974 CYS B O 1
ATOM 2659 N N . THR C 1 63 ? 26.624 20.518 38.288 1.00 35.11 975 THR B N 1
ATOM 2660 C CA . THR C 1 63 ? 27.673 20.088 37.376 1.00 34.76 975 THR B CA 1
ATOM 2661 C C . THR C 1 63 ? 28.055 18.654 37.713 1.00 42.39 975 THR B C 1
ATOM 2662 O O . THR C 1 63 ? 29.129 18.181 37.359 1.00 44.88 975 THR B O 1
ATOM 2666 N N . CYS C 1 64 ? 27.146 17.967 38.398 1.00 39.63 976 CYS B N 1
ATOM 2667 C CA . CYS C 1 64 ? 27.367 16.600 38.858 1.00 40.54 976 CYS B CA 1
ATOM 2668 C C . CYS C 1 64 ? 27.654 15.634 37.722 1.00 48.59 976 CYS B C 1
ATOM 2669 O O . CYS C 1 64 ? 26.923 15.593 36.727 1.00 45.80 976 CYS B O 1
ATOM 2672 N N . VAL C 1 65 ? 28.705 14.837 37.887 1.00 41.22 977 VAL B N 1
ATOM 2673 C CA . VAL C 1 65 ? 28.998 13.771 36.936 1.00 45.01 977 VAL B CA 1
ATOM 2674 C C . VAL C 1 65 ? 28.635 12.397 37.505 1.00 52.40 977 VAL B C 1
ATOM 2675 O O . VAL C 1 65 ? 29.059 11.366 36.985 1.00 49.61 977 VAL B O 1
ATOM 2679 N N . ASP C 1 66 ? 27.843 12.400 38.573 1.00 51.15 978 ASP B N 1
ATOM 2680 C CA . ASP C 1 66 ? 27.333 11.179 39.184 1.00 46.31 978 ASP B CA 1
ATOM 2681 C C . ASP C 1 66 ? 25.801 11.156 39.120 1.00 46.22 978 ASP B C 1
ATOM 2682 O O . ASP C 1 66 ? 25.214 11.682 38.178 1.00 51.15 978 ASP B O 1
ATOM 2687 N N . ASP C 1 67 ? 25.157 10.558 40.116 1.00 44.93 979 ASP B N 1
ATOM 2688 C CA . ASP C 1 67 ? 23.691 10.474 40.132 1.00 45.49 979 ASP B CA 1
ATOM 2689 C C . ASP C 1 67 ? 23.062 11.517 41.054 1.00 40.40 979 ASP B C 1
ATOM 2690 O O . ASP C 1 67 ? 21.883 11.421 41.397 1.00 43.38 979 ASP B O 1
ATOM 2695 N N . CYS C 1 68 ? 23.867 12.504 41.440 1.00 41.47 980 CYS B N 1
ATOM 2696 C CA . CYS C 1 68 ? 23.450 13.626 42.284 1.00 39.08 980 CYS B CA 1
ATOM 2697 C C . CYS C 1 68 ? 23.074 13.222 43.704 1.00 42.80 980 CYS B C 1
ATOM 2698 O O . CYS C 1 68 ? 22.160 13.793 44.300 1.00 49.64 980 CYS B O 1
ATOM 2701 N N . SER C 1 69 ? 23.792 12.261 44.265 1.00 47.39 981 SER B N 1
ATOM 2702 C CA . SER C 1 69 ? 23.512 11.838 45.633 1.00 53.34 981 SER B CA 1
ATOM 2703 C C . SER C 1 69 ? 24.576 12.331 46.606 1.00 52.75 981 SER B C 1
ATOM 2704 O O . SER C 1 69 ? 24.550 11.987 47.786 1.00 59.24 981 SER B O 1
ATOM 2707 N N . SER C 1 70 ? 25.510 13.134 46.111 1.00 44.73 982 SER B N 1
ATOM 2708 C CA . SER C 1 70 ? 26.547 13.689 46.968 1.00 49.21 982 SER B CA 1
ATOM 2709 C C . SER C 1 70 ? 26.156 15.080 47.465 1.00 53.11 982 SER B C 1
ATOM 2710 O O . SER C 1 70 ? 25.274 15.729 46.902 1.00 51.54 982 SER B O 1
ATOM 2713 N N . SER C 1 71 ? 26.826 15.534 48.518 1.00 48.24 983 SER B N 1
ATOM 2714 C CA . SER C 1 71 ? 26.578 16.848 49.105 1.00 48.72 983 SER B CA 1
ATOM 2715 C C . SER C 1 71 ? 27.011 17.991 48.180 1.00 55.62 983 SER B C 1
ATOM 2716 O O . SER C 1 71 ? 26.854 19.169 48.511 1.00 54.18 983 SER B O 1
ATOM 2719 N N . ASN C 1 72 ? 27.559 17.638 47.022 1.00 55.57 984 ASN B N 1
ATOM 2720 C CA . ASN C 1 72 ? 28.112 18.621 46.092 1.00 49.48 984 ASN B CA 1
ATOM 2721 C C . ASN C 1 72 ? 27.158 19.061 44.990 1.00 51.52 984 ASN B C 1
ATOM 2722 O O . ASN C 1 72 ? 27.504 19.893 44.151 1.00 48.04 984 ASN B O 1
ATOM 2727 N N . CYS C 1 73 ? 25.956 18.502 44.994 1.00 51.15 985 CYS B N 1
ATOM 2728 C CA . CYS C 1 73 ? 24.947 18.864 44.012 1.00 38.26 985 CYS B CA 1
ATOM 2729 C C . CYS C 1 73 ? 24.382 20.242 44.331 1.00 35.90 985 CYS B C 1
ATOM 2730 O O . CYS C 1 73 ? 23.790 20.436 45.395 1.00 50.41 985 CYS B O 1
ATOM 2733 N N . LEU C 1 74 ? 24.545 21.196 43.421 1.00 34.65 986 LEU B N 1
ATOM 2734 C CA . LEU C 1 74 ? 24.033 22.545 43.662 1.00 41.43 986 LEU B CA 1
ATOM 2735 C C . LEU C 1 74 ? 22.527 22.501 43.888 1.00 44.58 986 LEU B C 1
ATOM 2736 O O . LEU C 1 74 ? 21.984 23.187 44.753 1.00 38.83 986 LEU B O 1
ATOM 2741 N N . CYS C 1 75 ? 21.865 21.673 43.094 1.00 36.68 987 CYS B N 1
ATOM 2742 C CA . CYS C 1 75 ? 20.409 21.584 43.128 1.00 36.51 987 CYS B CA 1
ATOM 2743 C C . CYS C 1 75 ? 19.894 21.100 44.485 1.00 36.53 987 CYS B C 1
ATOM 2744 O O . CYS C 1 75 ? 18.858 21.556 44.970 1.00 45.28 987 CYS B O 1
ATOM 2747 N N . GLY C 1 76 ? 20.623 20.181 45.101 1.00 36.78 988 GLY B N 1
ATOM 2748 C CA . GLY C 1 76 ? 20.305 19.743 46.447 1.00 41.20 988 GLY B CA 1
ATOM 2749 C C . GLY C 1 76 ? 20.583 20.863 47.432 1.00 44.84 988 GLY B C 1
ATOM 2750 O O . GLY C 1 76 ? 19.820 21.076 48.371 1.00 41.61 988 GLY B O 1
ATOM 2751 N N . GLN C 1 77 ? 21.678 21.589 47.207 1.00 44.03 989 GLN B N 1
ATOM 2752 C CA . GLN C 1 77 ? 22.073 22.679 48.095 1.00 42.85 989 GLN B CA 1
ATOM 2753 C C . GLN C 1 77 ? 21.029 23.781 48.123 1.00 41.03 989 GLN B C 1
ATOM 2754 O O . GLN C 1 77 ? 20.795 24.396 49.161 1.00 45.67 989 GLN B O 1
ATOM 2760 N N . LEU C 1 78 ? 20.413 24.041 46.975 1.00 40.29 990 LEU B N 1
ATOM 2761 C CA . LEU C 1 78 ? 19.348 25.032 46.896 1.00 41.58 990 LEU B CA 1
ATOM 2762 C C . LEU C 1 78 ? 18.199 24.640 47.825 1.00 40.01 990 LEU B C 1
ATOM 2763 O O . LEU C 1 78 ? 17.495 25.502 48.366 1.00 37.35 990 LEU B O 1
ATOM 2768 N N . SER C 1 79 ? 18.029 23.332 48.006 1.00 38.68 991 SER B N 1
ATOM 2769 C CA . SER C 1 79 ? 16.975 22.779 48.858 1.00 47.61 991 SER B CA 1
ATOM 2770 C C . SER C 1 79 ? 17.507 22.511 50.267 1.00 48.39 991 SER B C 1
ATOM 2771 O O . SER C 1 79 ? 16.986 21.646 50.974 1.00 58.76 991 SER B O 1
ATOM 2774 N N . ILE C 1 80 ? 18.540 23.261 50.658 1.00 55.35 992 ILE B N 1
ATOM 2775 C CA . ILE C 1 80 ? 19.376 22.996 51.844 1.00 55.76 992 ILE B CA 1
ATOM 2776 C C . ILE C 1 80 ? 20.177 21.696 51.663 1.00 51.52 992 ILE B C 1
ATOM 2777 O O . ILE C 1 80 ? 21.403 21.696 51.775 1.00 58.80 992 ILE B O 1
ATOM 2782 N N . ARG C 1 81 ? 19.471 20.597 51.405 1.00 49.69 993 ARG B N 1
ATOM 2783 C CA . ARG C 1 81 ? 20.059 19.329 50.970 1.00 48.37 993 ARG B CA 1
ATOM 2784 C C . ARG C 1 81 ? 19.029 18.653 50.070 1.00 52.56 993 ARG B C 1
ATOM 2785 O O . ARG C 1 81 ? 17.892 19.115 49.997 1.00 48.86 993 ARG B O 1
ATOM 2793 N N . CYS C 1 82 ? 19.406 17.578 49.385 1.00 47.97 994 CYS B N 1
ATOM 2794 C CA . CYS C 1 82 ? 18.405 16.759 48.704 1.00 45.37 994 CYS B CA 1
ATOM 2795 C C . CYS C 1 82 ? 17.662 15.950 49.761 1.00 43.41 994 CYS B C 1
ATOM 2796 O O . CYS C 1 82 ? 18.273 15.383 50.661 1.00 44.00 994 CYS B O 1
ATOM 2799 N N . TRP C 1 83 ? 16.340 15.907 49.664 1.00 40.03 995 TRP B N 1
ATOM 2800 C CA . TRP C 1 83 ? 15.548 15.265 50.702 1.00 39.25 995 TRP B CA 1
ATOM 2801 C C . TRP C 1 83 ? 15.018 13.918 50.246 1.00 43.46 995 TRP B C 1
ATOM 2802 O O . TRP C 1 83 ? 14.269 13.256 50.964 1.00 43.29 995 TRP B O 1
ATOM 2813 N N . TYR C 1 84 ? 15.416 13.513 49.046 1.00 37.89 996 TYR B N 1
ATOM 2814 C CA . TYR C 1 84 ? 14.981 12.234 48.507 1.00 35.43 996 TYR B CA 1
ATOM 2815 C C . TYR C 1 84 ? 15.953 11.113 48.885 1.00 37.73 996 TYR B C 1
ATOM 2816 O O . TYR C 1 84 ? 17.164 11.241 48.680 1.00 42.38 996 TYR B O 1
ATOM 2825 N N . ASP C 1 85 ? 15.438 10.014 49.428 1.00 43.15 997 ASP B N 1
ATOM 2826 C CA . ASP C 1 85 ? 16.296 8.854 49.644 1.00 46.35 997 ASP B CA 1
ATOM 2827 C C . ASP C 1 85 ? 16.526 8.136 48.311 1.00 48.68 997 ASP B C 1
ATOM 2828 O O . ASP C 1 85 ? 16.090 8.613 47.256 1.00 40.55 997 ASP B O 1
ATOM 2833 N N . LYS C 1 86 ? 17.204 6.991 48.367 1.00 48.00 998 LYS B N 1
ATOM 2834 C CA . LYS C 1 86 ? 17.549 6.227 47.167 1.00 40.52 998 LYS B CA 1
ATOM 2835 C C . LYS C 1 86 ? 16.315 5.753 46.400 1.00 49.54 998 LYS B C 1
ATOM 2836 O O . LYS C 1 86 ? 16.404 5.395 45.225 1.00 44.08 998 LYS B O 1
ATOM 2842 N N . ASP C 1 87 ? 15.166 5.749 47.072 1.00 44.65 999 ASP B N 1
ATOM 2843 C CA . ASP C 1 87 ? 13.924 5.272 46.471 1.00 45.11 999 ASP B CA 1
ATOM 2844 C C . ASP C 1 87 ? 12.956 6.407 46.141 1.00 42.65 999 ASP B C 1
ATOM 2845 O O . ASP C 1 87 ? 11.783 6.164 45.843 1.00 44.32 999 ASP B O 1
ATOM 2850 N N . GLY C 1 88 ? 13.442 7.640 46.211 1.00 40.18 1000 GLY B N 1
ATOM 2851 C CA . GLY C 1 88 ? 12.652 8.791 45.822 1.00 42.09 1000 GLY B CA 1
ATOM 2852 C C . GLY C 1 88 ? 11.672 9.264 46.882 1.00 37.64 1000 GLY B C 1
ATOM 2853 O O . GLY C 1 88 ? 10.792 10.080 46.600 1.00 37.61 1000 GLY B O 1
ATOM 2854 N N . ARG C 1 89 ? 11.821 8.764 48.103 1.00 36.24 1001 ARG B N 1
ATOM 2855 C CA . ARG C 1 89 ? 10.955 9.188 49.195 1.00 36.78 1001 ARG B CA 1
ATOM 2856 C C . ARG C 1 89 ? 11.615 10.256 50.057 1.00 43.07 1001 ARG B C 1
ATOM 2857 O O . ARG C 1 89 ? 12.835 10.265 50.242 1.00 39.01 1001 ARG B O 1
ATOM 2865 N N . LEU C 1 90 ? 10.794 11.181 50.548 1.00 39.10 1002 LEU B N 1
ATOM 2866 C CA . LEU C 1 90 ? 11.263 12.210 51.458 1.00 39.59 1002 LEU B CA 1
ATOM 2867 C C . LEU C 1 90 ? 11.889 11.568 52.680 1.00 42.07 1002 LEU B C 1
ATOM 2868 O O . LEU C 1 90 ? 11.371 10.580 53.193 1.00 48.42 1002 LEU B O 1
ATOM 2873 N N . LEU C 1 91 ? 13.008 12.120 53.136 1.00 47.96 1003 LEU B N 1
ATOM 2874 C CA . LEU C 1 91 ? 13.623 11.661 54.373 1.00 50.17 1003 LEU B CA 1
ATOM 2875 C C . LEU C 1 91 ? 12.635 11.850 55.518 1.00 57.53 1003 LEU B C 1
ATOM 2876 O O . LEU C 1 91 ? 11.810 12.758 55.483 1.00 48.39 1003 LEU B O 1
ATOM 2881 N N . GLN C 1 92 ? 12.718 11.004 56.537 1.00 62.83 1004 GLN B N 1
ATOM 2882 C CA . GLN C 1 92 ? 11.842 11.158 57.691 1.00 61.74 1004 GLN B CA 1
ATOM 2883 C C . GLN C 1 92 ? 12.223 12.399 58.493 1.00 62.48 1004 GLN B C 1
ATOM 2884 O O . GLN C 1 92 ? 11.493 12.808 59.393 1.00 63.52 1004 GLN B O 1
ATOM 2890 N N . GLU C 1 93 ? 13.365 12.996 58.157 1.00 63.15 1005 GLU B N 1
ATOM 2891 C CA . GLU C 1 93 ? 13.806 14.246 58.777 1.00 64.43 1005 GLU B CA 1
ATOM 2892 C C . GLU C 1 93 ? 13.173 15.460 58.103 1.00 59.64 1005 GLU B C 1
ATOM 2893 O O . GLU C 1 93 ? 13.323 16.589 58.571 1.00 59.20 1005 GLU B O 1
ATOM 2899 N N . PHE C 1 94 ? 12.476 15.224 56.997 1.00 57.28 1006 PHE B N 1
ATOM 2900 C CA . PHE C 1 94 ? 11.836 16.302 56.254 1.00 53.75 1006 PHE B CA 1
ATOM 2901 C C . PHE C 1 94 ? 10.868 17.077 57.142 1.00 53.33 1006 PHE B C 1
ATOM 2902 O O . PHE C 1 94 ? 10.026 16.490 57.821 1.00 51.28 1006 PHE B O 1
ATOM 2910 N N . ASN C 1 95 ? 11.010 18.397 57.142 1.00 52.74 1007 ASN B N 1
ATOM 2911 C CA . ASN C 1 95 ? 10.134 19.270 57.908 1.00 56.96 1007 ASN B CA 1
ATOM 2912 C C . ASN C 1 95 ? 8.726 19.251 57.327 1.00 55.82 1007 ASN B C 1
ATOM 2913 O O . ASN C 1 95 ? 8.447 19.930 56.343 1.00 58.21 1007 ASN B O 1
ATOM 2918 N N . LYS C 1 96 ? 7.839 18.471 57.935 1.00 61.58 1008 LYS B N 1
ATOM 2919 C CA . LYS C 1 96 ? 6.484 18.322 57.410 1.00 58.04 1008 LYS B CA 1
ATOM 2920 C C . LYS C 1 96 ? 5.560 19.463 57.822 1.00 59.57 1008 LYS B C 1
ATOM 2921 O O . LYS C 1 96 ? 4.397 19.494 57.420 1.00 60.94 1008 LYS B O 1
ATOM 2927 N N . ILE C 1 97 ? 6.069 20.399 58.619 1.00 62.23 1009 ILE B N 1
ATOM 2928 C CA . ILE C 1 97 ? 5.249 21.514 59.090 1.00 68.03 1009 ILE B CA 1
ATOM 2929 C C . ILE C 1 97 ? 5.585 22.804 58.341 1.00 65.36 1009 ILE B C 1
ATOM 2930 O O . ILE C 1 97 ? 4.688 23.491 57.852 1.00 68.36 1009 ILE B O 1
ATOM 2935 N N . GLU C 1 98 ? 6.873 23.130 58.245 1.00 67.46 1010 GLU B N 1
ATOM 2936 C CA . GLU C 1 98 ? 7.315 24.246 57.406 1.00 68.18 1010 GLU B CA 1
ATOM 2937 C C . GLU C 1 98 ? 8.302 23.749 56.349 1.00 64.61 1010 GLU B C 1
ATOM 2938 O O . GLU C 1 98 ? 9.512 23.931 56.489 1.00 65.82 1010 GLU B O 1
ATOM 2944 N N . PRO C 1 99 ? 7.781 23.116 55.286 1.00 60.20 1011 PRO B N 1
ATOM 2945 C CA . PRO C 1 99 ? 8.601 22.457 54.261 1.00 56.05 1011 PRO B CA 1
ATOM 2946 C C . PRO C 1 99 ? 9.469 23.425 53.461 1.00 53.59 1011 PRO B C 1
ATOM 2947 O O . PRO C 1 99 ? 9.031 24.525 53.140 1.00 54.36 1011 PRO B O 1
ATOM 2951 N N . PRO C 1 100 ? 10.700 23.014 53.134 1.00 55.90 1012 PRO B N 1
ATOM 2952 C CA . PRO C 1 100 ? 11.538 23.855 52.279 1.00 50.24 1012 PRO B CA 1
ATOM 2953 C C . PRO C 1 100 ? 11.091 23.770 50.828 1.00 48.07 1012 PRO B C 1
ATOM 2954 O O . PRO C 1 100 ? 10.346 22.855 50.468 1.00 46.12 1012 PRO B O 1
ATOM 2958 N N . LEU C 1 101 ? 11.517 24.727 50.014 1.00 42.26 1013 LEU B N 1
ATOM 2959 C CA . LEU C 1 101 ? 11.295 24.644 48.583 1.00 41.06 1013 LEU B CA 1
ATOM 2960 C C . LEU C 1 101 ? 12.201 23.552 48.036 1.00 41.73 1013 LEU B C 1
ATOM 2961 O O . LEU C 1 101 ? 13.366 23.460 48.432 1.00 44.10 1013 LEU B O 1
ATOM 2966 N N . ILE C 1 102 ? 11.678 22.721 47.140 1.00 33.45 1014 ILE B N 1
ATOM 2967 C CA . ILE C 1 102 ? 12.512 21.708 46.499 1.00 36.33 1014 ILE B CA 1
ATOM 2968 C C . ILE C 1 102 ? 12.891 22.100 45.072 1.00 32.17 1014 ILE B C 1
ATOM 2969 O O . ILE C 1 102 ? 12.031 22.431 44.257 1.00 34.23 1014 ILE B O 1
ATOM 2974 N N . PHE C 1 103 ? 14.186 22.060 44.780 1.00 31.60 1015 PHE B N 1
ATOM 2975 C CA . PHE C 1 103 ? 14.690 22.251 43.423 1.00 36.53 1015 PHE B CA 1
ATOM 2976 C C . PHE C 1 103 ? 15.193 20.932 42.842 1.00 38.26 1015 PHE B C 1
ATOM 2977 O O . PHE C 1 103 ? 16.260 20.454 43.212 1.00 32.84 1015 PHE B O 1
ATOM 2985 N N . GLU C 1 104 ? 14.410 20.335 41.950 1.00 28.66 1016 GLU B N 1
ATOM 2986 C CA . GLU C 1 104 ? 14.842 19.139 41.255 1.00 29.62 1016 GLU B CA 1
ATOM 2987 C C . GLU C 1 104 ? 15.813 19.500 40.134 1.00 35.04 1016 GLU B C 1
ATOM 2988 O O . GLU C 1 104 ? 15.894 20.663 39.725 1.00 34.32 1016 GLU B O 1
ATOM 2994 N N . CYS C 1 105 ? 16.557 18.511 39.650 1.00 33.26 1017 CYS B N 1
ATOM 2995 C CA . CYS C 1 105 ? 17.437 18.736 38.513 1.00 33.52 1017 CYS B CA 1
ATOM 2996 C C . CYS C 1 105 ? 16.609 19.044 37.275 1.00 27.89 1017 CYS B C 1
ATOM 2997 O O . CYS C 1 105 ? 15.425 18.703 37.183 1.00 35.88 1017 CYS B O 1
ATOM 3000 N N . ASN C 1 106 ? 17.230 19.736 36.339 1.00 29.63 1018 ASN B N 1
ATOM 3001 C CA . ASN C 1 106 ? 16.524 20.273 35.198 1.00 30.91 1018 ASN B CA 1
ATOM 3002 C C . ASN C 1 106 ? 17.305 20.029 33.917 1.00 32.68 1018 ASN B C 1
ATOM 3003 O O . ASN C 1 106 ? 18.344 19.359 33.930 1.00 29.64 1018 ASN B O 1
ATOM 3008 N N . GLN C 1 107 ? 16.815 20.576 32.813 1.00 28.27 1019 GLN B N 1
ATOM 3009 C CA . GLN C 1 107 ? 17.435 20.309 31.519 1.00 32.64 1019 GLN B CA 1
ATOM 3010 C C . GLN C 1 107 ? 18.815 20.947 31.377 1.00 29.76 1019 GLN B C 1
ATOM 3011 O O . GLN C 1 107 ? 19.555 20.633 30.439 1.00 31.72 1019 GLN B O 1
ATOM 3017 N N . ALA C 1 108 ? 19.163 21.835 32.305 1.00 32.41 1020 ALA B N 1
ATOM 3018 C CA . ALA C 1 108 ? 20.455 22.533 32.243 1.00 33.01 1020 ALA B CA 1
ATOM 3019 C C . ALA C 1 108 ? 21.550 21.784 32.997 1.00 30.17 1020 ALA B C 1
ATOM 3020 O O . ALA C 1 108 ? 22.747 21.987 32.738 1.00 38.94 1020 ALA B O 1
ATOM 3022 N N . CYS C 1 109 ? 21.148 20.907 33.912 1.00 29.85 1021 CYS B N 1
ATOM 3023 C CA . CYS C 1 109 ? 22.092 20.104 34.691 1.00 34.95 1021 CYS B CA 1
ATOM 3024 C C . CYS C 1 109 ? 22.893 19.151 33.797 1.00 36.12 1021 CYS B C 1
ATOM 3025 O O . CYS C 1 109 ? 22.417 18.733 32.739 1.00 31.83 1021 CYS B O 1
ATOM 3028 N N . SER C 1 110 ? 24.116 18.817 34.214 1.00 33.20 1022 SER B N 1
ATOM 3029 C CA . SER C 1 110 ? 24.938 17.877 33.451 1.00 37.69 1022 SER B CA 1
ATOM 3030 C C . SER C 1 110 ? 24.533 16.428 33.716 1.00 35.73 1022 SER B C 1
ATOM 3031 O O . SER C 1 110 ? 24.917 15.528 32.980 1.00 37.12 1022 SER B O 1
ATOM 3034 N N . CYS C 1 111 ? 23.747 16.208 34.763 1.00 34.66 1023 CYS B N 1
ATOM 3035 C CA . CYS C 1 111 ? 23.404 14.846 35.175 1.00 27.77 1023 CYS B CA 1
ATOM 3036 C C . CYS C 1 111 ? 22.447 14.162 34.200 1.00 32.10 1023 CYS B C 1
ATOM 3037 O O . CYS C 1 111 ? 21.955 14.787 33.267 1.00 34.79 1023 CYS B O 1
ATOM 3040 N N . TRP C 1 112 ? 22.172 12.881 34.426 1.00 28.63 1024 TRP B N 1
ATOM 3041 C CA . TRP C 1 112 ? 21.252 12.133 33.567 1.00 33.93 1024 TRP B CA 1
ATOM 3042 C C . TRP C 1 112 ? 19.810 12.224 34.054 1.00 35.62 1024 TRP B C 1
ATOM 3043 O O . TRP C 1 112 ? 19.565 12.603 35.188 1.00 32.07 1024 TRP B O 1
ATOM 3054 N N . ARG C 1 113 ? 18.864 11.851 33.198 1.00 38.30 1025 ARG B N 1
ATOM 3055 C CA . ARG C 1 113 ? 17.438 11.936 33.521 1.00 39.93 1025 ARG B CA 1
ATOM 3056 C C . ARG C 1 113 ? 17.019 11.009 34.677 1.00 44.03 1025 ARG B C 1
ATOM 3057 O O . ARG C 1 113 ? 15.994 11.234 35.308 1.00 47.01 1025 ARG B O 1
ATOM 3065 N N . ASN C 1 114 ? 17.811 9.976 34.956 1.00 43.42 1026 ASN B N 1
ATOM 3066 C CA . ASN C 1 114 ? 17.478 9.003 36.011 1.00 43.94 1026 ASN B CA 1
ATOM 3067 C C . ASN C 1 114 ? 18.176 9.329 37.328 1.00 36.24 1026 ASN B C 1
ATOM 3068 O O . ASN C 1 114 ? 18.191 8.542 38.273 1.00 37.89 1026 ASN B O 1
ATOM 3073 N N . CYS C 1 115 ? 18.802 10.493 37.335 1.00 33.49 1027 CYS B N 1
ATOM 3074 C CA . CYS C 1 115 ? 19.300 11.177 38.520 1.00 34.71 1027 CYS B CA 1
ATOM 3075 C C . CYS C 1 115 ? 18.422 11.024 39.773 1.00 40.72 1027 CYS B C 1
ATOM 3076 O O . CYS C 1 115 ? 17.216 10.804 39.647 1.00 35.38 1027 CYS B O 1
ATOM 3079 N N . LYS C 1 116 ? 19.021 11.113 40.967 1.00 30.86 1028 LYS B N 1
ATOM 3080 C CA . LYS C 1 116 ? 18.297 10.927 42.245 1.00 38.63 1028 LYS B CA 1
ATOM 3081 C C . LYS C 1 116 ? 17.409 12.108 42.653 1.00 35.90 1028 LYS B C 1
ATOM 3082 O O . LYS C 1 116 ? 16.654 12.030 43.620 1.00 31.69 1028 LYS B O 1
ATOM 3088 N N . ASN C 1 117 ? 17.505 13.195 41.905 1.00 36.57 1029 ASN B N 1
ATOM 3089 C CA . ASN C 1 117 ? 16.801 14.426 42.242 1.00 31.14 1029 ASN B CA 1
ATOM 3090 C C . ASN C 1 117 ? 15.741 14.792 41.204 1.00 34.09 1029 ASN B C 1
ATOM 3091 O O . ASN C 1 117 ? 15.693 15.928 40.732 1.00 31.99 1029 ASN B O 1
ATOM 3096 N N . ARG C 1 118 ? 14.896 13.831 40.844 1.00 33.52 1030 ARG B N 1
ATOM 3097 C CA . ARG C 1 118 ? 13.926 14.032 39.768 1.00 33.20 1030 ARG B CA 1
ATOM 3098 C C . ARG C 1 118 ? 12.595 13.303 40.020 1.00 39.11 1030 ARG B C 1
ATOM 3099 O O . ARG C 1 118 ? 11.997 12.745 39.101 1.00 40.54 1030 ARG B O 1
ATOM 3107 N N . VAL C 1 119 ? 12.125 13.326 41.260 1.00 28.24 1031 VAL B N 1
ATOM 3108 C CA . VAL C 1 119 ? 10.979 12.509 41.640 1.00 29.31 1031 VAL B CA 1
ATOM 3109 C C . VAL C 1 119 ? 9.661 13.054 41.097 1.00 28.63 1031 VAL B C 1
ATOM 3110 O O . VAL C 1 119 ? 8.933 12.349 40.404 1.00 30.49 1031 VAL B O 1
ATOM 3114 N N . VAL C 1 120 ? 9.362 14.314 41.395 1.00 26.42 1032 VAL B N 1
ATOM 3115 C CA . VAL C 1 120 ? 8.073 14.879 41.011 1.00 29.40 1032 VAL B CA 1
ATOM 3116 C C . VAL C 1 120 ? 7.922 14.942 39.486 1.00 31.77 1032 VAL B C 1
ATOM 3117 O O . VAL C 1 120 ? 6.843 14.669 38.946 1.00 28.76 1032 VAL B O 1
ATOM 3121 N N . GLN C 1 121 ? 9.004 15.276 38.786 1.00 28.36 1033 GLN B N 1
ATOM 3122 C CA . GLN C 1 121 ? 8.950 15.364 37.331 1.00 29.54 1033 GLN B CA 1
ATOM 3123 C C . GLN C 1 121 ? 8.724 14.025 36.630 1.00 26.79 1033 GLN B C 1
ATOM 3124 O O . GLN C 1 121 ? 8.424 14.010 35.444 1.00 32.82 1033 GLN B O 1
ATOM 3130 N N . SER C 1 122 ? 8.865 12.911 37.346 1.00 25.73 1034 SER B N 1
ATOM 3131 C CA . SER C 1 122 ? 8.642 11.594 36.756 1.00 27.05 1034 SER B CA 1
ATOM 3132 C C . SER C 1 122 ? 7.169 11.167 36.810 1.00 29.92 1034 SER B C 1
ATOM 3133 O O . SER C 1 122 ? 6.788 10.143 36.234 1.00 31.64 1034 SER B O 1
ATOM 3136 N N . GLY C 1 123 ? 6.354 11.951 37.507 1.00 27.21 1035 GLY B N 1
ATOM 3137 C CA . GLY C 1 123 ? 4.902 11.762 37.507 1.00 25.79 1035 GLY B CA 1
ATOM 3138 C C . GLY C 1 123 ? 4.334 10.741 38.481 1.00 28.57 1035 GLY B C 1
ATOM 3139 O O . GLY C 1 123 ? 5.017 10.249 39.375 1.00 27.85 1035 GLY B O 1
ATOM 3140 N N . ILE C 1 124 ? 3.054 10.423 38.313 1.00 26.17 1036 ILE B N 1
ATOM 3141 C CA . ILE C 1 124 ? 2.350 9.575 39.269 1.00 23.30 1036 ILE B CA 1
ATOM 3142 C C . ILE C 1 124 ? 2.795 8.120 39.173 1.00 30.30 1036 ILE B C 1
ATOM 3143 O O . ILE C 1 124 ? 2.843 7.555 38.080 1.00 32.32 1036 ILE B O 1
ATOM 3148 N N . LYS C 1 125 ? 3.121 7.517 40.314 1.00 27.73 1037 LYS B N 1
ATOM 3149 C CA . LYS C 1 125 ? 3.508 6.104 40.341 1.00 29.67 1037 LYS B CA 1
ATOM 3150 C C . LYS C 1 125 ? 2.557 5.256 41.166 1.00 34.52 1037 LYS B C 1
ATOM 3151 O O . LYS C 1 125 ? 2.370 4.070 40.885 1.00 33.35 1037 LYS B O 1
ATOM 3157 N N . VAL C 1 126 ? 1.951 5.845 42.192 1.00 29.52 1038 VAL B N 1
ATOM 3158 C CA . VAL C 1 126 ? 1.117 5.053 43.081 1.00 27.70 1038 VAL B CA 1
ATOM 3159 C C . VAL C 1 126 ? -0.257 4.823 42.454 1.00 32.54 1038 VAL B C 1
ATOM 3160 O O . VAL C 1 126 ? -0.690 5.587 41.594 1.00 29.77 1038 VAL B O 1
ATOM 3164 N N . ARG C 1 127 ? -0.916 3.737 42.854 1.00 31.10 1039 ARG B N 1
ATOM 3165 C CA . ARG C 1 127 ? -2.232 3.385 42.327 1.00 27.42 1039 ARG B CA 1
ATOM 3166 C C . ARG C 1 127 ? -3.317 4.040 43.151 1.00 29.51 1039 ARG B C 1
ATOM 3167 O O . ARG C 1 127 ? -3.426 3.801 44.356 1.00 30.01 1039 ARG B O 1
ATOM 3175 N N . LEU C 1 128 ? -4.113 4.874 42.489 1.00 29.51 1040 LEU B N 1
ATOM 3176 C CA . LEU C 1 128 ? -5.142 5.661 43.151 1.00 25.41 1040 LEU B CA 1
ATOM 3177 C C . LEU C 1 128 ? -6.496 5.354 42.560 1.00 23.55 1040 LEU B C 1
ATOM 3178 O O . LEU C 1 128 ? -6.587 4.841 41.450 1.00 27.08 1040 LEU B O 1
ATOM 3183 N N . GLN C 1 129 ? -7.551 5.721 43.280 1.00 25.09 1041 GLN B N 1
ATOM 3184 C CA . GLN C 1 129 ? -8.891 5.528 42.785 1.00 26.21 1041 GLN B CA 1
ATOM 3185 C C . GLN C 1 129 ? -9.779 6.679 43.207 1.00 28.73 1041 GLN B C 1
ATOM 3186 O O . GLN C 1 129 ? -9.764 7.088 44.369 1.00 28.72 1041 GLN B O 1
ATOM 3192 N N . LEU C 1 130 ? -10.539 7.186 42.245 1.00 24.65 1042 LEU B N 1
ATOM 3193 C CA . LEU C 1 130 ? -11.557 8.201 42.487 1.00 26.60 1042 LEU B CA 1
ATOM 3194 C C . LEU C 1 130 ? -12.802 7.446 42.900 1.00 25.26 1042 LEU B C 1
ATOM 3195 O O . LEU C 1 130 ? -13.219 6.512 42.209 1.00 27.61 1042 LEU B O 1
ATOM 3200 N N . TYR C 1 131 ? -13.377 7.801 44.035 1.00 29.29 1043 TYR B N 1
ATOM 3201 C CA . TYR C 1 131 ? -14.518 7.042 44.502 1.00 30.46 1043 TYR B CA 1
ATOM 3202 C C . TYR C 1 131 ? -15.560 7.939 45.135 1.00 31.11 1043 TYR B C 1
ATOM 3203 O O . TYR C 1 131 ? -15.319 9.112 45.402 1.00 24.91 1043 TYR B O 1
ATOM 3212 N N . ARG C 1 132 ? -16.741 7.387 45.364 1.00 30.41 1044 ARG B N 1
ATOM 3213 C CA . ARG C 1 132 ? -17.804 8.199 45.924 1.00 31.39 1044 ARG B CA 1
ATOM 3214 C C . ARG C 1 132 ? -17.801 8.059 47.444 1.00 36.18 1044 ARG B C 1
ATOM 3215 O O . ARG C 1 132 ? -17.984 6.963 47.967 1.00 33.60 1044 ARG B O 1
ATOM 3223 N N . THR C 1 133 ? -17.572 9.161 48.152 1.00 28.62 1045 THR B N 1
ATOM 3224 C CA . THR C 1 133 ? -17.502 9.113 49.605 1.00 27.70 1045 THR B CA 1
ATOM 3225 C C . THR C 1 133 ? -18.911 9.124 50.188 1.00 32.24 1045 THR B C 1
ATOM 3226 O O . THR C 1 133 ? -19.891 9.297 49.466 1.00 30.96 1045 THR B O 1
ATOM 3230 N N . ALA C 1 134 ? -19.006 8.923 51.494 1.00 36.69 1046 ALA B N 1
ATOM 3231 C CA . ALA C 1 134 ? -20.310 8.882 52.155 1.00 37.18 1046 ALA B CA 1
ATOM 3232 C C . ALA C 1 134 ? -20.869 10.284 52.297 1.00 38.03 1046 ALA B C 1
ATOM 3233 O O . ALA C 1 134 ? -22.058 10.515 52.071 1.00 41.81 1046 ALA B O 1
ATOM 3235 N N . LYS C 1 135 ? -19.994 11.225 52.640 1.00 34.32 1047 LYS B N 1
ATOM 3236 C CA . LYS C 1 135 ? -20.424 12.545 53.112 1.00 35.89 1047 LYS B CA 1
ATOM 3237 C C . LYS C 1 135 ? -19.773 13.731 52.392 1.00 42.64 1047 LYS B C 1
ATOM 3238 O O . LYS C 1 135 ? -20.157 14.887 52.605 1.00 36.02 1047 LYS B O 1
ATOM 3244 N N . MET C 1 136 ? -18.769 13.464 51.567 1.00 33.66 1048 MET B N 1
ATOM 3245 C CA . MET C 1 136 ? -17.969 14.556 51.021 1.00 33.22 1048 MET B CA 1
ATOM 3246 C C . MET C 1 136 ? -17.913 14.585 49.502 1.00 37.13 1048 MET B C 1
ATOM 3247 O O . MET C 1 136 ? -16.934 15.076 48.928 1.00 38.28 1048 MET B O 1
ATOM 3252 N N . GLY C 1 137 ? -18.942 14.070 48.848 1.00 29.90 1049 GLY B N 1
ATOM 3253 C CA . GLY C 1 137 ? -18.933 13.995 47.400 1.00 32.55 1049 GLY B CA 1
ATOM 3254 C C . GLY C 1 137 ? -17.868 13.015 46.942 1.00 33.68 1049 GLY B C 1
ATOM 3255 O O . GLY C 1 137 ? -17.708 11.939 47.528 1.00 31.58 1049 GLY B O 1
ATOM 3256 N N . TRP C 1 138 ? -17.134 13.379 45.899 1.00 31.48 1050 TRP B N 1
ATOM 3257 C CA . TRP C 1 138 ? -16.074 12.507 45.403 1.00 33.49 1050 TRP B CA 1
ATOM 3258 C C . TRP C 1 138 ? -14.800 12.645 46.219 1.00 31.12 1050 TRP B C 1
ATOM 3259 O O . TRP C 1 138 ? -14.524 13.698 46.796 1.00 28.81 1050 TRP B O 1
ATOM 3270 N N . GLY C 1 139 ? -14.014 11.574 46.245 1.00 30.13 1051 GLY B N 1
ATOM 3271 C CA . GLY C 1 139 ? -12.758 11.551 46.969 1.00 24.02 1051 GLY B CA 1
ATOM 3272 C C . GLY C 1 139 ? -11.750 10.642 46.285 1.00 25.94 1051 GLY B C 1
ATOM 3273 O O . GLY C 1 139 ? -12.072 9.993 45.299 1.00 28.02 1051 GLY B O 1
ATOM 3274 N N . VAL C 1 140 ? -10.525 10.631 46.793 1.00 27.17 1052 VAL B N 1
ATOM 3275 C CA . VAL C 1 140 ? -9.443 9.823 46.230 1.00 25.28 1052 VAL B CA 1
ATOM 3276 C C . VAL C 1 140 ? -8.892 8.914 47.307 1.00 27.57 1052 VAL B C 1
ATOM 3277 O O . VAL C 1 140 ? -8.560 9.371 48.405 1.00 28.47 1052 VAL B O 1
ATOM 3281 N N . ARG C 1 141 ? -8.773 7.628 47.001 1.00 27.39 1053 ARG B N 1
ATOM 3282 C CA . ARG C 1 141 ? -8.194 6.718 47.975 1.00 31.68 1053 ARG B CA 1
ATOM 3283 C C . ARG C 1 141 ? -7.112 5.845 47.357 1.00 27.38 1053 ARG B C 1
ATOM 3284 O O . ARG C 1 141 ? -7.055 5.673 46.135 1.00 26.77 1053 ARG B O 1
ATOM 3292 N N . ALA C 1 142 ? -6.269 5.288 48.218 1.00 31.80 1054 ALA B N 1
ATOM 3293 C CA . ALA C 1 142 ? -5.152 4.452 47.779 1.00 29.67 1054 ALA B CA 1
ATOM 3294 C C . ALA C 1 142 ? -5.615 3.027 47.475 1.00 29.42 1054 ALA B C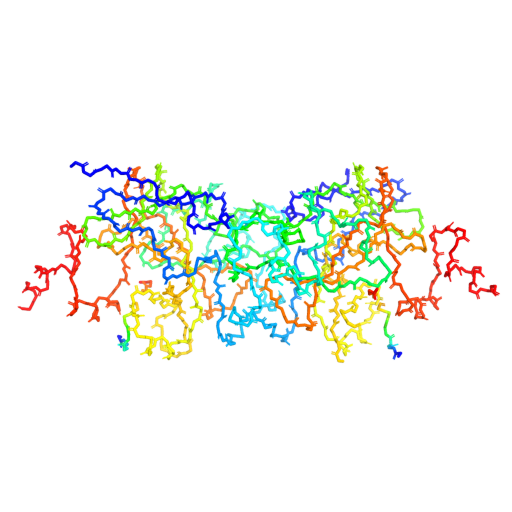 1
ATOM 3295 O O . ALA C 1 142 ? -6.449 2.470 48.194 1.00 33.16 1054 ALA B O 1
ATOM 3297 N N . LEU C 1 143 ? -5.077 2.443 46.405 1.00 28.64 1055 LEU B N 1
ATOM 3298 C CA . LEU C 1 143 ? -5.363 1.046 46.071 1.00 30.50 1055 LEU B CA 1
ATOM 3299 C C . LEU C 1 143 ? -4.230 0.137 46.514 1.00 33.80 1055 LEU B C 1
ATOM 3300 O O . LEU C 1 143 ? -4.196 -1.050 46.166 1.00 34.77 1055 LEU B O 1
ATOM 3305 N N . GLN C 1 144 ? -3.305 0.700 47.284 1.00 29.91 1056 GLN B N 1
ATOM 3306 C CA . GLN C 1 144 ? -2.127 -0.023 47.743 1.00 32.60 1056 GLN B CA 1
ATOM 3307 C C . GLN C 1 144 ? -1.562 0.671 48.969 1.00 32.52 1056 GLN B C 1
ATOM 3308 O O . GLN C 1 144 ? -1.947 1.798 49.286 1.00 32.00 1056 GLN B O 1
ATOM 3314 N N . THR C 1 145 ? -0.631 0.004 49.641 1.00 32.05 1057 THR B N 1
ATOM 3315 C CA . THR C 1 145 ? 0.105 0.608 50.739 1.00 29.24 1057 THR B CA 1
ATOM 3316 C C . THR C 1 145 ? 1.018 1.684 50.159 1.00 37.02 1057 THR B C 1
ATOM 3317 O O . THR C 1 145 ? 1.628 1.489 49.108 1.00 39.97 1057 THR B O 1
ATOM 3321 N N . ILE C 1 146 ? 1.076 2.825 50.837 1.00 36.21 1058 ILE B N 1
ATOM 3322 C CA . ILE C 1 146 ? 1.909 3.943 50.433 1.00 32.64 1058 ILE B CA 1
ATOM 3323 C C . ILE C 1 146 ? 2.788 4.411 51.586 1.00 41.24 1058 ILE B C 1
ATOM 3324 O O . ILE C 1 146 ? 2.314 5.093 52.498 1.00 35.02 1058 ILE B O 1
ATOM 3329 N N . PRO C 1 147 ? 4.080 4.053 51.543 1.00 34.31 1059 PRO B N 1
ATOM 3330 C CA . PRO C 1 147 ? 5.012 4.425 52.611 1.00 36.13 1059 PRO B CA 1
ATOM 3331 C C . PRO C 1 147 ? 5.128 5.939 52.773 1.00 35.91 1059 PRO B C 1
ATOM 3332 O O . PRO C 1 147 ? 4.900 6.681 51.820 1.00 35.81 1059 PRO B O 1
ATOM 3336 N N . GLN C 1 148 ? 5.484 6.383 53.973 1.00 42.60 1060 GLN B N 1
ATOM 3337 C CA . GLN C 1 148 ? 5.726 7.799 54.249 1.00 39.07 1060 GLN B CA 1
ATOM 3338 C C . GLN C 1 148 ? 6.762 8.381 53.280 1.00 36.27 1060 GLN B C 1
ATOM 3339 O O . GLN C 1 148 ? 7.700 7.691 52.898 1.00 34.02 1060 GLN B O 1
ATOM 3345 N N . GLY C 1 149 ? 6.569 9.636 52.865 1.00 34.93 1061 GLY B N 1
ATOM 3346 C CA . GLY C 1 149 ? 7.530 10.334 52.018 1.00 34.49 1061 GLY B CA 1
ATOM 3347 C C . GLY C 1 149 ? 7.385 10.076 50.527 1.00 34.86 1061 GLY B C 1
ATOM 3348 O O . GLY C 1 149 ? 8.164 10.574 49.711 1.00 35.57 1061 GLY B O 1
ATOM 3349 N N . THR C 1 150 ? 6.365 9.309 50.163 1.00 38.17 1062 THR B N 1
ATOM 3350 C CA . THR C 1 150 ? 6.150 8.943 48.772 1.00 32.51 1062 THR B CA 1
ATOM 3351 C C . THR C 1 150 ? 5.439 10.054 48.016 1.00 30.12 1062 THR B C 1
ATOM 3352 O O . THR C 1 150 ? 4.477 10.628 48.518 1.00 33.46 1062 THR B O 1
ATOM 3356 N N . PHE C 1 151 ? 5.929 10.380 46.823 1.00 29.03 1063 PHE B N 1
ATOM 3357 C CA . PHE C 1 151 ? 5.235 11.342 45.973 1.00 29.15 1063 PHE B CA 1
ATOM 3358 C C . PHE C 1 151 ? 3.933 10.716 45.482 1.00 28.71 1063 PHE B C 1
ATOM 3359 O O . PHE C 1 151 ? 3.907 9.559 45.044 1.00 28.37 1063 PHE B O 1
ATOM 3367 N N . ILE C 1 152 ? 2.844 11.469 45.589 1.00 26.59 1064 ILE B N 1
ATOM 3368 C CA . ILE C 1 152 ? 1.533 10.961 45.218 1.00 25.42 1064 ILE B CA 1
ATOM 3369 C C . ILE C 1 152 ? 1.069 11.513 43.881 1.00 28.80 1064 ILE B C 1
ATOM 3370 O O . ILE C 1 152 ? 0.834 10.768 42.931 1.00 27.68 1064 ILE B O 1
ATOM 3375 N N . CYS C 1 153 ? 0.912 12.833 43.842 1.00 27.71 1065 CYS B N 1
ATOM 3376 C CA . CYS C 1 153 ? 0.439 13.543 42.665 1.00 26.42 1065 CYS B CA 1
ATOM 3377 C C . CYS C 1 153 ? 0.633 15.045 42.861 1.00 26.64 1065 CYS B C 1
ATOM 3378 O O . CYS C 1 153 ? 0.841 15.518 43.979 1.00 28.17 1065 CYS B O 1
ATOM 3381 N N . GLU C 1 154 ? 0.539 15.779 41.764 1.00 23.36 1066 GLU B N 1
ATOM 3382 C CA . GLU C 1 154 ? 0.685 17.229 41.768 1.00 24.35 1066 GLU B CA 1
ATOM 3383 C C . GLU C 1 154 ? -0.688 17.916 41.746 1.00 28.55 1066 GLU B C 1
ATOM 3384 O O . GLU C 1 154 ? -1.624 17.406 41.132 1.00 25.79 1066 GLU B O 1
ATOM 3390 N N . TYR C 1 155 ? -0.821 19.065 42.412 1.00 28.80 1067 TYR B N 1
ATOM 3391 C CA . TYR C 1 155 ? -2.073 19.813 42.318 1.00 28.06 1067 TYR B CA 1
ATOM 3392 C C . TYR C 1 155 ? -2.052 20.572 41.011 1.00 24.86 1067 TYR B C 1
ATOM 3393 O O . TYR C 1 155 ? -1.297 21.534 40.842 1.00 29.49 1067 TYR B O 1
ATOM 3402 N N . VAL C 1 156 ? -2.877 20.130 40.077 1.00 26.06 1068 VAL B N 1
ATOM 3403 C CA . VAL C 1 156 ? -2.791 20.631 38.715 1.00 24.08 1068 VAL B CA 1
ATOM 3404 C C . VAL C 1 156 ? -4.090 21.331 38.329 1.00 23.81 1068 VAL B C 1
ATOM 3405 O O . VAL C 1 156 ? -5.186 20.877 38.664 1.00 23.93 1068 VAL B O 1
ATOM 3409 N N . GLY C 1 157 ? -3.960 22.456 37.641 1.00 26.63 1069 GLY B N 1
ATOM 3410 C CA . GLY C 1 157 ? -5.119 23.149 37.133 1.00 23.32 1069 GLY B CA 1
ATOM 3411 C C . GLY C 1 157 ? -4.764 24.373 36.311 1.00 23.22 1069 GLY B C 1
ATOM 3412 O O . GLY C 1 157 ? -3.735 24.428 35.638 1.00 28.73 1069 GLY B O 1
ATOM 3413 N N . GLU C 1 158 ? -5.639 25.367 36.397 1.00 30.14 1070 GLU B N 1
ATOM 3414 C CA . GLU C 1 158 ? -5.538 26.580 35.601 1.00 25.16 1070 GLU B CA 1
ATOM 3415 C C . GLU C 1 158 ? -4.828 27.670 36.390 1.00 28.22 1070 GLU B C 1
ATOM 3416 O O . GLU C 1 158 ? -5.290 28.052 37.460 1.00 28.90 1070 GLU B O 1
ATOM 3422 N N . LEU C 1 159 ? -3.700 28.161 35.872 1.00 27.28 1071 LEU B N 1
ATOM 3423 C CA . LEU C 1 159 ? -2.962 29.232 36.527 1.00 26.76 1071 LEU B CA 1
ATOM 3424 C C . LEU C 1 159 ? -3.702 30.558 36.352 1.00 27.76 1071 LEU B C 1
ATOM 3425 O O . LEU C 1 159 ? -4.015 30.953 35.232 1.00 30.54 1071 LEU B O 1
ATOM 3430 N N . ILE C 1 160 ? -3.991 31.235 37.456 1.00 26.82 1072 ILE B N 1
ATOM 3431 C CA . ILE C 1 160 ? -4.666 32.540 37.398 1.00 27.17 1072 ILE B CA 1
ATOM 3432 C C . ILE C 1 160 ? -4.060 33.510 38.400 1.00 29.55 1072 ILE B C 1
ATOM 3433 O O . ILE C 1 160 ? -3.347 33.115 39.318 1.00 28.90 1072 ILE B O 1
ATOM 3438 N N . SER C 1 161 ? -4.360 34.793 38.226 1.00 31.40 1073 SER B N 1
ATOM 3439 C CA . SER C 1 161 ? -3.858 35.804 39.142 1.00 30.84 1073 SER B CA 1
ATOM 3440 C C . SER C 1 161 ? -4.628 35.762 40.452 1.00 32.57 1073 SER B C 1
ATOM 3441 O O . SER C 1 161 ? -5.745 35.245 40.516 1.00 30.86 1073 SER B O 1
ATOM 3444 N N . ASP C 1 162 ? -4.025 36.322 41.493 1.00 36.52 1074 ASP B N 1
ATOM 3445 C CA . ASP C 1 162 ? -4.685 36.507 42.777 1.00 33.17 1074 ASP B CA 1
ATOM 3446 C C . ASP C 1 162 ? -6.020 37.247 42.629 1.00 30.27 1074 ASP B C 1
ATOM 3447 O O . ASP C 1 162 ? -7.025 36.856 43.239 1.00 31.66 1074 ASP B O 1
ATOM 3452 N N . ALA C 1 163 ? -6.027 38.303 41.808 1.00 29.82 1075 ALA B N 1
ATOM 3453 C CA . ALA C 1 163 ? -7.219 39.131 41.586 1.00 32.54 1075 ALA B CA 1
ATOM 3454 C C . ALA C 1 163 ? -8.337 38.362 40.869 1.00 37.72 1075 ALA B C 1
ATOM 3455 O O . ALA C 1 163 ? -9.520 38.456 41.237 1.00 31.10 1075 ALA B O 1
ATOM 3457 N N . GLU C 1 164 ? -7.956 37.622 39.830 1.00 37.01 1076 GLU B N 1
ATOM 3458 C CA . GLU C 1 164 ? -8.897 36.792 39.091 1.00 33.87 1076 GLU B CA 1
ATOM 3459 C C . GLU C 1 164 ? -9.465 35.725 40.018 1.00 34.97 1076 GLU B C 1
ATOM 3460 O O . GLU C 1 164 ? -10.664 35.440 39.975 1.00 37.32 1076 GLU B O 1
ATOM 3466 N N . ALA C 1 165 ? -8.612 35.152 40.869 1.00 32.89 1077 ALA B N 1
ATOM 3467 C CA . ALA C 1 165 ? -9.081 34.163 41.843 1.00 33.32 1077 ALA B CA 1
ATOM 3468 C C . ALA C 1 165 ? -10.127 34.745 42.798 1.00 36.78 1077 ALA B C 1
ATOM 3469 O O . ALA C 1 165 ? -11.041 34.044 43.227 1.00 36.04 1077 ALA B O 1
ATOM 3471 N N . ASP C 1 166 ? -9.998 36.024 43.145 1.00 32.59 1078 ASP B N 1
ATOM 3472 C CA . ASP C 1 166 ? -10.951 36.616 44.085 1.00 36.81 1078 ASP B CA 1
ATOM 3473 C C . ASP C 1 166 ? -12.302 36.943 43.454 1.00 32.25 1078 ASP B C 1
ATOM 3474 O O . ASP C 1 166 ? -13.230 37.333 44.164 1.00 34.02 1078 ASP B O 1
ATOM 3479 N N . VAL C 1 167 ? -12.440 36.772 42.140 1.00 30.14 1079 VAL B N 1
ATOM 3480 C CA . VAL C 1 167 ? -13.767 36.890 41.526 1.00 35.35 1079 VAL B CA 1
ATOM 3481 C C . VAL C 1 167 ? -14.304 35.592 40.921 1.00 39.08 1079 VAL B C 1
ATOM 3482 O O . VAL C 1 167 ? -15.333 35.593 40.235 1.00 36.65 1079 VAL B O 1
ATOM 3486 N N . ARG C 1 168 ? -13.624 34.484 41.191 1.00 32.78 1080 ARG B N 1
ATOM 3487 C CA . ARG C 1 168 ? -14.102 33.189 40.737 1.00 34.03 1080 ARG B CA 1
ATOM 3488 C C . ARG C 1 168 ? -15.363 32.841 41.517 1.00 34.54 1080 ARG B C 1
ATOM 3489 O O . ARG C 1 168 ? -15.381 32.886 42.744 1.00 35.47 1080 ARG B O 1
ATOM 3497 N N . GLU C 1 169 ? -16.422 32.522 40.789 1.00 29.79 1081 GLU B N 1
ATOM 3498 C CA . GLU C 1 169 ? -17.709 32.204 41.392 1.00 42.23 1081 GLU B CA 1
ATOM 3499 C C . GLU C 1 169 ? -17.653 30.937 42.249 1.00 43.08 1081 GLU B C 1
ATOM 3500 O O . GLU C 1 169 ? -18.180 30.906 43.364 1.00 37.31 1081 GLU B O 1
ATOM 3506 N N . ASP C 1 170 ? -17.030 29.893 41.708 1.00 33.61 1082 ASP B N 1
ATOM 3507 C CA . ASP C 1 170 ? -16.843 28.633 42.420 1.00 29.50 1082 ASP B CA 1
ATOM 3508 C C . ASP C 1 170 ? -15.465 28.661 43.056 1.00 31.51 1082 ASP B C 1
ATOM 3509 O O . ASP C 1 170 ? -14.462 28.658 42.349 1.00 36.40 1082 ASP B O 1
ATOM 3514 N N . ASP C 1 171 ? -15.410 28.720 44.380 1.00 35.69 1083 ASP B N 1
ATOM 3515 C CA . ASP C 1 171 ? -14.126 28.774 45.072 1.00 30.31 1083 ASP B CA 1
ATOM 3516 C C . ASP C 1 171 ? -13.849 27.493 45.856 1.00 29.44 1083 ASP B C 1
ATOM 3517 O O . ASP C 1 171 ? -13.361 27.532 46.980 1.00 32.33 1083 ASP B O 1
ATOM 3522 N N . SER C 1 172 ? -14.154 26.355 45.249 1.00 25.31 1084 SER B N 1
ATOM 3523 C CA . SER C 1 172 ? -13.956 25.076 45.925 1.00 30.15 1084 SER B CA 1
ATOM 3524 C C . SER C 1 172 ? -12.623 24.411 45.560 1.00 30.19 1084 SER B C 1
ATOM 3525 O O . SER C 1 172 ? -12.245 23.413 46.182 1.00 26.80 1084 SER B O 1
ATOM 3528 N N . TYR C 1 173 ? -11.934 24.955 44.557 1.00 25.76 1085 TYR B N 1
ATOM 3529 C CA . TYR C 1 173 ? -10.732 24.311 43.983 1.00 26.92 1085 TYR B CA 1
ATOM 3530 C C . TYR C 1 173 ? -9.558 25.280 43.785 1.00 27.44 1085 TYR B C 1
ATOM 3531 O O . TYR C 1 173 ? -8.686 25.037 42.941 1.00 26.20 1085 TYR B O 1
ATOM 3540 N N . LEU C 1 174 ? -9.545 26.380 44.538 1.00 27.82 1086 LEU B N 1
ATOM 3541 C CA . LEU C 1 174 ? -8.480 27.378 44.426 1.00 28.07 1086 LEU B CA 1
ATOM 3542 C C . LEU C 1 174 ? -7.317 27.112 45.375 1.00 27.85 1086 LEU B C 1
ATOM 3543 O O . LEU C 1 174 ? -7.505 27.072 46.585 1.00 31.11 1086 LEU B O 1
ATOM 3548 N N . PHE C 1 175 ? -6.109 26.951 44.833 1.00 24.39 1087 PHE B N 1
ATOM 3549 C CA . PHE C 1 175 ? -4.932 26.695 45.655 1.00 27.58 1087 PHE B CA 1
ATOM 3550 C C . PHE C 1 175 ? -3.893 27.813 45.455 1.00 33.56 1087 PHE B C 1
ATOM 3551 O O . PHE C 1 175 ? -3.286 27.919 44.383 1.00 29.39 1087 PHE B O 1
ATOM 3559 N N . ASP C 1 176 ? -3.671 28.625 46.487 1.00 29.75 1088 ASP B N 1
ATOM 3560 C CA . ASP C 1 176 ? -2.703 29.724 46.387 1.00 32.31 1088 ASP B CA 1
ATOM 3561 C C . ASP C 1 176 ? -1.277 29.212 46.313 1.00 31.01 1088 ASP B C 1
ATOM 3562 O O . ASP C 1 176 ? -0.874 28.383 47.125 1.00 32.90 1088 ASP B O 1
ATOM 3567 N N . LEU C 1 177 ? -0.502 29.737 45.366 1.00 27.37 1089 LEU B N 1
ATOM 3568 C CA . LEU C 1 177 ? 0.885 29.303 45.195 1.00 29.88 1089 LEU B CA 1
ATOM 3569 C C . LEU C 1 177 ? 1.834 29.988 46.177 1.00 42.03 1089 LEU B C 1
ATOM 3570 O O . LEU C 1 177 ? 2.951 29.517 46.410 1.00 36.59 1089 LEU B O 1
ATOM 3575 N N . ASP C 1 178 ? 1.386 31.111 46.731 1.00 38.42 1090 ASP B N 1
ATOM 3576 C CA . ASP C 1 178 ? 2.151 31.864 47.714 1.00 38.14 1090 ASP B CA 1
ATOM 3577 C C . ASP C 1 178 ? 1.176 32.571 48.665 1.00 40.65 1090 ASP B C 1
ATOM 3578 O O . ASP C 1 178 ? 0.065 32.925 48.274 1.00 40.57 1090 ASP B O 1
ATOM 3583 N N . ASN C 1 179 ? 1.584 32.767 49.914 1.00 36.19 1091 ASN B N 1
ATOM 3584 C CA . ASN C 1 179 ? 0.680 33.327 50.909 1.00 41.60 1091 ASN B CA 1
ATOM 3585 C C . ASN C 1 179 ? 0.902 34.829 51.141 1.00 45.26 1091 ASN B C 1
ATOM 3586 O O . ASN C 1 179 ? 0.132 35.464 51.861 1.00 46.92 1091 ASN B O 1
ATOM 3591 N N . LYS C 1 180 ? 1.941 35.385 50.519 1.00 44.64 1092 LYS B N 1
ATOM 3592 C CA . LYS C 1 180 ? 2.289 36.801 50.687 1.00 38.71 1092 LYS B CA 1
ATOM 3593 C C . LYS C 1 180 ? 1.297 37.723 49.983 1.00 44.74 1092 LYS B C 1
ATOM 3594 O O . LYS C 1 180 ? 0.480 37.285 49.171 1.00 45.69 1092 LYS B O 1
ATOM 3600 N N . ASP C 1 181 ? 1.376 39.008 50.306 1.00 45.88 1093 ASP B N 1
ATOM 3601 C CA . ASP C 1 181 ? 0.623 40.020 49.583 1.00 57.62 1093 ASP B CA 1
ATOM 3602 C C . ASP C 1 181 ? 1.446 40.459 48.379 1.00 49.88 1093 ASP B C 1
ATOM 3603 O O . ASP C 1 181 ? 2.674 40.440 48.425 1.00 55.05 1093 ASP B O 1
ATOM 3608 N N . GLY C 1 182 ? 0.777 40.843 47.299 1.00 50.69 1094 GLY B N 1
ATOM 3609 C CA . GLY C 1 182 ? 1.480 41.291 46.112 1.00 52.82 1094 GLY B CA 1
ATOM 3610 C C . GLY C 1 182 ? 1.269 40.381 44.923 1.00 41.31 1094 GLY B C 1
ATOM 3611 O O . GLY C 1 182 ? 0.213 39.772 44.780 1.00 41.51 1094 GLY B O 1
ATOM 3612 N N . GLU C 1 183 ? 2.280 40.284 44.067 1.00 47.16 1095 GLU B N 1
ATOM 3613 C CA . GLU C 1 183 ? 2.148 39.505 42.848 1.00 38.43 1095 GLU B CA 1
ATOM 3614 C C . GLU C 1 183 ? 2.195 38.025 43.183 1.00 32.18 1095 GLU B C 1
ATOM 3615 O O . GLU C 1 183 ? 3.266 37.417 43.261 1.00 37.71 1095 GLU B O 1
ATOM 3621 N N . VAL C 1 184 ? 1.017 37.460 43.413 1.00 42.27 1096 VAL B N 1
ATOM 3622 C CA . VAL C 1 184 ? 0.917 36.037 43.697 1.00 32.71 1096 VAL B CA 1
ATOM 3623 C C . VAL C 1 184 ? -0.111 35.390 42.797 1.00 32.13 1096 VAL B C 1
ATOM 3624 O O . VAL C 1 184 ? -1.012 36.052 42.265 1.00 29.73 1096 VAL B O 1
ATOM 3628 N N . TYR C 1 185 ? 0.023 34.079 42.636 1.00 35.22 1097 TYR B N 1
ATOM 3629 C CA . TYR C 1 185 ? -0.790 33.354 41.683 1.00 34.56 1097 TYR B CA 1
ATOM 3630 C C . TYR C 1 185 ? -1.482 32.171 42.342 1.00 29.90 1097 TYR B C 1
ATOM 3631 O O . TYR C 1 185 ? -1.152 31.789 43.458 1.00 26.08 1097 TYR B O 1
ATOM 3640 N N . CYS C 1 186 ? -2.446 31.616 41.628 1.00 26.32 1098 CYS B N 1
ATOM 3641 C CA . CYS C 1 186 ? -3.353 30.626 42.178 1.00 25.86 1098 CYS B CA 1
ATOM 3642 C C . CYS C 1 186 ? -3.590 29.533 41.158 1.00 24.32 1098 CYS B C 1
ATOM 3643 O O . CYS C 1 186 ? -3.660 29.798 39.963 1.00 31.20 1098 CYS B O 1
ATOM 3646 N N . ILE C 1 187 ? -3.722 28.298 41.617 1.00 27.96 1099 ILE B N 1
ATOM 3647 C CA . ILE C 1 187 ? -4.181 27.251 40.727 1.00 24.45 1099 ILE B CA 1
ATOM 3648 C C . ILE C 1 187 ? -5.666 26.976 40.943 1.00 26.87 1099 ILE B C 1
ATOM 3649 O O . ILE C 1 187 ? -6.092 26.589 42.029 1.00 27.34 1099 ILE B O 1
ATOM 3654 N N . ASP C 1 188 ? -6.458 27.186 39.900 1.00 27.44 1100 ASP B N 1
ATOM 3655 C CA . ASP C 1 188 ? -7.876 26.870 39.979 1.00 28.40 1100 ASP B CA 1
ATOM 3656 C C . ASP C 1 188 ? -8.143 25.571 39.249 1.00 26.63 1100 ASP B C 1
ATOM 3657 O O . ASP C 1 188 ? -8.021 25.503 38.034 1.00 25.36 1100 ASP B O 1
ATOM 3662 N N . ALA C 1 189 ? -8.546 24.544 39.988 1.00 27.39 1101 ALA B N 1
ATOM 3663 C CA . ALA C 1 189 ? -8.758 23.250 39.367 1.00 28.50 1101 ALA B CA 1
ATOM 3664 C C . ALA C 1 189 ? -10.246 23.027 39.059 1.00 26.95 1101 ALA B C 1
ATOM 3665 O O . ALA C 1 189 ? -10.657 21.906 38.771 1.00 24.86 1101 ALA B O 1
ATOM 3667 N N . ARG C 1 190 ? -11.047 24.093 39.103 1.00 24.74 1102 ARG B N 1
ATOM 3668 C CA . ARG C 1 190 ? -12.495 23.956 38.885 1.00 25.05 1102 ARG B CA 1
ATOM 3669 C C . ARG C 1 190 ? -12.826 23.512 37.465 1.00 28.20 1102 ARG B C 1
ATOM 3670 O O . ARG C 1 190 ? -13.590 22.564 37.257 1.00 31.73 1102 ARG B O 1
ATOM 3678 N N . TYR C 1 191 ? -12.249 24.197 36.484 1.00 28.05 1103 TYR B N 1
ATOM 3679 C CA . TYR C 1 191 ? -12.612 23.954 35.093 1.00 29.22 1103 TYR B CA 1
ATOM 3680 C C . TYR C 1 191 ? -11.631 23.028 34.412 1.00 29.95 1103 TYR B C 1
ATOM 3681 O O . TYR C 1 191 ? -12.001 22.242 33.532 1.00 26.84 1103 TYR B O 1
ATOM 3690 N N . TYR C 1 192 ? -10.375 23.139 34.836 1.00 24.12 1104 TYR B N 1
ATOM 3691 C CA . TYR C 1 192 ? -9.296 22.298 34.365 1.00 24.80 1104 TYR B CA 1
ATOM 3692 C C . TYR C 1 192 ? -8.550 21.775 35.582 1.00 29.33 1104 TYR B C 1
ATOM 3693 O O . TYR C 1 192 ? -8.135 22.570 36.420 1.00 26.69 1104 TYR B O 1
ATOM 3702 N N . GLY C 1 193 ? -8.373 20.456 35.687 1.00 27.35 1105 GLY B N 1
ATOM 3703 C CA . GLY C 1 193 ? -7.713 19.885 36.843 1.00 25.40 1105 GLY B CA 1
ATOM 3704 C C . GLY C 1 193 ? -7.308 18.437 36.601 1.00 27.03 1105 GLY B C 1
ATOM 3705 O O . GLY C 1 193 ? -7.765 17.816 35.648 1.00 23.58 1105 GLY B O 1
ATOM 3706 N N . ASN C 1 194 ? -6.450 17.911 37.468 1.00 22.47 1106 ASN B N 1
ATOM 3707 C CA . ASN C 1 194 ? -6.126 16.484 37.448 1.00 25.77 1106 ASN B CA 1
ATOM 3708 C C . ASN C 1 194 ? -6.784 15.779 38.643 1.00 30.80 1106 ASN B C 1
ATOM 3709 O O . ASN C 1 194 ? -7.741 16.304 39.220 1.00 26.90 1106 ASN B O 1
ATOM 3714 N N . ILE C 1 195 ? -6.297 14.591 39.000 1.00 24.37 1107 ILE B N 1
ATOM 3715 C CA . ILE C 1 195 ? -6.898 13.800 40.077 1.00 23.63 1107 ILE B CA 1
ATOM 3716 C C . ILE C 1 195 ? -6.898 14.545 41.419 1.00 26.03 1107 ILE B C 1
ATOM 3717 O O . ILE C 1 195 ? -7.768 14.306 42.259 1.00 26.20 1107 ILE B O 1
ATOM 3722 N N A SER C 1 196 ? -5.943 15.454 41.606 0.60 24.61 1108 SER B N 1
ATOM 3723 N N B SER C 1 196 ? -5.943 15.453 41.603 0.40 24.69 1108 SER B N 1
ATOM 3724 C CA A SER C 1 196 ? -5.837 16.189 42.868 0.60 26.54 1108 SER B CA 1
ATOM 3725 C CA B SER C 1 196 ? -5.833 16.208 42.851 0.40 26.55 1108 SER B CA 1
ATOM 3726 C C A SER C 1 196 ? -7.053 17.087 43.162 0.60 28.01 1108 SER B C 1
ATOM 3727 C C B SER C 1 196 ? -7.071 17.054 43.163 0.40 27.96 1108 SER B C 1
ATOM 3728 O O A SER C 1 196 ? -7.311 17.419 44.317 0.60 25.12 1108 SER B O 1
ATOM 3729 O O B SER C 1 196 ? -7.358 17.325 44.327 0.40 25.16 1108 SER B O 1
ATOM 3734 N N . ARG C 1 197 ? -7.792 17.473 42.124 1.00 26.42 1109 ARG B N 1
ATOM 3735 C CA . ARG C 1 197 ? -8.981 18.304 42.307 1.00 28.56 1109 ARG B CA 1
ATOM 3736 C C . ARG C 1 197 ? -10.043 17.570 43.130 1.00 29.89 1109 ARG B C 1
ATOM 3737 O O . ARG C 1 197 ? -10.953 18.196 43.689 1.00 26.04 1109 ARG B O 1
ATOM 3745 N N . PHE C 1 198 ? -9.915 16.248 43.225 1.00 27.43 1110 PHE B N 1
ATOM 3746 C CA . PHE C 1 198 ? -10.884 15.449 43.960 1.00 28.02 1110 PHE B CA 1
ATOM 3747 C C . PHE C 1 198 ? -10.440 15.106 45.375 1.00 28.04 1110 PHE B C 1
ATOM 3748 O O . PHE C 1 198 ? -11.198 14.480 46.120 1.00 30.83 1110 PHE B O 1
ATOM 3756 N N . ILE C 1 199 ? -9.219 15.496 45.742 1.00 25.04 1111 ILE B N 1
ATOM 3757 C CA . ILE C 1 199 ? -8.717 15.204 47.083 1.00 25.77 1111 ILE B CA 1
ATOM 3758 C C . ILE C 1 199 ? -9.379 16.083 48.146 1.00 30.31 1111 ILE B C 1
ATOM 3759 O O . ILE C 1 199 ? -9.322 17.321 48.090 1.00 29.43 1111 ILE B O 1
ATOM 3764 N N . ASN C 1 200 ? -10.018 15.442 49.117 1.00 31.13 1112 ASN B N 1
ATOM 3765 C CA . ASN C 1 200 ? -10.793 16.165 50.121 1.00 29.15 1112 ASN B CA 1
ATOM 3766 C C . ASN C 1 200 ? -9.924 16.659 51.260 1.00 27.34 1112 ASN B C 1
ATOM 3767 O O . ASN C 1 200 ? -8.747 16.283 51.370 1.00 27.35 1112 ASN B O 1
ATOM 3772 N N . HIS C 1 201 ? -10.496 17.525 52.089 1.00 31.33 1113 HIS B N 1
ATOM 3773 C CA . HIS C 1 201 ? -9.811 18.023 53.272 1.00 31.91 1113 HIS B CA 1
ATOM 3774 C C . HIS C 1 201 ? -9.946 17.059 54.433 1.00 29.02 1113 HIS B C 1
ATOM 3775 O O . HIS C 1 201 ? -11.032 16.547 54.707 1.00 30.50 1113 HIS B O 1
ATOM 3782 N N . LEU C 1 202 ? -8.839 16.848 55.128 1.00 29.82 1114 LEU B N 1
ATOM 3783 C CA . LEU C 1 202 ? -8.807 16.026 56.327 1.00 35.98 1114 LEU B CA 1
ATOM 3784 C C . LEU C 1 202 ? -8.108 16.794 57.426 1.00 39.38 1114 LEU B C 1
ATOM 3785 O O . LEU C 1 202 ? -6.986 17.278 57.235 1.00 34.63 1114 LEU B O 1
ATOM 3790 N N . CYS C 1 203 ? -8.771 16.910 58.572 1.00 34.90 1115 CYS B N 1
ATOM 3791 C CA . CYS C 1 203 ? -8.197 17.613 59.713 1.00 40.24 1115 CYS B CA 1
ATOM 3792 C C . CYS C 1 203 ? -7.069 16.795 60.329 1.00 39.19 1115 CYS B C 1
ATOM 3793 O O . CYS C 1 203 ? -6.222 17.328 61.046 1.00 44.67 1115 CYS B O 1
ATOM 3796 N N . ASP C 1 204 ? -7.075 15.496 60.044 1.00 40.00 1116 ASP B N 1
ATOM 3797 C CA . ASP C 1 204 ? -5.956 14.609 60.366 1.00 47.58 1116 ASP B CA 1
ATOM 3798 C C . ASP C 1 204 ? -5.338 14.110 59.059 1.00 41.78 1116 ASP B C 1
ATOM 3799 O O . ASP C 1 204 ? -5.527 12.957 58.674 1.00 40.54 1116 ASP B O 1
ATOM 3804 N N . PRO C 1 205 ? -4.599 14.990 58.366 1.00 41.15 1117 PRO B N 1
ATOM 3805 C CA . PRO C 1 205 ? -4.163 14.727 56.988 1.00 38.66 1117 PRO B CA 1
ATOM 3806 C C . PRO C 1 205 ? -3.118 13.619 56.860 1.00 37.31 1117 PRO B C 1
ATOM 3807 O O . PRO C 1 205 ? -2.320 13.425 57.777 1.00 40.10 1117 PRO B O 1
ATOM 3811 N N . ASN C 1 206 ? -3.110 12.918 55.728 1.00 32.27 1118 ASN B N 1
ATOM 3812 C CA . ASN C 1 206 ? -2.066 11.922 55.484 1.00 34.90 1118 ASN B CA 1
ATOM 3813 C C . ASN C 1 206 ? -1.162 12.301 54.312 1.00 31.29 1118 ASN B C 1
ATOM 3814 O O . ASN C 1 206 ? -0.303 11.524 53.928 1.00 32.91 1118 ASN B O 1
ATOM 3819 N N . ILE C 1 207 ? -1.363 13.492 53.747 1.00 31.95 1119 ILE B N 1
ATOM 3820 C CA . ILE C 1 207 ? -0.463 14.016 52.726 1.00 31.70 1119 ILE B CA 1
ATOM 3821 C C . ILE C 1 207 ? -0.216 15.506 52.954 1.00 35.37 1119 ILE B C 1
ATOM 3822 O O . ILE C 1 207 ? -1.012 16.185 53.598 1.00 31.15 1119 ILE B O 1
ATOM 3827 N N . ILE C 1 208 ? 0.896 15.999 52.422 1.00 30.97 1120 ILE B N 1
ATOM 3828 C CA . ILE C 1 208 ? 1.271 17.400 52.567 1.00 32.23 1120 ILE B CA 1
ATOM 3829 C C . ILE C 1 208 ? 1.686 17.993 51.225 1.00 31.52 1120 ILE B C 1
ATOM 3830 O O . ILE C 1 208 ? 2.323 17.322 50.420 1.00 31.40 1120 ILE B O 1
ATOM 3835 N N . PRO C 1 209 ? 1.296 19.250 50.973 1.00 31.85 1121 PRO B N 1
ATOM 3836 C CA . PRO C 1 209 ? 1.737 19.977 49.779 1.00 31.17 1121 PRO B CA 1
ATOM 3837 C C . PRO C 1 209 ? 3.139 20.524 49.967 1.00 33.74 1121 PRO B C 1
ATOM 3838 O O . PRO C 1 209 ? 3.447 21.083 51.018 1.00 36.94 1121 PRO B O 1
ATOM 3842 N N . VAL C 1 210 ? 3.975 20.360 48.950 1.00 30.53 1122 VAL B N 1
ATOM 3843 C CA . VAL C 1 210 ? 5.347 20.853 48.965 1.00 30.41 1122 VAL B CA 1
ATOM 3844 C C . VAL C 1 210 ? 5.562 21.629 47.679 1.00 31.74 1122 VAL B C 1
ATOM 3845 O O . VAL C 1 210 ? 5.141 21.183 46.610 1.00 29.65 1122 VAL B O 1
ATOM 3849 N N . ARG C 1 211 ? 6.188 22.801 47.778 1.00 31.64 1123 ARG B N 1
ATOM 3850 C CA . ARG C 1 211 ? 6.463 23.608 46.597 1.00 25.93 1123 ARG B CA 1
ATOM 3851 C C . ARG C 1 211 ? 7.722 23.095 45.926 1.00 31.73 1123 ARG B C 1
ATOM 3852 O O . ARG C 1 211 ? 8.766 22.964 46.568 1.00 34.92 1123 ARG B O 1
ATOM 3860 N N . VAL C 1 212 ? 7.620 22.800 44.634 1.00 30.27 1124 VAL B N 1
ATOM 3861 C CA . VAL C 1 212 ? 8.727 22.186 43.904 1.00 29.06 1124 VAL B CA 1
ATOM 3862 C C . VAL C 1 212 ? 9.000 22.919 42.591 1.00 32.42 1124 VAL B C 1
ATOM 3863 O O . VAL C 1 212 ? 8.079 23.388 41.930 1.00 30.57 1124 VAL B O 1
ATOM 3867 N N . PHE C 1 213 ? 10.273 23.021 42.222 1.00 26.37 1125 PHE B N 1
ATOM 3868 C CA . PHE C 1 213 ? 10.655 23.596 40.939 1.00 33.36 1125 PHE B CA 1
ATOM 3869 C C . PHE C 1 213 ? 11.381 22.562 40.076 1.00 29.90 1125 PHE B C 1
ATOM 3870 O O . PHE C 1 213 ? 12.229 21.812 40.566 1.00 29.82 1125 PHE B O 1
ATOM 3878 N N . MET C 1 214 ? 11.036 22.526 38.794 1.00 27.78 1126 MET B N 1
ATOM 3879 C CA . MET C 1 214 ? 11.594 21.535 37.882 1.00 29.98 1126 MET B CA 1
ATOM 3880 C C . MET C 1 214 ? 12.160 22.173 36.603 1.00 32.34 1126 MET B C 1
ATOM 3881 O O . MET C 1 214 ? 13.348 22.505 36.558 1.00 33.33 1126 MET B O 1
ATOM 3886 N N . LEU C 1 215 ? 11.326 22.376 35.584 1.00 27.99 1127 LEU B N 1
ATOM 3887 C CA . LEU C 1 215 ? 11.810 22.835 34.274 1.00 33.19 1127 LEU B CA 1
ATOM 3888 C C . LEU C 1 215 ? 12.047 24.345 34.183 1.00 36.80 1127 LEU B C 1
ATOM 3889 O O . LEU C 1 215 ? 12.671 24.827 33.230 1.00 34.72 1127 LEU B O 1
ATOM 3894 N N . HIS C 1 216 ? 11.532 25.077 35.163 1.00 26.42 1128 HIS B N 1
ATOM 3895 C CA . HIS C 1 216 ? 11.773 26.508 35.285 1.00 30.38 1128 HIS B CA 1
ATOM 3896 C C . HIS C 1 216 ? 12.024 26.792 36.750 1.00 32.61 1128 HIS B C 1
ATOM 3897 O O . HIS C 1 216 ? 11.734 25.953 37.604 1.00 29.63 1128 HIS B O 1
ATOM 3904 N N . GLN C 1 217 ? 12.558 27.967 37.054 1.00 30.68 1129 GLN B N 1
ATOM 3905 C CA . GLN C 1 217 ? 12.726 28.344 38.447 1.00 28.71 1129 GLN B CA 1
ATOM 3906 C C . GLN C 1 217 ? 12.152 29.739 38.705 1.00 37.59 1129 GLN B C 1
ATOM 3907 O O . GLN C 1 217 ? 12.704 30.518 39.477 1.00 28.23 1129 GLN B O 1
ATOM 3913 N N . ASP C 1 218 ? 11.020 30.024 38.060 1.00 32.80 1130 ASP B N 1
ATOM 3914 C CA . ASP C 1 218 ? 10.264 31.237 38.308 1.00 33.22 1130 ASP B CA 1
ATOM 3915 C C . ASP C 1 218 ? 9.558 31.120 39.655 1.00 37.17 1130 ASP B C 1
ATOM 3916 O O . ASP C 1 218 ? 8.563 30.395 39.791 1.00 32.55 1130 ASP B O 1
ATOM 3921 N N . LEU C 1 219 ? 10.051 31.866 40.637 1.00 31.24 1131 LEU B N 1
ATOM 3922 C CA . LEU C 1 219 ? 9.592 31.741 42.015 1.00 37.81 1131 LEU B CA 1
ATOM 3923 C C . LEU C 1 219 ? 8.121 32.128 42.206 1.00 29.91 1131 LEU B C 1
ATOM 3924 O O . LEU C 1 219 ? 7.533 31.829 43.249 1.00 35.35 1131 LEU B O 1
ATOM 3929 N N . ARG C 1 220 ? 7.520 32.761 41.201 1.00 28.99 1132 ARG B N 1
ATOM 3930 C CA . ARG C 1 220 ? 6.093 33.088 41.255 1.00 27.63 1132 ARG B CA 1
ATOM 3931 C C . ARG C 1 220 ? 5.226 31.854 41.009 1.00 29.10 1132 ARG B C 1
ATOM 3932 O O . ARG C 1 220 ? 4.031 31.848 41.328 1.00 30.68 1132 ARG B O 1
ATOM 3940 N N . PHE C 1 221 ? 5.823 30.822 40.422 1.00 30.90 1133 PHE B N 1
ATOM 3941 C CA . PHE C 1 221 ? 5.047 29.667 39.980 1.00 30.52 1133 PHE B CA 1
ATOM 3942 C C . PHE C 1 221 ? 5.619 28.342 40.487 1.00 29.52 1133 PHE B C 1
ATOM 3943 O O . PHE C 1 221 ? 6.013 27.481 39.700 1.00 29.49 1133 PHE B O 1
ATOM 3951 N N . PRO C 1 222 ? 5.657 28.168 41.812 1.00 31.00 1134 PRO B N 1
ATOM 3952 C CA . PRO C 1 222 ? 6.017 26.823 42.266 1.00 33.93 1134 PRO B CA 1
ATOM 3953 C C . PRO C 1 222 ? 4.975 25.8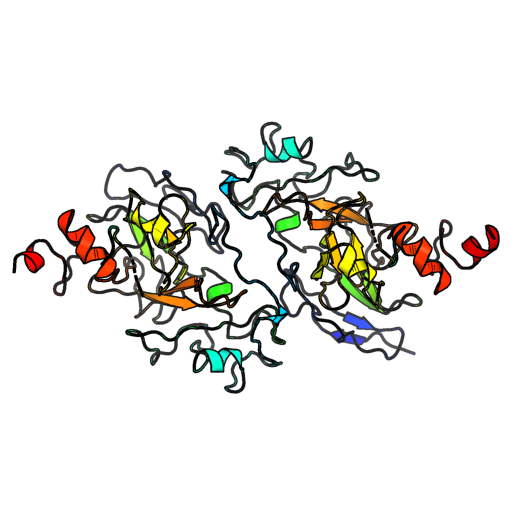31 41.790 1.00 33.47 1134 PRO B C 1
ATOM 3954 O O . PRO C 1 222 ? 3.841 26.229 41.486 1.00 25.69 1134 PRO B O 1
ATOM 3958 N N . ARG C 1 223 ? 5.351 24.564 41.713 1.00 30.94 1135 ARG B N 1
ATOM 3959 C CA . ARG C 1 223 ? 4.366 23.527 41.453 1.00 30.06 1135 ARG B CA 1
ATOM 3960 C C . ARG C 1 223 ? 4.119 22.779 42.755 1.00 29.90 1135 ARG B C 1
ATOM 3961 O O . ARG C 1 223 ? 5.037 22.554 43.541 1.00 31.82 1135 ARG B O 1
ATOM 3969 N N . ILE C 1 224 ? 2.863 22.426 42.987 1.00 26.82 1136 ILE B N 1
ATOM 3970 C CA . ILE C 1 224 ? 2.449 21.861 44.250 1.00 28.13 1136 ILE B CA 1
ATOM 3971 C C . ILE C 1 224 ? 2.487 20.339 44.200 1.00 25.10 1136 ILE B C 1
ATOM 3972 O O . ILE C 1 224 ? 1.713 19.716 43.481 1.00 24.85 1136 ILE B O 1
ATOM 3977 N N . ALA C 1 225 ? 3.405 19.756 44.959 1.00 25.14 1137 ALA B N 1
ATOM 3978 C CA . ALA C 1 225 ? 3.555 18.300 44.989 1.00 28.71 1137 ALA B CA 1
ATOM 3979 C C . ALA C 1 225 ? 2.994 17.711 46.285 1.00 27.27 1137 ALA B C 1
ATOM 3980 O O . ALA C 1 225 ? 3.334 18.168 47.379 1.00 31.51 1137 ALA B O 1
ATOM 3982 N N . PHE C 1 226 ? 2.138 16.697 46.172 1.00 30.83 1138 PHE B N 1
ATOM 3983 C CA . PHE C 1 226 ? 1.658 16.004 47.358 1.00 30.44 1138 PHE B CA 1
ATOM 3984 C C . PHE C 1 226 ? 2.501 14.775 47.667 1.00 27.59 1138 PHE B C 1
ATOM 3985 O O . PHE C 1 226 ? 2.673 13.893 46.818 1.00 28.81 1138 PHE B O 1
ATOM 3993 N N . PHE C 1 227 ? 3.005 14.725 48.897 1.00 30.33 1139 PHE B N 1
ATOM 3994 C CA . PHE C 1 227 ? 3.729 13.569 49.423 1.00 29.10 1139 PHE B CA 1
ATOM 3995 C C . PHE C 1 227 ? 2.987 13.003 50.635 1.00 30.64 1139 PHE B C 1
ATOM 3996 O O . PHE C 1 227 ? 2.412 13.755 51.412 1.00 29.23 1139 PHE B O 1
ATOM 4004 N N . SER C 1 228 ? 3.011 11.687 50.821 1.00 25.64 1140 SER B N 1
ATOM 4005 C CA . SER C 1 228 ? 2.448 11.126 52.048 1.00 31.45 1140 SER B CA 1
ATOM 4006 C C . SER C 1 228 ? 3.234 11.622 53.265 1.00 30.10 1140 SER B C 1
ATOM 4007 O O . SER C 1 228 ? 4.462 11.695 53.226 1.00 31.09 1140 SER B O 1
ATOM 4010 N N . SER C 1 229 ? 2.526 11.982 54.332 1.00 29.99 1141 SER B N 1
ATOM 4011 C CA . SER C 1 229 ? 3.171 12.437 55.565 1.00 38.75 1141 SER B CA 1
ATOM 4012 C C . SER C 1 229 ? 3.284 11.300 56.589 1.00 37.35 1141 SER B C 1
ATOM 4013 O O . SER C 1 229 ? 3.891 11.448 57.651 1.00 39.30 1141 SER B O 1
ATOM 4016 N N . ARG C 1 230 ? 2.691 10.163 56.261 1.00 37.70 1142 ARG B N 1
ATOM 4017 C CA . ARG C 1 230 ? 2.803 8.977 57.103 1.00 36.65 1142 ARG B CA 1
ATOM 4018 C C . ARG C 1 230 ? 2.562 7.764 56.231 1.00 37.45 1142 ARG B C 1
ATOM 4019 O O . ARG C 1 230 ? 2.239 7.904 55.056 1.00 37.38 1142 ARG B O 1
ATOM 4027 N N . ASP C 1 231 ? 2.723 6.571 56.791 1.00 43.82 1143 ASP B N 1
ATOM 4028 C CA . ASP C 1 231 ? 2.376 5.370 56.047 1.00 38.25 1143 ASP B CA 1
ATOM 4029 C C . ASP C 1 231 ? 0.874 5.371 55.794 1.00 41.45 1143 ASP B C 1
ATOM 4030 O O . ASP C 1 231 ? 0.086 5.629 56.700 1.00 42.71 1143 ASP B O 1
ATOM 4035 N N . ILE C 1 232 ? 0.483 5.101 54.554 1.00 37.95 1144 ILE B N 1
ATOM 4036 C CA . ILE C 1 232 ? -0.927 5.081 54.186 1.00 37.77 1144 ILE B CA 1
ATOM 4037 C C . ILE C 1 232 ? -1.347 3.655 53.852 1.00 36.03 1144 ILE B C 1
ATOM 4038 O O . ILE C 1 232 ? -0.713 2.986 53.036 1.00 37.14 1144 ILE B O 1
ATOM 4043 N N . ARG C 1 233 ? -2.402 3.196 54.513 1.00 36.59 1145 ARG B N 1
ATOM 4044 C CA . ARG C 1 233 ? -2.910 1.850 54.326 1.00 43.26 1145 ARG B CA 1
ATOM 4045 C C . ARG C 1 233 ? -3.762 1.770 53.066 1.00 43.29 1145 ARG B C 1
ATOM 4046 O O . ARG C 1 233 ? -4.312 2.779 52.607 1.00 34.56 1145 ARG B O 1
ATOM 4054 N N . THR C 1 234 ? -3.848 0.565 52.509 1.00 30.76 1146 THR B N 1
ATOM 4055 C CA . THR C 1 234 ? -4.700 0.290 51.366 1.00 31.96 1146 THR B CA 1
ATOM 4056 C C . THR C 1 234 ? -6.142 0.671 51.683 1.00 34.84 1146 THR B C 1
ATOM 4057 O O . THR C 1 234 ? -6.649 0.374 52.772 1.00 36.85 1146 THR B O 1
ATOM 4061 N N . GLY C 1 235 ? -6.799 1.331 50.734 1.00 34.44 1147 GLY B N 1
ATOM 4062 C CA . GLY C 1 235 ? -8.200 1.679 50.896 1.00 30.31 1147 GLY B CA 1
ATOM 4063 C C . GLY C 1 235 ? -8.405 3.040 51.542 1.00 30.24 1147 GLY B C 1
ATOM 4064 O O . GLY C 1 235 ? -9.483 3.609 51.453 1.00 30.73 1147 GLY B O 1
ATOM 4065 N N . GLU C 1 236 ? -7.368 3.569 52.182 1.00 34.32 1148 GLU B N 1
ATOM 4066 C CA . GLU C 1 236 ? -7.518 4.784 52.985 1.00 34.93 1148 GLU B CA 1
ATOM 4067 C C . GLU C 1 236 ? -7.699 6.049 52.120 1.00 29.16 1148 GLU B C 1
ATOM 4068 O O . GLU C 1 236 ? -7.007 6.235 51.113 1.00 27.16 1148 GLU B O 1
ATOM 4074 N N . GLU C 1 237 ? -8.641 6.911 52.501 1.00 29.73 1149 GLU B N 1
ATOM 4075 C CA . GLU C 1 237 ? -8.861 8.149 51.743 1.00 29.20 1149 GLU B CA 1
ATOM 4076 C C . GLU C 1 237 ? -7.680 9.115 51.888 1.00 28.64 1149 GLU B C 1
ATOM 4077 O O . GLU C 1 237 ? -7.144 9.312 52.981 1.00 30.78 1149 GLU B O 1
ATOM 4083 N N . LEU C 1 238 ? -7.267 9.715 50.778 1.00 26.29 1150 LEU B N 1
ATOM 4084 C CA . LEU C 1 238 ? -6.218 10.729 50.833 1.00 28.25 1150 LEU B CA 1
ATOM 4085 C C . LEU C 1 238 ? -6.810 12.093 51.163 1.00 26.43 1150 LEU B C 1
ATOM 4086 O O . LEU C 1 238 ? -7.899 12.421 50.704 1.00 28.19 1150 LEU B O 1
ATOM 4091 N N . GLY C 1 239 ? -6.083 12.884 51.940 1.00 31.81 1151 GLY B N 1
ATOM 4092 C CA . GLY C 1 239 ? -6.505 14.251 52.213 1.00 27.15 1151 GLY B CA 1
ATOM 4093 C C . GLY C 1 239 ? -5.411 15.069 52.865 1.00 31.85 1151 GLY B C 1
ATOM 4094 O O . GLY C 1 239 ? -4.575 14.529 53.584 1.00 33.05 1151 GLY B O 1
ATOM 4095 N N . PHE C 1 240 ? -5.407 16.373 52.590 1.00 29.21 1152 PHE B N 1
ATOM 4096 C CA . PHE C 1 240 ? -4.500 17.303 53.247 1.00 27.30 1152 PHE B CA 1
ATOM 4097 C C . PHE C 1 240 ? -5.316 18.371 53.972 1.00 27.19 1152 PHE B C 1
ATOM 4098 O O . PHE C 1 240 ? -6.526 18.477 53.764 1.00 30.13 1152 PHE B O 1
ATOM 4106 N N . ASP C 1 241 ? -4.659 19.121 54.850 1.00 29.24 1153 ASP B N 1
ATOM 4107 C CA . ASP C 1 241 ? -5.285 20.255 55.528 1.00 33.77 1153 ASP B CA 1
ATOM 4108 C C . ASP C 1 241 ? -5.366 21.430 54.561 1.00 32.08 1153 ASP B C 1
ATOM 4109 O O . ASP C 1 241 ? -4.337 22.014 54.204 1.00 28.89 1153 ASP B O 1
ATOM 4114 N N . TYR C 1 242 ? -6.580 21.768 54.127 1.00 29.08 1154 TYR B N 1
ATOM 4115 C CA . TYR C 1 242 ? -6.762 22.886 53.199 1.00 30.18 1154 TYR B CA 1
ATOM 4116 C C . TYR C 1 242 ? -6.316 24.208 53.812 1.00 32.79 1154 TYR B C 1
ATOM 4117 O O . TYR C 1 242 ? -5.965 25.138 53.092 1.00 34.77 1154 TYR B O 1
ATOM 4126 N N . GLY C 1 243 ? -6.392 24.302 55.137 1.00 32.30 1155 GLY B N 1
ATOM 4127 C CA . GLY C 1 243 ? -5.977 25.498 55.847 1.00 36.24 1155 GLY B CA 1
ATOM 4128 C C . GLY C 1 243 ? -7.084 26.505 56.112 1.00 31.05 1155 GLY B C 1
ATOM 4129 O O . GLY C 1 243 ? -8.152 26.466 55.486 1.00 31.09 1155 GLY B O 1
ATOM 4130 N N . ASP C 1 244 ? -6.815 27.425 57.035 1.00 35.93 1156 ASP B N 1
ATOM 4131 C CA . ASP C 1 244 ? -7.810 28.407 57.479 1.00 39.15 1156 ASP B CA 1
ATOM 4132 C C . ASP C 1 244 ? -8.279 29.376 56.400 1.00 40.48 1156 ASP B C 1
ATOM 4133 O O . ASP C 1 244 ? -9.379 29.916 56.497 1.00 37.84 1156 ASP B O 1
ATOM 4138 N N . ARG C 1 245 ? -7.451 29.621 55.388 1.00 33.17 1157 ARG B N 1
ATOM 4139 C CA . ARG C 1 245 ? -7.806 30.591 54.352 1.00 29.58 1157 ARG B CA 1
ATOM 4140 C C . ARG C 1 245 ? -8.899 30.022 53.453 1.00 34.51 1157 ARG B C 1
ATOM 4141 O O . ARG C 1 245 ? -9.542 30.740 52.677 1.00 28.95 1157 ARG B O 1
ATOM 4149 N N . PHE C 1 246 ? -9.119 28.719 53.594 1.00 35.02 1158 PHE B N 1
ATOM 4150 C CA . PHE C 1 246 ? -10.239 28.029 52.973 1.00 26.47 1158 PHE B CA 1
ATOM 4151 C C . PHE C 1 246 ? -11.448 28.023 53.894 1.00 32.86 1158 PHE B C 1
ATOM 4152 O O . PHE C 1 246 ? -12.535 28.452 53.518 1.00 32.85 1158 PHE B O 1
ATOM 4160 N N . TRP C 1 247 ? -11.252 27.512 55.104 1.00 32.56 1159 TRP B N 1
ATOM 4161 C CA . TRP C 1 247 ? -12.375 27.258 55.994 1.00 36.09 1159 TRP B CA 1
ATOM 4162 C C . TRP C 1 247 ? -12.974 28.529 56.616 1.00 39.59 1159 TRP B C 1
ATOM 4163 O O . TRP C 1 247 ? -14.151 28.530 56.973 1.00 31.66 1159 TRP B O 1
ATOM 4174 N N . ASP C 1 248 ? -12.183 29.598 56.735 1.00 38.78 1160 ASP B N 1
ATOM 4175 C CA . ASP C 1 248 ? -12.713 30.885 57.222 1.00 37.66 1160 ASP B CA 1
ATOM 4176 C C . ASP C 1 248 ? -13.848 31.374 56.339 1.00 42.20 1160 ASP B C 1
ATOM 4177 O O . ASP C 1 248 ? -14.780 32.039 56.801 1.00 38.30 1160 ASP B O 1
ATOM 4182 N N . ILE C 1 249 ? -13.767 31.047 55.057 1.00 35.00 1161 ILE B N 1
ATOM 4183 C CA . ILE C 1 249 ? -14.828 31.396 54.127 1.00 32.26 1161 ILE B CA 1
ATOM 4184 C C . ILE C 1 249 ? -15.880 30.298 54.013 1.00 41.68 1161 ILE B C 1
ATOM 4185 O O . ILE C 1 249 ? -17.095 30.548 54.045 1.00 38.41 1161 ILE B O 1
ATOM 4190 N N . LYS C 1 250 ? -15.396 29.070 53.904 1.00 32.97 1162 LYS B N 1
ATOM 4191 C CA . LYS C 1 250 ? -16.230 27.962 53.504 1.00 37.06 1162 LYS B CA 1
ATOM 4192 C C . LYS C 1 250 ? -17.174 27.490 54.619 1.00 34.82 1162 LYS B C 1
ATOM 4193 O O . LYS C 1 250 ? -18.292 27.048 54.345 1.00 37.55 1162 LYS B O 1
ATOM 4199 N N . SER C 1 251 ? -16.739 27.613 55.872 1.00 36.48 1163 SER B N 1
ATOM 4200 C CA . SER C 1 251 ? -17.503 27.079 57.007 1.00 36.31 1163 SER B CA 1
ATOM 4201 C C . SER C 1 251 ? -18.890 27.707 57.165 1.00 44.74 1163 SER B C 1
ATOM 4202 O O . SER C 1 251 ? -19.742 27.180 57.884 1.00 43.43 1163 SER B O 1
ATOM 4205 N N . LYS C 1 252 ? -19.137 28.812 56.476 1.00 39.55 1164 LYS B N 1
ATOM 4206 C CA . LYS C 1 252 ? -20.432 29.464 56.606 1.00 47.57 1164 LYS B CA 1
ATOM 4207 C C . LYS C 1 252 ? -21.437 28.821 55.645 1.00 45.97 1164 LYS B C 1
ATOM 4208 O O . LYS C 1 252 ? -22.631 29.105 55.700 1.00 42.17 1164 LYS B O 1
ATOM 4214 N N . TYR C 1 253 ? -20.952 27.916 54.796 1.00 38.68 1165 TYR B N 1
ATOM 4215 C CA . TYR C 1 253 ? -21.797 27.268 53.794 1.00 35.48 1165 TYR B CA 1
ATOM 4216 C C . TYR C 1 253 ? -21.896 25.757 54.010 1.00 42.11 1165 TYR B C 1
ATOM 4217 O O . TYR C 1 253 ? -22.878 25.137 53.612 1.00 39.13 1165 TYR B O 1
ATOM 4226 N N . PHE C 1 254 ? -20.863 25.173 54.613 1.00 39.22 1166 PHE B N 1
ATOM 4227 C CA . PHE C 1 254 ? -20.900 23.775 55.029 1.00 35.83 1166 PHE B CA 1
ATOM 4228 C C . PHE C 1 254 ? -19.849 23.529 56.105 1.00 40.53 1166 PHE B C 1
ATOM 4229 O O . PHE C 1 254 ? -18.950 24.346 56.318 1.00 37.02 1166 PHE B O 1
ATOM 4237 N N . THR C 1 255 ? -19.965 22.396 56.786 1.00 37.39 1167 THR B N 1
ATOM 4238 C CA . THR C 1 255 ? -19.050 22.084 57.871 1.00 38.56 1167 THR B CA 1
ATOM 4239 C C . THR C 1 255 ? -18.209 20.879 57.478 1.00 37.92 1167 THR B C 1
ATOM 4240 O O . THR C 1 255 ? -18.496 20.208 56.485 1.00 41.57 1167 THR B O 1
ATOM 4244 N N . CYS C 1 256 ? -17.165 20.602 58.245 1.00 36.31 1168 CYS B N 1
ATOM 4245 C CA . CYS C 1 256 ? -16.277 19.496 57.894 1.00 39.52 1168 CYS B CA 1
ATOM 4246 C C . CYS C 1 256 ? -16.880 18.151 58.278 1.00 40.40 1168 CYS B C 1
ATOM 4247 O O . CYS C 1 256 ? -17.409 17.997 59.377 1.00 38.75 1168 CYS B O 1
ATOM 4250 N N . GLN C 1 257 ? -16.793 17.182 57.371 1.00 34.10 1169 GLN B N 1
ATOM 4251 C CA . GLN C 1 257 ? -17.328 15.844 57.623 1.00 37.51 1169 GLN B CA 1
ATOM 4252 C C . GLN C 1 257 ? -16.215 14.801 57.738 1.00 41.96 1169 GLN B C 1
ATOM 4253 O O . GLN C 1 257 ? -16.456 13.612 57.504 1.00 46.72 1169 GLN B O 1
ATOM 4259 N N . CYS C 1 258 ? -15.006 15.227 58.095 1.00 39.50 1170 CYS B N 1
ATOM 4260 C CA . CYS C 1 258 ? -13.873 14.300 58.091 1.00 44.66 1170 CYS B CA 1
ATOM 4261 C C . CYS C 1 258 ? -14.023 13.237 59.180 1.00 52.11 1170 CYS B C 1
ATOM 4262 O O . CYS C 1 258 ? -13.428 12.164 59.096 1.00 43.76 1170 CYS B O 1
ATOM 4265 N N . GLY C 1 259 ? -14.843 13.524 60.186 1.00 49.27 1171 GLY B N 1
ATOM 4266 C CA . GLY C 1 259 ? -15.139 12.539 61.208 1.00 49.50 1171 GLY B CA 1
ATOM 4267 C C . GLY C 1 259 ? -14.012 12.308 62.196 1.00 44.88 1171 GLY B C 1
ATOM 4268 O O . GLY C 1 259 ? -14.129 11.480 63.095 1.00 55.41 1171 GLY B O 1
ATOM 4269 N N . SER C 1 260 ? -12.921 13.044 62.040 1.00 52.87 1172 SER B N 1
ATOM 4270 C CA . SER C 1 260 ? -11.811 12.939 62.971 1.00 49.70 1172 SER B CA 1
ATOM 4271 C C . SER C 1 260 ? -12.199 13.535 64.316 1.00 55.78 1172 SER B C 1
ATOM 4272 O O . SER C 1 260 ? -13.023 14.446 64.383 1.00 52.92 1172 SER B O 1
ATOM 4275 N N . GLU C 1 261 ? -11.607 13.021 65.389 1.00 59.67 1173 GLU B N 1
ATOM 4276 C CA . GLU C 1 261 ? -11.936 13.508 66.721 1.00 61.08 1173 GLU B CA 1
ATOM 4277 C C . GLU C 1 261 ? -11.141 14.771 67.004 1.00 58.41 1173 GLU B C 1
ATOM 4278 O O . GLU C 1 261 ? -11.328 15.419 68.033 1.00 58.56 1173 GLU B O 1
ATOM 4284 N N . LYS C 1 262 ? -10.255 15.119 66.075 1.00 59.68 1174 LYS B N 1
ATOM 4285 C CA . LYS C 1 262 ? -9.491 16.356 66.166 1.00 55.40 1174 LYS B CA 1
ATOM 4286 C C . LYS C 1 262 ? -10.002 17.362 65.141 1.00 49.07 1174 LYS B C 1
ATOM 4287 O O . LYS C 1 262 ? -9.383 18.397 64.918 1.00 54.20 1174 LYS B O 1
ATOM 4293 N N . CYS C 1 263 ? -11.134 17.038 64.521 1.00 52.15 1175 CYS B N 1
ATOM 4294 C CA . CYS C 1 263 ? -11.756 17.888 63.510 1.00 43.82 1175 CYS B CA 1
ATOM 4295 C C . CYS C 1 263 ? -11.922 19.321 64.002 1.00 47.01 1175 CYS B C 1
ATOM 4296 O O . CYS C 1 263 ? -12.500 19.560 65.063 1.00 47.32 1175 CYS B O 1
ATOM 4299 N N . LYS C 1 264 ? -11.400 20.272 63.235 1.00 43.62 1176 LYS B N 1
ATOM 4300 C CA . LYS C 1 264 ? -11.432 21.673 63.634 1.00 46.31 1176 LYS B CA 1
ATOM 4301 C C . LYS C 1 264 ? -12.576 22.450 63.003 1.00 32.22 1176 LYS B C 1
ATOM 4302 O O . LYS C 1 264 ? -12.803 23.601 63.350 1.00 39.17 1176 LYS B O 1
ATOM 4308 N N . HIS C 1 265 ? -13.270 21.842 62.052 1.00 38.13 1177 HIS B N 1
ATOM 4309 C CA . HIS C 1 265 ? -14.247 22.581 61.266 1.00 38.25 1177 HIS B CA 1
ATOM 4310 C C . HIS C 1 265 ? -15.591 21.874 61.153 1.00 36.17 1177 HIS B C 1
ATOM 4311 O O . HIS C 1 265 ? -16.355 22.151 60.230 1.00 36.02 1177 HIS B O 1
ATOM 4318 N N . SER C 1 266 ? -15.873 20.954 62.074 1.00 42.25 1178 SER B N 1
ATOM 4319 C CA . SER C 1 266 ? -17.172 20.274 62.082 1.00 39.43 1178 SER B CA 1
ATOM 4320 C C . SER C 1 266 ? -18.265 21.203 62.583 1.00 44.89 1178 SER B C 1
ATOM 4321 O O . SER C 1 266 ? -17.980 22.254 63.156 1.00 38.67 1178 SER B O 1
ATOM 4324 N N . ALA C 1 267 ? -19.515 20.784 62.391 1.00 40.55 1179 ALA B N 1
ATOM 4325 C CA . ALA C 1 267 ? -20.668 21.507 62.916 1.00 42.33 1179 ALA B CA 1
ATOM 4326 C C . ALA C 1 267 ? -20.540 21.707 64.422 1.00 42.10 1179 ALA B C 1
ATOM 4327 O O . ALA C 1 267 ? -20.782 22.797 64.935 1.00 38.28 1179 ALA B O 1
ATOM 4329 N N . GLU C 1 268 ? -20.122 20.656 65.122 1.00 45.62 1180 GLU B N 1
ATOM 4330 C CA . GLU C 1 268 ? -19.941 20.723 66.571 1.00 48.60 1180 GLU B CA 1
ATOM 4331 C C . GLU C 1 268 ? -18.775 21.628 66.973 1.00 45.49 1180 GLU B C 1
ATOM 4332 O O . GLU C 1 268 ? -18.884 22.402 67.924 1.00 44.65 1180 GLU B O 1
ATOM 4338 N N . ALA C 1 269 ? -17.667 21.543 66.241 1.00 52.13 1181 ALA B N 1
ATOM 4339 C CA . ALA C 1 269 ? -16.499 22.374 66.521 1.00 38.25 1181 ALA B CA 1
ATOM 4340 C C . ALA C 1 269 ? -16.846 23.855 66.409 1.00 47.32 1181 ALA B C 1
ATOM 4341 O O . ALA C 1 269 ? -16.378 24.676 67.196 1.00 50.34 1181 ALA B O 1
ATOM 4343 N N . ILE C 1 270 ? -17.675 24.191 65.428 1.00 42.80 1182 ILE B N 1
ATOM 4344 C CA . ILE C 1 270 ? -18.054 25.575 65.200 1.00 50.59 1182 ILE B CA 1
ATOM 4345 C C . ILE C 1 270 ? -19.033 26.023 66.287 1.00 47.29 1182 ILE B C 1
ATOM 4346 O O . ILE C 1 270 ? -18.918 27.123 66.819 1.00 51.34 1182 ILE B O 1
ATOM 4351 N N . ALA C 1 271 ? -19.974 25.149 66.630 1.00 55.79 1183 ALA B N 1
ATOM 4352 C CA . ALA C 1 271 ? -20.937 25.425 67.696 1.00 52.75 1183 ALA B CA 1
ATOM 4353 C C . ALA C 1 271 ? -20.254 25.640 69.050 1.00 57.02 1183 ALA B C 1
ATOM 4354 O O . ALA C 1 271 ? -20.650 26.518 69.814 1.00 56.21 1183 ALA B O 1
ATOM 4356 N N . LEU C 1 272 ? -19.229 24.839 69.339 1.00 55.94 1184 LEU B N 1
ATOM 4357 C CA . LEU C 1 272 ? -18.513 24.933 70.609 1.00 54.06 1184 LEU B CA 1
ATOM 4358 C C . LEU C 1 272 ? -17.825 26.283 70.791 1.00 61.09 1184 LEU B C 1
ATOM 4359 O O . LEU C 1 272 ? -17.842 26.852 71.884 1.00 58.05 1184 LEU B O 1
ATOM 4364 N N . GLU C 1 273 ? -17.212 26.789 69.723 1.00 59.76 1185 GLU B N 1
ATOM 4365 C CA . GLU C 1 273 ? -16.499 28.060 69.803 1.00 61.06 1185 GLU B CA 1
ATOM 4366 C C . GLU C 1 273 ? -17.455 29.247 69.879 1.00 62.84 1185 GLU B C 1
ATOM 4367 O O . GLU C 1 273 ? -17.250 30.168 70.670 1.00 68.71 1185 GLU B O 1
ATOM 4373 N N . GLN C 1 274 ? -18.496 29.222 69.055 1.00 60.48 1186 GLN B N 1
ATOM 4374 C CA . GLN C 1 274 ? -19.472 30.305 69.035 1.00 66.85 1186 GLN B CA 1
ATOM 4375 C C . GLN C 1 274 ? -20.594 30.066 70.040 1.00 68.34 1186 GLN B C 1
ATOM 4376 O O . GLN C 1 274 ? -20.344 29.891 71.232 1.00 67.23 1186 GLN B O 1
ATOM 4382 N N . THR D 2 3 ? -6.822 36.565 54.750 1.00 53.82 3 THR C N 1
ATOM 4383 C CA . THR D 2 3 ? -8.140 36.117 54.298 1.00 54.57 3 THR C CA 1
ATOM 4384 C C . THR D 2 3 ? -8.639 37.006 53.158 1.00 56.36 3 THR C C 1
ATOM 4385 O O . THR D 2 3 ? -8.599 38.238 53.237 1.00 59.27 3 THR C O 1
ATOM 4389 N N . LYS D 2 4 ? -9.080 36.367 52.081 1.00 49.71 4 LYS C N 1
ATOM 4390 C CA . LYS D 2 4 ? -9.383 37.073 50.840 1.00 47.57 4 LYS C CA 1
ATOM 4391 C C . LYS D 2 4 ? -10.876 37.051 50.551 1.00 41.37 4 LYS C C 1
ATOM 4392 O O . LYS D 2 4 ? -11.681 36.765 51.439 1.00 49.59 4 LYS C O 1
ATOM 4398 N N . GLN D 2 5 ? -11.263 37.341 49.315 1.00 37.63 5 GLN C N 1
ATOM 4399 C CA . GLN D 2 5 ? -12.689 37.327 48.985 1.00 38.80 5 GLN C CA 1
ATOM 4400 C C . GLN D 2 5 ? -13.197 35.917 48.616 1.00 44.99 5 GLN C C 1
ATOM 4401 O O . GLN D 2 5 ? -14.388 35.617 48.742 1.00 40.53 5 GLN C O 1
ATOM 4407 N N . THR D 2 6 ? -12.291 35.053 48.170 1.00 37.67 6 THR C N 1
ATOM 4408 C CA . THR D 2 6 ? -12.656 33.674 47.848 1.00 31.48 6 THR C CA 1
ATOM 4409 C C . THR D 2 6 ? -11.878 32.685 48.706 1.00 32.57 6 THR C C 1
ATOM 4410 O O . THR D 2 6 ? -10.759 32.968 49.135 1.00 29.84 6 THR C O 1
ATOM 4414 N N . ALA D 2 7 ? -12.477 31.523 48.961 1.00 34.86 7 ALA C N 1
ATOM 4415 C CA . ALA D 2 7 ? -11.801 30.470 49.706 1.00 29.05 7 ALA C CA 1
ATOM 4416 C C . ALA D 2 7 ? -10.559 30.008 48.941 1.00 28.56 7 ALA C C 1
ATOM 4417 O O . ALA D 2 7 ? -10.645 29.683 47.760 1.00 28.72 7 ALA C O 1
ATOM 4419 N N . ARG D 2 8 ? -9.411 30.007 49.614 1.00 25.37 8 ARG C N 1
ATOM 4420 C CA . ARG D 2 8 ? -8.163 29.512 49.025 1.00 30.75 8 ARG C CA 1
ATOM 4421 C C . ARG D 2 8 ? -7.549 28.432 49.888 1.00 29.24 8 ARG C C 1
ATOM 4422 O O . ARG D 2 8 ? -7.325 28.654 51.075 1.00 33.45 8 ARG C O 1
ATOM 4438 N N . SER D 2 10 ? -4.183 26.393 50.940 1.00 30.36 10 SER C N 1
ATOM 4439 C CA . SER D 2 10 ? -2.811 26.891 51.019 1.00 38.82 10 SER C CA 1
ATOM 4440 C C . SER D 2 10 ? -1.867 25.953 51.787 1.00 46.56 10 SER C C 1
ATOM 4441 O O . SER D 2 10 ? -2.309 25.000 52.421 1.00 45.59 10 SER C O 1
ATOM 4444 N N . THR D 2 11 ? -0.565 26.223 51.699 1.00 43.44 11 THR C N 1
ATOM 4445 C CA . THR D 2 11 ? 0.458 25.424 52.380 1.00 48.50 11 THR C CA 1
ATOM 4446 C C . THR D 2 11 ? 0.666 25.856 53.830 1.00 64.25 11 THR C C 1
ATOM 4447 O O . THR D 2 11 ? 1.767 26.268 54.210 1.00 60.81 11 THR C O 1
ATOM 4451 N N . GLY D 2 12 ? -0.387 25.764 54.634 1.00 67.06 12 GLY C N 1
#

InterPro domains:
  IPR001214 SET domain [PF00856] (1049-1155)
  IPR001214 SET domain [PS50280] (1038-1155)
  IPR001214 SET domain [SM00317] (1038-1161)
  IPR002110 Ankyrin repeat [PF00023] (850-882)
  IPR002110 Ankyrin repeat [PF12796] (655-741)
  IPR002110 Ankyrin repeat [PF12796] (748-815)
  IPR002110 Ankyrin repeat [PR01415] (685-700)
  IPR002110 Ankyrin repeat [PR01415] (800-814)
  IPR002110 Ankyrin repeat [PS50088] (684-716)
  IPR002110 Ankyrin repeat [PS50088] (717-749)
  IPR002110 Ankyrin repeat [PS50088] (750-774)
  IPR002110 Ankyrin repeat [PS50088] (784-816)
  IPR002110 Ankyrin repeat [PS50088] (850-882)
  IPR002110 Ankyrin repeat [SM00248] (684-713)
  IPR002110 Ankyrin repeat [SM00248] (717-746)
  IPR002110 Ankyrin repeat [SM00248] (750-780)
  IPR002110 Ankyrin repeat [SM00248] (784-813)
  IPR002110 Ankyrin repeat [SM00248] (817-846)
  IPR002110 Ankyrin repeat [SM00248] (850-879)
  IPR007728 Pre-SET domain [PF05033] (928-1030)

Sequence (547 aa):
IICCRDVARGYENVPIPCVNGVDGEPCPEDYKYISENCETSTMNIDRNITHLQHCTCVDDCSSSNCLCGQLSIRCWYDKDGRLLQEFNKIEPPLIFECNQACSCWRNCKNRVVQSGIKVRLQLYRTAKMGWGVRALQTIPQGTFICEYVGELISDAEADVREDDSYLFDLDDEVYCCIDARYYGNISSRFINHLCDPNIIPVRVFMLHQDLRFPRIAFFSSRDIRTGEELGFDYGDRFWDIKSKYFTCQCGSEKCKHSAEAIALTKQTARSTIRTEKIICRDVARGYENVPIPCVNGVDGEPCPEDYKYISENCETSTMNIDRNITHLQHCTCVDDCSSSNCLCGQLSIRCWYDKDGRLLQEFNKIEPPLIFECNQACSCWRNCKNRVVQSGIKVRLQLYRTAKMGWGVRALQTIPQGTFICEYVGELISDAEADVREDDSYLFDLDNKDGEVYCIDARYYGNISSRFINHLCDPNIIPVRVFMLHQDLRFPRIAFFSSRDIRTGEELGFDYGDRFWDIKSKYFTCQCGSEKCKHSAEAIALEQTKQTARST

Solvent-accessible surface area: 25478 Å² total

Nearest PDB structures (foldseek):
  5vse-assembly2_B  TM=9.991E-01  e=6.990E-53  Homo sapiens
  5v9i-assembly1_A  TM=9.978E-01  e=7.405E-53  Homo sapiens
  4nvq-assembly1_A  TM=9.964E-01  e=3.510E-52  Homo sapiens
  2o8j-assembly1_A  TM=9.963E-01  e=8.849E-51  Homo sapiens
  5vsd-assembly1_A  TM=9.958E-01  e=1.596E-45  Homo sapiens

GO terms:
  GO:0000785 chromatin (C, IDA)
  GO:0030261 chromosome condensation (P, IDA)
  GO:0001222 transcription corepressor binding (F, IPI)
  GO:0016279 protein-lysine N-methyltransferase activity (F, IDA)
  GO:0005634 nucleus (C, IDA)
  GO:1990841 promoter-specific chromatin binding (F, IDA)
  GO:0000122 negative regulation of transcription by RNA polymerase II (P, IDA)
  GO:0009267 cellular response to starvation (P, IDA)
  GO:0018027 peptidyl-lysine dimethylation (P, IDA)
  GO:0140189 H1-4K26 methyltransferase activity (F, IDA)
  GO:0005634 nucleus (C, EXP)
  GO:0005694 chromosome (C, EXP)
  GO:0140948 histone H3K9 monomethyltransferase activity (F, EXP)
  GO:0006275 regulation of DNA replication (P, IMP)
  GO:0005515 protein binding (F, IPI)
  GO:0002039 p53 binding (F, IPI)
  GO:0005654 nucleoplasm (C, TAS)
  GO:0005654 nucleoplasm (C, IDA)
  GO:0016607 nuclear speck (C, IDA)
  GO:0140759 histone H3K56 methyltransferase activity (F, IMP)

CATH classification: 2.170.270.10